Protein 2PBC (pdb70)

Organism: Homo sapiens (NCBI:txid9606)

Structure (mmCIF, N/CA/C/O backbone):
data_2PBC
#
_entry.id   2PBC
#
_cell.length_a   42.430
_cell.length_b   39.335
_cell.length_c   108.316
_cell.angle_alpha   90.00
_cell.angle_beta   91.28
_cell.angle_gamma   90.00
#
_symmetry.space_group_name_H-M   'P 1 21 1'
#
loop_
_entity.id
_entity.type
_entity.pdbx_description
1 polymer 'FK506-binding protein 2'
2 non-polymer DI(HYDROXYETHYL)ETHER
3 water water
#
loop_
_atom_site.group_PDB
_atom_site.id
_atom_site.type_symbol
_atom_site.label_atom_id
_atom_site.label_alt_id
_atom_site.label_comp_id
_atom_site.label_asym_id
_atom_site.label_entity_id
_atom_site.label_seq_id
_atom_site.pdbx_PDB_ins_code
_atom_site.Cartn_x
_atom_site.Cartn_y
_atom_site.Cartn_z
_atom_site.occupancy
_atom_site.B_iso_or_equiv
_atom_site.auth_seq_id
_atom_site.auth_comp_id
_atom_site.auth_asym_id
_atom_site.auth_atom_id
_atom_site.pdbx_PDB_model_num
ATOM 1 N N . GLY A 1 1 ? 39.684 8.276 42.857 1.00 31.44 41 GLY A N 1
ATOM 2 C CA . GLY A 1 1 ? 38.515 7.379 42.854 1.00 31.30 41 GLY A CA 1
ATOM 3 C C . GLY A 1 1 ? 37.323 7.954 42.106 1.00 30.16 41 GLY A C 1
ATOM 4 O O . GLY A 1 1 ? 37.150 9.169 42.055 1.00 31.31 41 GLY A O 1
ATOM 5 N N . SER A 1 2 ? 36.518 7.093 41.520 1.00 30.89 42 SER A N 1
ATOM 6 C CA . SER A 1 2 ? 35.278 7.510 40.880 1.00 33.07 42 SER A CA 1
ATOM 7 C C . SER A 1 2 ? 34.167 6.454 41.062 1.00 31.97 42 SER A C 1
ATOM 8 O O . SER A 1 2 ? 34.065 5.541 40.245 1.00 31.13 42 SER A O 1
ATOM 11 N N . PRO A 1 3 ? 33.341 6.596 42.130 1.00 32.11 43 PRO A N 1
ATOM 12 C CA . PRO A 1 3 ? 32.285 5.662 42.499 1.00 32.93 43 PRO A CA 1
ATOM 13 C C . PRO A 1 3 ? 31.339 5.476 41.334 1.00 30.43 43 PRO A C 1
ATOM 14 O O . PRO A 1 3 ? 30.880 6.464 40.739 1.00 32.31 43 PRO A O 1
ATOM 18 N N . ILE A 1 4 ? 31.097 4.237 40.969 1.00 28.57 44 ILE A N 1
ATOM 19 C CA . ILE A 1 4 ? 30.143 3.974 39.895 1.00 29.40 44 ILE A CA 1
ATOM 20 C C . ILE A 1 4 ? 28.738 4.197 40.511 1.00 27.92 44 ILE A C 1
ATOM 21 O O . ILE A 1 4 ? 28.553 4.203 41.742 1.00 29.01 44 ILE A O 1
ATOM 26 N N . LYS A 1 5 ? 27.776 4.435 39.644 1.00 26.80 45 LYS A N 1
ATOM 27 C CA . LYS A 1 5 ? 26.443 4.782 40.080 1.00 25.14 45 LYS A CA 1
ATOM 28 C C . LYS A 1 5 ? 25.477 4.081 39.163 1.00 24.05 45 LYS A C 1
ATOM 29 O O . LYS A 1 5 ? 25.803 3.778 38.000 1.00 23.67 45 LYS A O 1
ATOM 35 N N . SER A 1 6 ? 24.294 3.830 39.685 1.00 22.18 46 SER A N 1
ATOM 36 C CA . SER A 1 6 ? 23.284 2.987 39.001 1.00 21.26 46 SER A CA 1
ATOM 37 C C . SER A 1 6 ? 22.884 3.583 37.659 1.00 22.68 46 SER A C 1
ATOM 38 O O . SER A 1 6 ? 22.712 4.806 37.539 1.00 23.46 46 SER A O 1
ATOM 41 N N . ARG A 1 7 ? 22.824 2.738 36.647 1.00 23.92 47 ARG A N 1
ATOM 42 C CA . ARG A 1 7 ? 22.247 3.106 35.377 1.00 25.30 47 ARG A CA 1
ATOM 43 C C . ARG A 1 7 ? 21.334 2.013 34.856 1.00 23.87 47 ARG A C 1
ATOM 44 O O . ARG A 1 7 ? 21.366 0.891 35.347 1.00 20.40 47 ARG A O 1
ATOM 52 N N . LYS A 1 8 ? 20.596 2.339 33.792 1.00 24.91 48 LYS A N 1
ATOM 53 C CA . LYS A 1 8 ? 19.693 1.377 33.168 1.00 25.74 48 LYS A CA 1
ATOM 54 C C . LYS A 1 8 ? 20.478 0.115 32.913 1.00 24.41 48 LYS A C 1
ATOM 55 O O . LYS A 1 8 ? 21.587 0.185 32.355 1.00 25.69 48 LYS A O 1
ATOM 61 N N . GLY A 1 9 ? 19.922 -1.037 33.289 1.00 24.76 49 GLY A N 1
ATOM 62 C CA . GLY A 1 9 ? 20.545 -2.309 32.939 1.00 24.97 49 GLY A CA 1
ATOM 63 C C . GLY A 1 9 ? 21.381 -2.904 34.085 1.00 22.97 49 GLY A C 1
ATOM 64 O O . GLY A 1 9 ? 21.676 -4.124 34.103 1.00 22.62 49 GLY A O 1
ATOM 65 N N . ASP A 1 10 ? 21.755 -2.084 35.059 1.00 20.55 50 ASP A N 1
ATOM 66 C CA . ASP A 1 10 ? 22.568 -2.608 36.153 1.00 19.30 50 ASP A CA 1
ATOM 67 C C . ASP A 1 10 ? 21.772 -3.639 36.964 1.00 19.05 50 ASP A C 1
ATOM 68 O O . ASP A 1 10 ? 20.553 -3.512 37.098 1.00 20.13 50 ASP A O 1
ATOM 73 N N . VAL A 1 11 ? 22.480 -4.591 37.569 1.00 18.15 51 VAL A N 1
ATOM 74 C CA . VAL A 1 11 ? 21.876 -5.432 38.588 1.00 17.07 51 VAL A CA 1
ATOM 75 C C . VAL A 1 11 ? 22.169 -4.810 39.928 1.00 18.72 51 VAL A C 1
ATOM 76 O O . VAL A 1 11 ? 23.342 -4.662 40.332 1.00 19.25 51 VAL A O 1
ATOM 80 N N . LEU A 1 12 ? 21.093 -4.523 40.659 1.00 16.65 52 LEU A N 1
ATOM 81 C CA . LEU A 1 12 ? 21.210 -3.853 41.974 1.00 17.51 52 LEU A CA 1
ATOM 82 C C . LEU A 1 12 ? 20.785 -4.795 43.072 1.00 18.70 52 LEU A C 1
ATOM 83 O O . LEU A 1 12 ? 19.832 -5.549 42.900 1.00 19.65 52 LEU A O 1
ATOM 88 N N . HIS A 1 13 ? 21.457 -4.709 44.222 1.00 20.95 53 HIS A N 1
ATOM 89 C CA . HIS A 1 13 ? 21.012 -5.378 45.459 1.00 21.54 53 HIS A CA 1
ATOM 90 C C . HIS A 1 13 ? 20.529 -4.271 46.392 1.00 24.23 53 HIS A C 1
ATOM 91 O O . HIS A 1 13 ? 21.304 -3.422 46.780 1.00 24.58 53 HIS A O 1
ATOM 98 N N . MET A 1 14 ? 19.258 -4.282 46.729 1.00 25.56 54 MET A N 1
ATOM 99 C CA . MET A 1 14 ? 18.640 -3.098 47.313 1.00 30.88 54 MET A CA 1
ATOM 100 C C . MET A 1 14 ? 17.921 -3.468 48.598 1.00 34.63 54 MET A C 1
ATOM 101 O O . MET A 1 14 ? 17.114 -4.382 48.613 1.00 34.90 54 MET A O 1
ATOM 106 N N . HIS A 1 15 ? 18.202 -2.753 49.679 1.00 27.59 55 HIS A N 1
ATOM 107 C CA . HIS A 1 15 ? 17.331 -2.838 50.845 1.00 27.92 55 HIS A CA 1
ATOM 108 C C . HIS A 1 15 ? 16.235 -1.826 50.650 1.00 28.53 55 HIS A C 1
ATOM 109 O O . HIS A 1 15 ? 16.425 -0.780 50.028 1.00 28.17 55 HIS A O 1
ATOM 116 N N . TYR A 1 16 ? 15.059 -2.146 51.144 1.00 28.69 56 TYR A N 1
ATOM 117 C CA . TYR A 1 16 ? 14.000 -1.189 51.089 1.00 30.65 56 TYR A CA 1
ATOM 118 C C . TYR A 1 16 ? 13.169 -1.360 52.345 1.00 30.54 56 TYR A C 1
ATOM 119 O O . TYR A 1 16 ? 13.086 -2.443 52.941 1.00 28.74 56 TYR A O 1
ATOM 128 N N . THR A 1 17 ? 12.579 -0.269 52.765 1.00 28.73 57 THR A N 1
ATOM 129 C CA . THR A 1 17 ? 11.477 -0.421 53.669 1.00 31.96 57 THR A CA 1
ATOM 130 C C . THR A 1 17 ? 10.418 0.367 53.000 1.00 30.87 57 THR A C 1
ATOM 131 O O . THR A 1 17 ? 10.634 1.553 52.664 1.00 30.44 57 THR A O 1
ATOM 135 N N . GLY A 1 18 ? 9.280 -0.261 52.770 1.00 29.92 58 GLY A N 1
ATOM 136 C CA . GLY A 1 18 ? 8.176 0.514 52.157 1.00 29.60 58 GLY A CA 1
ATOM 137 C C . GLY A 1 18 ? 7.108 0.823 53.221 1.00 31.40 58 GLY A C 1
ATOM 138 O O . GLY A 1 18 ? 6.728 -0.059 54.018 1.00 33.20 58 GLY A O 1
ATOM 139 N N . LYS A 1 19 ? 6.593 2.050 53.221 1.00 31.90 59 LYS A N 1
ATOM 140 C CA . LYS A 1 19 ? 5.524 2.427 54.146 1.00 34.18 59 LYS A CA 1
ATOM 141 C C . LYS A 1 19 ? 4.347 2.986 53.397 1.00 35.36 59 LYS A C 1
ATOM 142 O O . LYS A 1 19 ? 4.488 3.515 52.273 1.00 35.67 59 LYS A O 1
ATOM 148 N N A LEU A 1 20 ? 3.179 2.893 54.012 0.50 35.65 60 LEU A N 1
ATOM 149 N N B LEU A 1 20 ? 3.178 2.876 54.019 0.50 36.19 60 LEU A N 1
ATOM 150 C CA A LEU A 1 20 ? 2.014 3.579 53.496 0.50 37.68 60 LEU A CA 1
ATOM 151 C CA B LEU A 1 20 ? 1.969 3.540 53.548 0.50 38.62 60 LEU A CA 1
ATOM 152 C C A LEU A 1 20 ? 2.099 5.069 53.815 0.50 40.18 60 LEU A C 1
ATOM 153 C C B LEU A 1 20 ? 1.957 5.002 54.013 0.50 41.13 60 LEU A C 1
ATOM 154 O O A LEU A 1 20 ? 3.092 5.542 54.360 0.50 40.00 60 LEU A O 1
ATOM 155 O O B LEU A 1 20 ? 2.740 5.389 54.879 0.50 42.03 60 LEU A O 1
ATOM 164 N N . GLU A 1 21 ? 1.068 5.806 53.433 1.00 43.06 61 GLU A N 1
ATOM 165 C CA . GLU A 1 21 ? 0.985 7.209 53.766 1.00 49.19 61 GLU A CA 1
ATOM 166 C C . GLU A 1 21 ? 0.652 7.290 55.269 1.00 52.93 61 GLU A C 1
ATOM 167 O O . GLU A 1 21 ? 1.132 8.177 56.000 1.00 58.08 61 GLU A O 1
ATOM 173 N N . ASP A 1 22 ? -0.137 6.321 55.729 1.00 71.58 62 ASP A N 1
ATOM 174 C CA . ASP A 1 22 ? -0.555 6.199 57.133 1.00 75.63 62 ASP A CA 1
ATOM 175 C C . ASP A 1 22 ? 0.639 5.876 58.063 1.00 73.29 62 ASP A C 1
ATOM 176 O O . ASP A 1 22 ? 0.464 5.671 59.273 1.00 76.92 62 ASP A O 1
ATOM 181 N N . GLY A 1 23 ? 1.843 5.845 57.481 1.00 67.44 63 GLY A N 1
ATOM 182 C CA . GLY A 1 23 ? 3.109 5.660 58.209 1.00 65.08 63 GLY A CA 1
ATOM 183 C C . GLY A 1 23 ? 3.468 4.203 58.422 1.00 59.40 63 GLY A C 1
ATOM 184 O O . GLY A 1 23 ? 4.632 3.860 58.654 1.00 56.50 63 GLY A O 1
ATOM 185 N N . THR A 1 24 ? 2.441 3.361 58.336 1.00 58.75 64 THR A N 1
ATOM 186 C CA . THR A 1 24 ? 2.525 1.933 58.560 1.00 57.07 64 THR A CA 1
ATOM 187 C C . THR A 1 24 ? 3.407 1.265 57.513 1.00 51.52 64 THR A C 1
ATOM 188 O O . THR A 1 24 ? 3.167 1.399 56.308 1.00 49.03 64 THR A O 1
ATOM 192 N N . GLU A 1 25 ? 4.414 0.545 57.992 1.00 49.38 65 GLU A N 1
ATOM 193 C CA . GLU A 1 25 ? 5.259 -0.274 57.126 1.00 44.21 65 GLU A CA 1
ATOM 194 C C . GLU A 1 25 ? 4.433 -1.428 56.551 1.00 43.79 65 GLU A C 1
ATOM 195 O O . GLU A 1 25 ? 3.701 -2.113 57.302 1.00 46.32 65 GLU A O 1
ATOM 201 N N . PHE A 1 26 ? 4.503 -1.588 55.232 1.00 41.41 66 PHE A N 1
ATOM 202 C CA . PHE A 1 26 ? 3.876 -2.735 54.551 1.00 43.24 66 PHE A CA 1
ATOM 203 C C . PHE A 1 26 ? 4.875 -3.847 54.222 1.00 41.90 66 PHE A C 1
ATOM 204 O O . PHE A 1 26 ? 4.481 -5.021 54.165 1.00 45.23 66 PHE A O 1
ATOM 212 N N . ASP A 1 27 ? 6.150 -3.481 54.013 1.00 38.99 67 ASP A N 1
ATOM 213 C CA . ASP A 1 27 ? 7.178 -4.449 53.619 1.00 37.97 67 ASP A CA 1
ATOM 214 C C . ASP A 1 27 ? 8.589 -3.895 53.851 1.00 35.39 67 ASP A C 1
ATOM 215 O O . ASP A 1 27 ? 8.816 -2.679 53.872 1.00 33.71 67 ASP A O 1
ATOM 220 N N . SER A 1 28 ? 9.533 -4.792 54.036 1.00 33.35 68 SER A N 1
ATOM 221 C CA . SER A 1 28 ? 10.919 -4.415 54.226 1.00 32.80 68 SER A CA 1
ATOM 222 C C . SER A 1 28 ? 11.823 -5.631 54.038 1.00 33.81 68 SER A C 1
ATOM 223 O O . SER A 1 28 ? 11.474 -6.805 54.351 1.00 33.52 68 SER A O 1
ATOM 226 N N . SER A 1 29 ? 12.991 -5.336 53.510 1.00 32.61 69 SER A N 1
ATOM 227 C CA . SER A 1 29 ? 13.990 -6.355 53.301 1.00 32.93 69 SER A CA 1
ATOM 228 C C . SER A 1 29 ? 14.874 -6.463 54.547 1.00 33.92 69 SER A C 1
ATOM 229 O O . SER A 1 29 ? 15.735 -7.312 54.630 1.00 35.19 69 SER A O 1
ATOM 232 N N . LEU A 1 30 ? 14.694 -5.542 55.489 1.00 33.91 70 LEU A N 1
ATOM 233 C CA . LEU A 1 30 ? 15.580 -5.450 56.661 1.00 35.10 70 LEU A CA 1
ATOM 234 C C . LEU A 1 30 ? 15.345 -6.539 57.738 1.00 37.53 70 LEU A C 1
ATOM 235 O O . LEU A 1 30 ? 16.316 -7.038 58.299 1.00 42.08 70 LEU A O 1
ATOM 240 N N . PRO A 1 31 ? 14.077 -6.920 58.009 1.00 38.43 71 PRO A N 1
ATOM 241 C CA . PRO A 1 31 ? 13.848 -7.899 59.069 1.00 43.17 71 PRO A CA 1
ATOM 242 C C . PRO A 1 31 ? 14.473 -9.235 58.762 1.00 43.34 71 PRO A C 1
ATOM 243 O O . PRO A 1 31 ? 15.203 -9.749 59.613 1.00 48.00 71 PRO A O 1
ATOM 247 N N . GLN A 1 32 ? 14.203 -9.791 57.581 1.00 52.86 72 GLN A N 1
ATOM 248 C CA . GLN A 1 32 ? 14.914 -10.994 57.104 1.00 50.49 72 GLN A CA 1
ATOM 249 C C . GLN A 1 32 ? 16.361 -10.675 56.739 1.00 46.07 72 GLN A C 1
ATOM 250 O O . GLN A 1 32 ? 17.166 -11.591 56.581 1.00 46.09 72 GLN A O 1
ATOM 256 N N . ASN A 1 33 ? 16.679 -9.388 56.592 1.00 45.55 73 ASN A N 1
ATOM 257 C CA . ASN A 1 33 ? 18.005 -8.959 56.184 1.00 43.74 73 ASN A CA 1
ATOM 258 C C . ASN A 1 33 ? 18.379 -9.619 54.824 1.00 39.55 73 ASN A C 1
ATOM 259 O O . ASN A 1 33 ? 19.481 -10.126 54.638 1.00 40.02 73 ASN A O 1
ATOM 264 N N . GLN A 1 34 ? 17.435 -9.544 53.887 1.00 36.27 74 GLN A N 1
ATOM 265 C CA . GLN A 1 34 ? 17.594 -10.066 52.513 1.00 33.90 74 GLN A CA 1
ATOM 266 C C . GLN A 1 34 ? 17.409 -8.971 51.441 1.00 32.99 74 GLN A C 1
ATOM 267 O O . GLN A 1 34 ? 16.291 -8.574 51.149 1.00 31.17 74 GLN A O 1
ATOM 273 N N . PRO A 1 35 ? 18.509 -8.461 50.866 1.00 34.51 75 PRO A N 1
ATOM 274 C CA . PRO A 1 35 ? 18.421 -7.477 49.791 1.00 34.36 75 PRO A CA 1
ATOM 275 C C . PRO A 1 35 ? 17.585 -8.014 48.611 1.00 30.90 75 PRO A C 1
ATOM 276 O O . PRO A 1 35 ? 17.604 -9.230 48.321 1.00 30.00 75 PRO A O 1
ATOM 280 N N . PHE A 1 36 ? 16.840 -7.121 47.968 1.00 29.83 76 PHE A N 1
ATOM 281 C CA . PHE A 1 36 ? 16.090 -7.467 46.782 1.00 26.98 76 PHE A CA 1
ATOM 282 C C . PHE A 1 36 ? 16.991 -7.225 45.585 1.00 24.54 76 PHE A C 1
ATOM 283 O O . PHE A 1 36 ? 17.462 -6.083 45.400 1.00 24.79 76 PHE A O 1
ATOM 291 N N . VAL A 1 37 ? 17.220 -8.268 44.761 1.00 18.96 77 VAL A N 1
ATOM 292 C CA . VAL A 1 37 ? 18.107 -8.175 43.612 1.00 19.69 77 VAL A CA 1
ATOM 293 C C . VAL A 1 37 ? 17.330 -8.194 42.319 1.00 20.32 77 VAL A C 1
ATOM 294 O O . VAL A 1 37 ? 16.417 -9.077 42.105 1.00 19.49 77 VAL A O 1
ATOM 298 N N . PHE A 1 38 ? 17.629 -7.228 41.440 1.00 16.59 78 PHE A N 1
ATOM 299 C CA . PHE A 1 38 ? 16.840 -7.078 40.224 1.00 16.67 78 PHE A CA 1
ATOM 300 C C . PHE A 1 38 ? 17.622 -6.275 39.205 1.00 18.22 78 PHE A C 1
ATOM 301 O O . PHE A 1 38 ? 18.633 -5.681 39.546 1.00 18.93 78 PHE A O 1
ATOM 309 N N . SER A 1 39 ? 17.160 -6.284 37.950 1.00 17.59 79 SER A N 1
ATOM 310 C CA . SER A 1 39 ? 17.821 -5.534 36.874 1.00 18.03 79 SER A CA 1
ATOM 311 C C . SER A 1 39 ? 17.096 -4.220 36.737 1.00 18.31 79 SER A C 1
ATOM 312 O O . SER A 1 39 ? 15.860 -4.206 36.493 1.00 19.08 79 SER A O 1
ATOM 315 N N . LEU A 1 40 ? 17.809 -3.108 36.912 1.00 17.38 80 LEU A N 1
ATOM 316 C CA . LEU A 1 40 ? 17.166 -1.774 36.832 1.00 18.31 80 LEU A CA 1
ATOM 317 C C . LEU A 1 40 ? 16.757 -1.429 35.385 1.00 20.47 80 LEU A C 1
ATOM 318 O O . LEU A 1 40 ? 17.490 -1.715 34.429 1.00 21.53 80 LEU A O 1
ATOM 323 N N . GLY A 1 41 ? 15.576 -0.852 35.223 1.00 20.61 81 GLY A N 1
ATOM 324 C CA . GLY A 1 41 ? 15.176 -0.340 33.889 1.00 21.27 81 GLY A CA 1
ATOM 325 C C . GLY A 1 41 ? 14.638 -1.411 32.966 1.00 25.87 81 GLY A C 1
ATOM 326 O O . GLY A 1 41 ? 14.586 -1.204 31.749 1.00 29.04 81 GLY A O 1
ATOM 327 N N . THR A 1 42 ? 14.227 -2.548 33.511 1.00 24.51 82 THR A N 1
ATOM 328 C CA . THR A 1 42 ? 13.677 -3.647 32.679 1.00 24.37 82 THR A CA 1
ATOM 329 C C . THR A 1 42 ? 12.197 -3.992 32.885 1.00 25.71 82 THR A C 1
ATOM 330 O O . THR A 1 42 ? 11.675 -4.976 32.280 1.00 27.93 82 THR A O 1
ATOM 334 N N . GLY A 1 43 ? 11.501 -3.236 33.719 1.00 23.40 83 GLY A N 1
ATOM 335 C CA . GLY A 1 43 ? 10.099 -3.565 34.012 1.00 25.42 83 GLY A CA 1
ATOM 336 C C . GLY A 1 43 ? 9.980 -4.718 34.980 1.00 24.49 83 GLY A C 1
ATOM 337 O O . GLY A 1 43 ? 8.909 -5.268 35.140 1.00 26.25 83 GLY A O 1
ATOM 338 N N . GLN A 1 44 ? 11.101 -5.120 35.610 1.00 22.59 84 GLN A N 1
ATOM 339 C CA . GLN A 1 44 ? 11.055 -6.159 36.631 1.00 22.35 84 GLN A CA 1
ATOM 340 C C . GLN A 1 44 ? 10.453 -5.629 37.945 1.00 23.34 84 GLN A C 1
ATOM 341 O O . GLN A 1 44 ? 9.803 -6.382 38.674 1.00 24.28 84 GLN A O 1
ATOM 347 N N . VAL A 1 45 ? 10.668 -4.352 38.237 1.00 21.43 85 VAL A N 1
ATOM 348 C CA . VAL A 1 45 ? 10.108 -3.737 39.453 1.00 22.03 85 VAL A CA 1
ATOM 349 C C . VAL A 1 45 ? 9.104 -2.637 39.045 1.00 24.70 85 VAL A C 1
ATOM 350 O O . VAL A 1 45 ? 8.962 -2.373 37.862 1.00 23.85 85 VAL A O 1
ATOM 354 N N . ILE A 1 46 ? 8.411 -2.028 40.011 1.00 22.61 86 ILE A N 1
ATOM 355 C CA . ILE A 1 46 ? 7.438 -0.982 39.717 1.00 25.79 86 ILE A CA 1
ATOM 356 C C . ILE A 1 46 ? 8.075 0.170 38.933 1.00 25.81 86 ILE A C 1
ATOM 357 O O . ILE A 1 46 ? 9.270 0.473 39.135 1.00 22.60 86 ILE A O 1
ATOM 362 N N . LYS A 1 47 ? 7.289 0.764 38.030 1.00 24.30 87 LYS A N 1
ATOM 363 C CA . LYS A 1 47 ? 7.748 1.947 37.270 1.00 25.62 87 LYS A CA 1
ATOM 364 C C . LYS A 1 47 ? 8.395 3.023 38.118 1.00 23.24 87 LYS A C 1
ATOM 365 O O . LYS A 1 47 ? 9.424 3.551 37.728 1.00 25.15 87 LYS A O 1
ATOM 371 N N . GLY A 1 48 ? 7.821 3.327 39.290 1.00 25.49 88 GLY A N 1
ATOM 372 C CA . GLY A 1 48 ? 8.394 4.336 40.221 1.00 22.41 88 GLY A CA 1
ATOM 373 C C . GLY A 1 48 ? 9.829 4.023 40.690 1.00 21.18 88 GLY A C 1
ATOM 374 O O . GLY A 1 48 ? 10.596 4.952 40.981 1.00 23.37 88 GLY A O 1
ATOM 375 N N . TRP A 1 49 ? 10.162 2.735 40.812 1.00 20.36 89 TRP A N 1
ATOM 376 C CA . TRP A 1 49 ? 11.525 2.278 41.041 1.00 19.31 89 TRP A CA 1
ATOM 377 C C . TRP A 1 49 ? 12.445 2.441 39.797 1.00 19.86 89 TRP A C 1
ATOM 378 O O . TRP A 1 49 ? 13.615 2.870 39.895 1.00 20.12 89 TRP A O 1
ATOM 389 N N . ASP A 1 50 ? 11.999 1.948 38.653 1.00 22.28 90 ASP A N 1
ATOM 390 C CA . ASP A 1 50 ? 12.857 2.071 37.429 1.00 20.88 90 ASP A CA 1
ATOM 391 C C . ASP A 1 50 ? 13.289 3.527 37.110 1.00 22.01 90 ASP A C 1
ATOM 392 O O . ASP A 1 50 ? 14.394 3.762 36.614 1.00 22.06 90 ASP A O 1
ATOM 397 N N . GLN A 1 51 ? 12.406 4.501 37.342 1.00 22.11 91 GLN A N 1
ATOM 398 C CA . GLN A 1 51 ? 12.759 5.886 36.956 1.00 23.96 91 GLN A CA 1
ATOM 399 C C . GLN A 1 51 ? 13.399 6.598 38.131 1.00 24.22 91 GLN A C 1
ATOM 400 O O . GLN A 1 51 ? 13.973 7.704 37.971 1.00 23.90 91 GLN A O 1
ATOM 406 N N . GLY A 1 52 ? 13.213 6.004 39.315 1.00 18.47 92 GLY A N 1
ATOM 407 C CA . GLY A 1 52 ? 13.484 6.686 40.570 1.00 20.83 92 GLY A CA 1
ATOM 408 C C . GLY A 1 52 ? 14.814 6.331 41.231 1.00 20.67 92 GLY A C 1
ATOM 409 O O . GLY A 1 52 ? 15.254 7.025 42.160 1.00 19.63 92 GLY A O 1
ATOM 410 N N . LEU A 1 53 ? 15.438 5.262 40.744 1.00 18.55 93 LEU A N 1
ATOM 411 C CA . LEU A 1 53 ? 16.671 4.713 41.392 1.00 18.28 93 LEU A CA 1
ATOM 412 C C . LEU A 1 53 ? 17.940 4.917 40.552 1.00 18.16 93 LEU A C 1
ATOM 413 O O . LEU A 1 53 ? 18.949 4.270 40.795 1.00 1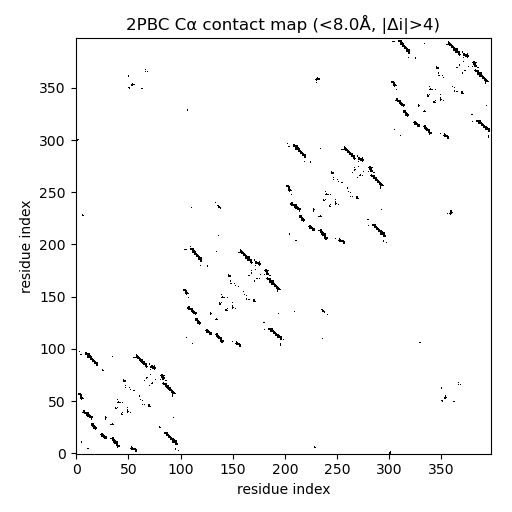9.33 93 LEU A O 1
ATOM 418 N N . LEU A 1 54 ? 17.891 5.829 39.599 1.00 18.39 94 LEU A N 1
ATOM 419 C CA . LEU A 1 54 ? 19.064 6.101 38.763 1.00 20.00 94 LEU A CA 1
ATOM 420 C C . LEU A 1 54 ? 20.088 6.971 39.472 1.00 19.05 94 LEU A C 1
ATOM 421 O O . LEU A 1 54 ? 19.725 7.891 40.220 1.00 20.49 94 LEU A O 1
ATOM 426 N N . GLY A 1 55 ? 21.371 6.751 39.214 1.00 20.77 95 GLY A N 1
ATOM 427 C CA . GLY A 1 55 ? 22.396 7.649 39.767 1.00 23.09 95 GLY A CA 1
ATOM 428 C C . GLY A 1 55 ? 22.710 7.465 41.240 1.00 21.90 95 GLY A C 1
ATOM 429 O O . GLY A 1 55 ? 23.286 8.361 41.866 1.00 24.70 95 GLY A O 1
ATOM 430 N N . MET A 1 56 ? 22.378 6.283 41.795 1.00 21.04 96 MET A N 1
ATOM 431 C CA . MET A 1 56 ? 22.751 5.943 43.181 1.00 22.86 96 MET A CA 1
ATOM 432 C C . MET A 1 56 ? 24.101 5.256 43.270 1.00 24.46 96 MET A C 1
ATOM 433 O O . MET A 1 56 ? 24.344 4.328 42.528 1.00 23.39 96 MET A O 1
ATOM 438 N N . CYS A 1 57 ? 24.941 5.679 44.217 1.00 23.29 97 CYS A N 1
ATOM 439 C CA . CYS A 1 57 ? 26.178 4.939 44.527 1.00 25.52 97 CYS A CA 1
ATOM 440 C C . CYS A 1 57 ? 25.899 3.893 45.586 1.00 26.41 97 CYS A C 1
ATOM 441 O O . CYS A 1 57 ? 24.877 3.973 46.290 1.00 25.35 97 CYS A O 1
ATOM 444 N N . GLU A 1 58 ? 26.802 2.918 45.711 1.00 25.56 98 GLU A N 1
ATOM 445 C CA . GLU A 1 58 ? 26.680 1.910 46.756 1.00 26.95 98 GLU A CA 1
ATOM 446 C C . GLU A 1 58 ? 26.781 2.622 48.075 1.00 28.76 98 GLU A C 1
ATOM 447 O O . GLU A 1 58 ? 27.616 3.531 48.255 1.00 31.60 98 GLU A O 1
ATOM 453 N N . GLY A 1 59 ? 25.913 2.208 48.980 1.00 30.83 99 GLY A N 1
ATOM 454 C CA . GLY A 1 59 ? 25.811 2.793 50.310 1.00 34.86 99 GLY A CA 1
ATOM 455 C C . GLY A 1 59 ? 24.935 4.023 50.410 1.00 34.39 99 GLY A C 1
ATOM 456 O O . GLY A 1 59 ? 24.871 4.650 51.473 1.00 38.06 99 GLY A O 1
ATOM 457 N N . GLU A 1 60 ? 24.256 4.402 49.328 1.00 31.46 100 GLU A N 1
ATOM 458 C CA . GLU A 1 60 ? 23.438 5.610 49.336 1.00 30.52 100 GLU A CA 1
ATOM 459 C C . GLU A 1 60 ? 21.989 5.264 49.575 1.00 28.88 100 GLU A C 1
ATOM 460 O O . GLU A 1 60 ? 21.513 4.250 49.098 1.00 29.17 100 GLU A O 1
ATOM 466 N N . LYS A 1 61 ? 21.299 6.130 50.310 1.00 30.04 101 LYS A N 1
ATOM 467 C CA . LYS A 1 61 ? 19.890 5.976 50.647 1.00 29.07 101 LYS A CA 1
ATOM 468 C C . LYS A 1 61 ? 19.046 6.971 49.830 1.00 29.65 101 LYS A C 1
ATOM 469 O O . LYS A 1 61 ? 19.520 8.075 49.504 1.00 29.60 101 LYS A O 1
ATOM 475 N N . ARG A 1 62 ? 17.827 6.591 49.460 1.00 27.43 102 ARG A N 1
ATOM 476 C CA . ARG A 1 62 ? 16.953 7.536 48.778 1.00 26.47 102 ARG A CA 1
ATOM 477 C C . ARG A 1 62 ? 15.563 7.328 49.281 1.00 28.40 102 ARG A C 1
ATOM 478 O O . ARG A 1 62 ? 15.222 6.211 49.671 1.00 33.34 102 ARG A O 1
ATOM 486 N N . LYS A 1 63 ? 14.775 8.402 49.332 1.00 28.74 103 LYS A N 1
ATOM 487 C CA . LYS A 1 63 ? 13.351 8.290 49.628 1.00 31.25 103 LYS A CA 1
ATOM 488 C C . LYS A 1 63 ? 12.552 8.493 48.346 1.00 30.68 103 LYS A C 1
ATOM 489 O O . LYS A 1 63 ? 12.782 9.456 47.604 1.00 29.72 103 LYS A O 1
ATOM 495 N N . LEU A 1 64 ? 11.593 7.606 48.092 1.00 25.99 104 LEU A N 1
ATOM 496 C CA . LEU A 1 64 ? 10.723 7.743 46.934 1.00 24.73 104 LEU A CA 1
ATOM 497 C C . LEU A 1 64 ? 9.296 7.706 47.397 1.00 27.57 104 LEU A C 1
ATOM 498 O O . LEU A 1 64 ? 8.850 6.704 47.988 1.00 28.13 104 LEU A O 1
ATOM 503 N N . VAL A 1 65 ? 8.562 8.792 47.135 1.00 23.91 105 VAL A N 1
ATOM 504 C CA . VAL A 1 65 ? 7.124 8.764 47.277 1.00 25.15 105 VAL A CA 1
ATOM 505 C C . VAL A 1 65 ? 6.627 8.323 45.903 1.00 23.98 105 VAL A C 1
ATOM 506 O O . VAL A 1 65 ? 7.097 8.822 44.879 1.00 25.79 105 VAL A O 1
ATOM 510 N N . ILE A 1 66 ? 5.730 7.346 45.875 1.00 23.54 106 ILE A N 1
ATOM 511 C CA . ILE A 1 66 ? 5.346 6.709 44.608 1.00 23.52 106 ILE A CA 1
ATOM 512 C C . ILE A 1 66 ? 3.830 6.595 44.676 1.00 25.21 106 ILE A C 1
ATOM 513 O O . ILE A 1 66 ? 3.284 5.664 45.299 1.00 27.33 106 ILE A O 1
ATOM 518 N N . PRO A 1 67 ? 3.134 7.560 44.054 1.00 26.33 107 PRO A N 1
ATOM 519 C CA . PRO A 1 67 ? 1.668 7.458 43.955 1.00 25.60 107 PRO A CA 1
ATOM 520 C C . PRO A 1 67 ? 1.412 6.102 43.244 1.00 25.91 107 PRO A C 1
ATOM 521 O O . PRO A 1 67 ? 2.347 5.566 42.612 1.00 24.79 107 PRO A O 1
ATOM 525 N N A SER A 1 68 ? 0.195 5.574 43.365 0.50 24.25 108 SER A N 1
ATOM 526 N N B SER A 1 68 ? 0.214 5.519 43.362 0.50 24.31 108 SER A N 1
ATOM 527 C CA A SER A 1 68 ? -0.151 4.237 42.864 0.50 23.91 108 SER A CA 1
ATOM 528 C CA B SER A 1 68 ? 0.010 4.151 42.828 0.50 24.22 108 SER A CA 1
ATOM 529 C C A SER A 1 68 ? -0.017 4.103 41.333 0.50 23.50 108 SER A C 1
ATOM 530 C C B SER A 1 68 ? 0.034 4.081 41.291 0.50 23.59 108 SER A C 1
ATOM 531 O O A SER A 1 68 ? 0.227 3.016 40.839 0.50 24.98 108 SER A O 1
ATOM 532 O O B SER A 1 68 ? 0.249 3.008 40.745 0.50 25.44 108 SER A O 1
ATOM 537 N N . GLU A 1 69 ? -0.145 5.209 40.605 1.00 21.67 109 GLU A N 1
ATOM 538 C CA . GLU A 1 69 ? 0.078 5.219 39.107 1.00 23.23 109 GLU A CA 1
ATOM 539 C C . GLU A 1 69 ? 1.472 4.663 38.769 1.00 25.96 109 GLU A C 1
ATOM 540 O O . GLU A 1 69 ? 1.725 4.146 37.653 1.00 26.22 109 GLU A O 1
ATOM 546 N N . LEU A 1 70 ? 2.389 4.802 39.727 1.00 22.14 110 LEU A N 1
ATOM 547 C CA . LEU A 1 70 ? 3.749 4.295 39.471 1.00 25.80 110 LEU A CA 1
ATOM 548 C C . LEU A 1 70 ? 4.105 3.096 40.335 1.00 25.51 110 LEU A C 1
ATOM 549 O O . LEU A 1 70 ? 5.248 2.596 40.280 1.00 24.37 110 LEU A O 1
ATOM 554 N N . GLY A 1 71 ? 3.108 2.640 41.112 1.00 26.05 111 GLY A N 1
ATOM 555 C CA . GLY A 1 71 ? 3.247 1.409 41.909 1.00 28.39 111 GLY A CA 1
ATOM 556 C C . GLY A 1 71 ? 2.362 0.257 41.459 1.00 30.54 111 GLY A C 1
ATOM 557 O O . GLY A 1 71 ? 2.560 -0.291 40.380 1.00 32.10 111 GLY A O 1
ATOM 558 N N . TYR A 1 72 ? 1.362 -0.086 42.282 1.00 30.39 112 TYR A N 1
ATOM 559 C CA . TYR A 1 72 ? 0.492 -1.251 42.038 1.00 30.69 112 TYR A CA 1
ATOM 560 C C . TYR A 1 72 ? -0.920 -0.869 41.594 1.00 31.89 112 TYR A C 1
ATOM 561 O O . TYR A 1 72 ? -1.815 -1.721 41.496 1.00 31.61 112 TYR A O 1
ATOM 570 N N . GLY A 1 73 ? -1.081 0.411 41.283 1.00 29.08 113 GLY A N 1
ATOM 571 C CA . GLY A 1 73 ? -2.283 0.926 40.641 1.00 30.18 113 GLY A CA 1
ATOM 572 C C . GLY A 1 73 ? -3.512 0.720 41.494 1.00 28.59 113 GLY A C 1
ATOM 573 O O . GLY A 1 73 ? -3.414 0.565 42.686 1.00 26.98 113 GLY A O 1
ATOM 574 N N . GLU A 1 74 ? -4.683 0.767 40.879 1.00 27.25 114 GLU A N 1
ATOM 575 C CA . GLU A 1 74 ? -5.915 0.620 41.635 1.00 29.26 114 GLU A CA 1
ATOM 576 C C . GLU A 1 74 ? -6.145 -0.828 42.053 1.00 30.17 114 GLU A C 1
ATOM 577 O O . GLU A 1 74 ? -6.887 -1.076 42.992 1.00 29.79 114 GLU A O 1
ATOM 583 N N . ARG A 1 75 ? -5.526 -1.760 41.310 1.00 34.25 115 ARG A N 1
ATOM 584 C CA . ARG A 1 75 ? -5.547 -3.228 41.581 1.00 38.06 115 ARG A CA 1
ATOM 585 C C . ARG A 1 75 ? -4.970 -3.516 42.959 1.00 36.94 115 ARG A C 1
ATOM 586 O O . ARG A 1 75 ? -5.492 -4.347 43.709 1.00 37.41 115 ARG A O 1
ATOM 594 N N . GLY A 1 76 ? -3.863 -2.848 43.265 1.00 35.45 116 GLY A N 1
ATOM 595 C CA . GLY A 1 76 ? -3.169 -3.072 44.518 1.00 34.96 116 GLY A CA 1
ATOM 596 C C . GLY A 1 76 ? -2.381 -4.370 44.489 1.00 37.67 116 GLY A C 1
ATOM 597 O O .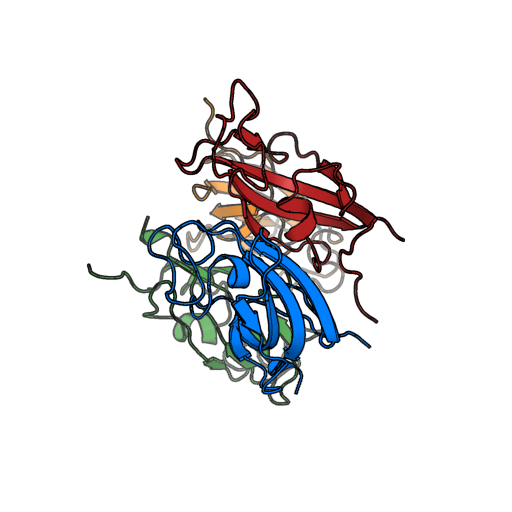 GLY A 1 76 ? -2.343 -5.089 43.472 1.00 35.14 116 GLY A O 1
ATOM 598 N N . ALA A 1 77 ? -1.755 -4.670 45.626 1.00 38.97 117 ALA A N 1
ATOM 599 C CA . ALA A 1 77 ? -1.058 -5.950 45.817 1.00 46.15 117 ALA A CA 1
ATOM 600 C C . ALA A 1 77 ? -1.352 -6.536 47.205 1.00 47.72 117 ALA A C 1
ATOM 601 O O . ALA A 1 77 ? -0.558 -6.380 48.142 1.00 49.75 117 ALA A O 1
ATOM 603 N N . PRO A 1 78 ? -2.504 -7.206 47.346 1.00 48.86 118 PRO A N 1
ATOM 604 C CA . PRO A 1 78 ? -2.908 -7.731 48.670 1.00 51.18 118 PRO A CA 1
ATOM 605 C C . PRO A 1 78 ? -1.860 -8.709 4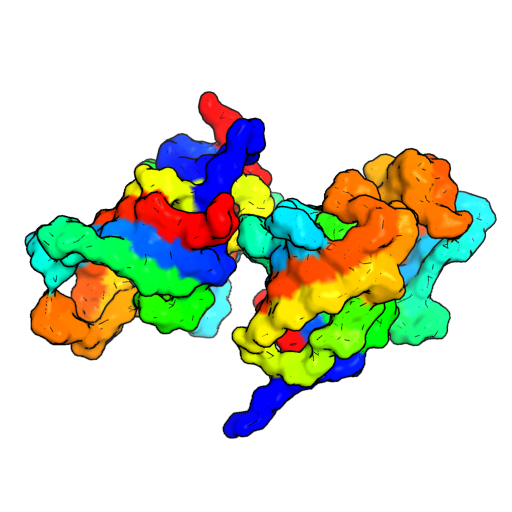9.267 1.00 58.24 118 PRO A C 1
ATOM 606 O O . PRO A 1 78 ? -1.102 -9.347 48.513 1.00 62.31 118 PRO A O 1
ATOM 610 N N . PRO A 1 79 ? -1.786 -8.812 50.613 1.00 62.42 119 PRO A N 1
ATOM 611 C CA . PRO A 1 79 ? -2.575 -8.120 51.644 1.00 62.25 119 PRO A CA 1
ATOM 612 C C . PRO A 1 79 ? -2.070 -6.734 52.018 1.00 60.76 119 PRO A C 1
ATOM 613 O O . PRO A 1 79 ? -2.839 -5.914 52.526 1.00 60.52 119 PRO A O 1
ATOM 617 N N . LYS A 1 80 ? -0.786 -6.486 51.795 1.00 62.06 120 LYS A N 1
ATOM 618 C CA . LYS A 1 80 ? -0.141 -5.317 52.360 1.00 64.54 120 LYS A CA 1
ATOM 619 C C . LYS A 1 80 ? -0.505 -4.005 51.641 1.00 56.65 120 LYS A C 1
ATOM 620 O O . LYS A 1 80 ? -0.662 -2.968 52.293 1.00 57.89 120 LYS A O 1
ATOM 622 N N . ILE A 1 81 ? -0.680 -4.059 50.317 1.00 49.80 121 ILE A N 1
ATOM 623 C CA . ILE A 1 81 ? -0.838 -2.854 49.518 1.00 44.31 121 ILE A CA 1
ATOM 624 C C . ILE A 1 81 ? -2.250 -2.641 48.936 1.00 40.41 121 ILE A C 1
ATOM 625 O O . ILE A 1 81 ? -2.611 -3.285 47.941 1.00 39.78 121 ILE A O 1
ATOM 630 N N . PRO A 1 82 ? -3.017 -1.693 49.521 1.00 39.03 122 PRO A N 1
ATOM 631 C CA . PRO A 1 82 ? -4.349 -1.309 49.019 1.00 38.66 122 PRO A CA 1
ATOM 632 C C . PRO A 1 82 ? -4.307 -0.835 47.578 1.00 34.67 122 PRO A C 1
ATOM 633 O O . PRO A 1 82 ? -3.307 -0.228 47.184 1.00 35.40 122 PRO A O 1
ATOM 637 N N . GLY A 1 83 ? -5.366 -1.096 46.808 1.00 35.60 123 GLY A N 1
ATOM 638 C CA . GLY A 1 83 ? -5.517 -0.446 45.497 1.00 38.50 123 GLY A CA 1
ATOM 639 C C . GLY A 1 83 ? -5.481 1.065 45.735 1.00 37.70 123 GLY A C 1
ATOM 640 O O . GLY A 1 83 ? -6.195 1.570 46.632 1.00 38.03 123 GLY A O 1
ATOM 641 N N . GLY A 1 84 ? -4.661 1.777 44.959 1.00 35.63 124 GLY A N 1
ATOM 642 C CA . GLY A 1 84 ? -4.624 3.253 44.976 1.00 34.81 124 GLY A CA 1
ATOM 643 C C . GLY A 1 84 ? -3.721 3.908 46.024 1.00 31.29 124 GLY A C 1
ATOM 644 O O . GLY A 1 84 ? -3.658 5.176 46.124 1.00 30.12 124 GLY A O 1
ATOM 645 N N . ALA A 1 85 ? -3.042 3.075 46.827 1.00 29.80 125 ALA A N 1
ATOM 646 C CA . ALA A 1 85 ? -2.138 3.562 47.889 1.00 30.44 125 ALA A CA 1
ATOM 647 C C . ALA A 1 85 ? -0.831 4.232 47.390 1.00 31.73 125 ALA A C 1
ATOM 648 O O . ALA A 1 85 ? -0.083 3.702 46.544 1.00 34.54 125 ALA A O 1
ATOM 650 N N . THR A 1 86 ? -0.545 5.399 47.946 1.00 35.91 126 THR A N 1
ATOM 651 C CA . THR A 1 86 ? 0.745 6.048 47.737 1.00 33.10 126 THR A CA 1
ATOM 652 C C . THR A 1 86 ? 1.776 5.379 48.670 1.00 31.19 126 THR A C 1
ATOM 653 O O . THR A 1 86 ? 1.482 5.217 49.887 1.00 31.79 126 THR A O 1
ATOM 657 N N . LEU A 1 87 ? 2.910 4.917 48.093 1.00 28.92 127 LEU A N 1
ATOM 658 C CA . LEU A 1 87 ? 3.964 4.199 48.847 1.00 26.19 127 LEU A CA 1
ATOM 659 C C . LEU A 1 87 ? 5.128 5.072 49.166 1.00 26.72 127 LEU A C 1
ATOM 660 O O . LEU A 1 87 ? 5.546 5.892 48.361 1.00 29.70 127 LEU A O 1
ATOM 665 N N . VAL A 1 88 ? 5.680 4.910 50.354 1.00 27.93 128 VAL A N 1
ATOM 666 C CA . VAL A 1 88 ? 6.861 5.669 50.690 1.00 28.84 128 VAL A CA 1
ATOM 667 C C . VAL A 1 88 ? 7.969 4.663 50.973 1.00 29.37 128 VAL A C 1
ATOM 668 O O . VAL A 1 88 ? 7.885 3.897 51.959 1.00 28.85 128 VAL A O 1
ATOM 672 N N . PHE A 1 89 ? 8.974 4.657 50.087 1.00 28.12 129 PHE A N 1
ATOM 673 C CA . PHE A 1 89 ? 10.120 3.787 50.216 1.00 26.22 129 PHE A CA 1
ATOM 674 C C . PHE A 1 89 ? 11.318 4.543 50.703 1.00 29.06 129 PHE A C 1
ATOM 675 O O . PHE A 1 89 ? 11.590 5.671 50.264 1.00 29.90 129 PHE A O 1
ATOM 683 N N . GLU A 1 90 ? 12.006 3.934 51.637 1.00 28.93 130 GLU A N 1
ATOM 684 C CA . GLU A 1 90 ? 13.336 4.332 52.001 1.00 31.91 130 GLU A CA 1
ATOM 685 C C . GLU A 1 90 ? 14.246 3.190 51.557 1.00 31.37 130 GLU A C 1
ATOM 686 O O . GLU A 1 90 ? 14.187 2.062 52.090 1.00 33.66 130 GLU A O 1
ATOM 692 N N . VAL A 1 91 ? 15.064 3.468 50.553 1.00 30.45 131 VAL A N 1
ATOM 693 C CA . VAL A 1 91 ? 15.867 2.422 49.931 1.00 30.16 131 VAL A CA 1
ATOM 694 C C . VAL A 1 91 ? 17.322 2.680 50.243 1.00 30.73 131 VAL A C 1
ATOM 695 O O . VAL A 1 91 ? 17.732 3.819 50.519 1.00 30.88 131 VAL A O 1
ATOM 699 N N . GLU A 1 92 ? 18.093 1.610 50.226 1.00 29.12 132 GLU A N 1
ATOM 700 C CA . GLU A 1 92 ? 19.506 1.731 50.422 1.00 31.64 132 GLU A CA 1
ATOM 701 C C . GLU A 1 92 ? 20.048 0.800 49.401 1.00 28.45 132 GLU A C 1
ATOM 702 O O . GLU A 1 92 ? 19.672 -0.393 49.378 1.00 28.54 132 GLU A O 1
ATOM 708 N N . LEU A 1 93 ? 20.857 1.364 48.504 1.00 26.79 133 LEU A N 1
ATOM 709 C CA . LEU A 1 93 ? 21.593 0.561 47.510 1.00 23.19 133 LEU A CA 1
ATOM 710 C C . LEU A 1 93 ? 22.804 -0.087 48.180 1.00 26.62 133 LEU A C 1
ATOM 711 O O . LEU A 1 93 ? 23.679 0.618 48.671 1.00 28.12 133 LEU A O 1
ATOM 716 N N . LEU A 1 94 ? 22.865 -1.420 48.178 1.00 25.47 134 LEU A N 1
ATOM 717 C CA . LEU A 1 94 ? 23.969 -2.131 48.826 1.00 30.45 134 LEU A CA 1
ATOM 718 C C . LEU A 1 94 ? 25.104 -2.429 47.871 1.00 30.66 134 LEU A C 1
ATOM 719 O O . LEU A 1 94 ? 26.275 -2.367 48.265 1.00 33.50 134 LEU A O 1
ATOM 724 N N . LYS A 1 95 ? 24.755 -2.805 46.634 1.00 27.15 135 LYS A N 1
ATOM 725 C CA . LYS A 1 95 ? 25.704 -3.355 45.675 1.00 28.65 135 LYS A CA 1
ATOM 726 C C . LYS A 1 95 ? 25.222 -3.134 44.252 1.00 27.98 135 LYS A C 1
ATOM 727 O O . LYS A 1 95 ? 24.035 -3.337 43.966 1.00 27.09 135 LYS A O 1
ATOM 733 N N . ILE A 1 96 ? 26.134 -2.720 43.376 1.00 23.84 136 ILE A N 1
ATOM 734 C CA . ILE A 1 96 ? 25.917 -2.675 41.944 1.00 23.57 136 ILE A CA 1
ATOM 735 C C . ILE A 1 96 ? 26.805 -3.761 41.340 1.00 25.66 136 ILE A C 1
ATOM 736 O O . ILE A 1 96 ? 28.064 -3.719 41.451 1.00 25.60 136 ILE A O 1
ATOM 741 N N . GLU A 1 97 ? 26.192 -4.758 40.714 1.00 22.46 137 GLU A N 1
ATOM 742 C CA . GLU A 1 97 ? 27.009 -5.891 40.222 1.00 26.93 137 GLU A CA 1
ATOM 743 C C . GLU A 1 97 ? 28.179 -5.475 39.283 1.00 27.82 137 GLU A C 1
ATOM 744 O O . GLU A 1 97 ? 29.300 -5.979 39.427 1.00 29.12 137 GLU A O 1
ATOM 750 N N . ARG A 1 98 ? 27.930 -4.544 38.355 1.00 27.22 138 ARG A N 1
ATOM 751 C CA . ARG A 1 98 ? 28.956 -4.061 37.377 1.00 32.53 138 ARG A CA 1
ATOM 752 C C . ARG A 1 98 ? 30.310 -3.606 37.930 1.00 35.17 138 ARG A C 1
ATOM 753 O O . ARG A 1 98 ? 31.351 -3.578 37.218 1.00 36.75 138 ARG A O 1
ATOM 761 N N . ARG A 1 99 ? 30.351 -3.181 39.180 1.00 34.22 139 ARG A N 1
ATOM 762 C CA . ARG A 1 99 ? 31.635 -2.629 39.593 1.00 38.46 139 ARG A CA 1
ATOM 763 C C . ARG A 1 99 ? 32.684 -3.701 39.855 1.00 40.49 139 ARG A C 1
ATOM 764 O O . ARG A 1 99 ? 33.866 -3.401 39.883 1.00 43.02 139 ARG A O 1
ATOM 772 N N . THR A 1 100 ? 32.238 -4.944 40.063 1.00 39.96 140 THR A N 1
ATOM 773 C CA . THR A 1 100 ? 33.169 -6.066 40.239 1.00 43.92 140 THR A CA 1
ATOM 774 C C . THR A 1 100 ? 32.963 -7.144 39.168 1.00 47.53 140 THR A C 1
ATOM 775 O O . THR A 1 100 ? 31.925 -7.177 38.480 1.00 43.97 140 THR A O 1
ATOM 779 N N . GLY B 1 1 ? 0.619 27.688 13.566 1.00 22.78 41 GLY B N 1
ATOM 780 C CA . GLY B 1 1 ? 1.847 26.951 13.952 1.00 23.02 41 GLY B CA 1
ATOM 781 C C . GLY B 1 1 ? 2.945 27.155 12.935 1.00 25.92 41 GLY B C 1
ATOM 782 O O . GLY B 1 1 ? 2.735 27.855 11.915 1.00 26.10 41 GLY B O 1
ATOM 783 N N . SER B 1 2 ? 4.112 26.581 13.241 1.00 25.82 42 SER B N 1
ATOM 784 C CA . SER B 1 2 ? 5.336 26.726 12.427 1.00 29.69 42 SER B CA 1
ATOM 785 C C . SER B 1 2 ? 5.977 25.346 12.178 1.00 27.81 42 SER B C 1
ATOM 786 O O . SER B 1 2 ? 5.845 24.484 13.007 1.00 28.08 42 SER B O 1
ATOM 789 N N . PRO B 1 3 ? 6.651 25.147 11.034 1.00 30.89 43 PRO B N 1
ATOM 790 C CA . PRO B 1 3 ? 7.435 23.886 10.916 1.00 30.11 43 PRO B CA 1
ATOM 791 C C . PRO B 1 3 ? 8.514 23.888 12.002 1.00 27.84 43 PRO B C 1
ATOM 792 O O . PRO B 1 3 ? 8.912 24.968 12.466 1.00 25.18 43 PRO B O 1
ATOM 796 N N . ILE B 1 4 ? 8.942 22.723 12.472 1.00 28.71 44 ILE B N 1
ATOM 797 C CA . ILE B 1 4 ? 9.899 22.734 13.597 1.00 25.40 44 ILE B CA 1
ATOM 798 C C . ILE B 1 4 ? 11.264 23.173 13.020 1.00 24.84 44 ILE B C 1
ATOM 799 O O . ILE B 1 4 ? 11.433 23.196 11.784 1.00 22.46 44 ILE B O 1
ATOM 804 N N . LYS B 1 5 ? 12.148 23.616 13.908 1.00 22.37 45 LYS B N 1
ATOM 805 C CA . LYS B 1 5 ? 13.485 24.023 13.498 1.00 20.21 45 LYS B CA 1
ATOM 806 C C . LYS B 1 5 ? 14.476 23.399 14.435 1.00 19.54 45 LYS B C 1
ATOM 807 O O . LYS B 1 5 ? 14.166 23.117 15.640 1.00 21.33 45 LYS B O 1
ATOM 813 N N . SER B 1 6 ? 15.663 23.167 13.902 1.00 19.34 46 SER B N 1
ATOM 814 C CA . SER B 1 6 ? 16.645 22.329 14.633 1.00 18.73 46 SER B CA 1
ATOM 815 C C . SER B 1 6 ? 16.998 22.934 15.986 1.00 20.16 46 SER B C 1
ATOM 816 O O . SER B 1 6 ? 17.193 24.148 16.148 1.00 19.75 46 SER B O 1
ATOM 819 N N . ARG B 1 7 ? 17.093 22.074 16.967 1.00 21.51 47 ARG B N 1
ATOM 820 C CA . ARG B 1 7 ? 17.613 22.480 18.289 1.00 21.90 47 ARG B CA 1
ATOM 821 C C . ARG B 1 7 ? 18.394 21.333 18.911 1.00 23.87 47 ARG B C 1
ATOM 822 O O . ARG B 1 7 ? 18.374 20.185 18.401 1.00 23.52 47 ARG B O 1
ATOM 830 N N . LYS B 1 8 ? 19.120 21.646 19.982 1.00 25.61 48 LYS B N 1
ATOM 831 C CA . LYS B 1 8 ? 19.912 20.645 20.683 1.00 28.21 48 LYS B CA 1
ATOM 832 C C . LYS B 1 8 ? 19.037 19.437 20.987 1.00 27.22 48 LYS B C 1
ATOM 833 O O . LYS B 1 8 ? 17.904 19.587 21.476 1.00 27.87 48 LYS B O 1
ATOM 839 N N . GLY B 1 9 ? 19.549 18.254 20.680 1.00 26.32 49 GLY B N 1
ATOM 840 C CA . GLY B 1 9 ? 18.847 17.015 20.951 1.00 26.74 49 GLY B CA 1
ATOM 841 C C . GLY B 1 9 ? 18.111 16.440 19.744 1.00 25.16 49 GLY B C 1
ATOM 842 O O . GLY B 1 9 ? 17.796 15.225 19.728 1.00 23.61 49 GLY B O 1
ATOM 843 N N . ASP B 1 10 ? 17.843 17.264 18.733 1.00 23.13 50 ASP B N 1
ATOM 844 C CA . ASP B 1 10 ? 17.189 16.736 17.543 1.00 20.95 50 ASP B CA 1
ATOM 845 C C . ASP B 1 10 ? 18.040 15.725 16.777 1.00 19.96 50 ASP B C 1
ATOM 846 O O . ASP B 1 10 ? 19.281 15.812 16.747 1.00 20.70 50 ASP B O 1
ATOM 851 N N . VAL B 1 11 ? 17.365 14.778 16.124 1.00 18.51 51 VAL B N 1
ATOM 852 C CA . VAL B 1 11 ? 18.062 13.911 15.201 1.00 18.64 51 VAL B CA 1
ATOM 853 C C . VAL B 1 11 ? 17.898 14.617 13.847 1.00 18.69 51 VAL B C 1
ATOM 854 O O . VAL B 1 11 ? 16.782 14.935 13.427 1.00 19.61 51 VAL B O 1
ATOM 858 N N . LEU B 1 12 ? 19.020 14.829 13.150 1.00 18.71 52 LEU B N 1
ATOM 859 C CA . LEU B 1 12 ? 18.972 15.482 11.836 1.00 17.84 52 LEU B CA 1
ATOM 860 C C . LEU B 1 12 ? 19.463 14.536 10.753 1.00 18.91 52 LEU B C 1
ATOM 861 O O . LEU B 1 12 ? 20.382 13.763 11.015 1.00 19.36 52 LEU B O 1
ATOM 866 N N . HIS B 1 13 ? 18.884 14.641 9.551 1.00 16.85 53 HIS B N 1
ATOM 867 C CA . HIS B 1 13 ? 19.362 13.952 8.373 1.00 18.36 53 HIS B CA 1
ATOM 868 C C . HIS B 1 13 ? 19.952 15.065 7.474 1.00 19.48 53 HIS B C 1
ATOM 869 O O . HIS B 1 13 ? 19.188 15.892 6.966 1.00 19.46 53 HIS B O 1
ATOM 876 N N A MET B 1 14 ? 21.285 15.108 7.347 0.50 19.43 54 MET B N 1
ATOM 877 N N B MET B 1 14 ? 21.268 15.079 7.268 0.50 20.31 54 MET B N 1
ATOM 878 C CA A MET B 1 14 ? 21.988 16.233 6.694 0.50 19.77 54 MET B CA 1
ATOM 879 C CA B MET B 1 14 ? 21.879 16.263 6.657 0.50 21.63 54 MET B CA 1
ATOM 880 C C A MET B 1 14 ? 22.717 15.750 5.472 0.50 18.60 54 MET B C 1
ATOM 881 C C B MET B 1 14 ? 22.922 15.992 5.597 0.50 19.65 54 MET B C 1
ATOM 882 O O A MET B 1 14 ? 23.382 14.702 5.519 0.50 17.70 54 MET B O 1
ATOM 883 O O B MET B 1 14 ? 23.972 15.332 5.858 0.50 15.97 54 MET B O 1
ATOM 892 N N . HIS B 1 15 ? 22.664 16.554 4.420 1.00 18.69 55 HIS B N 1
ATOM 893 C CA . HIS B 1 15 ? 23.648 16.437 3.336 1.00 19.65 55 HIS B CA 1
ATOM 894 C C . HIS B 1 15 ? 24.723 17.475 3.585 1.00 19.40 55 HIS B C 1
ATOM 895 O O . HIS B 1 15 ? 24.446 18.540 4.200 1.00 19.41 55 HIS B O 1
ATOM 902 N N . TYR B 1 16 ? 25.940 17.180 3.140 1.00 18.75 56 TYR B N 1
ATOM 903 C CA . TYR B 1 16 ? 27.052 18.109 3.343 1.00 20.68 56 TYR B CA 1
ATOM 904 C C . TYR B 1 16 ? 28.133 17.881 2.301 1.00 20.15 56 TYR B C 1
ATOM 905 O O . TYR B 1 16 ? 28.261 16.779 1.731 1.00 16.69 56 TYR B O 1
ATOM 914 N N . THR B 1 17 ? 28.891 18.961 2.068 1.00 18.02 57 THR B N 1
ATOM 915 C CA . THR B 1 17 ? 30.119 18.930 1.318 1.00 20.71 57 THR B CA 1
ATOM 916 C C . THR B 1 17 ? 31.127 19.793 2.064 1.00 20.55 57 THR B C 1
ATOM 917 O O . THR B 1 17 ? 30.848 20.937 2.419 1.00 20.33 57 THR B O 1
ATOM 921 N N . GLY B 1 18 ? 32.316 19.223 2.272 1.00 21.36 58 GLY B N 1
ATOM 922 C CA . GLY B 1 18 ? 33.345 19.908 3.006 1.00 22.26 58 GLY B CA 1
ATOM 923 C C . GLY B 1 18 ? 34.572 20.117 2.158 1.00 21.48 58 GLY B C 1
ATOM 924 O O . GLY B 1 18 ? 35.056 19.173 1.488 1.00 23.09 58 GLY B O 1
ATOM 925 N N . LYS B 1 19 ? 35.076 21.349 2.174 1.00 21.51 59 LYS B N 1
ATOM 926 C CA . LYS B 1 19 ? 36.300 21.713 1.427 1.00 23.12 59 LYS B CA 1
ATOM 927 C C . LYS B 1 19 ? 37.361 22.317 2.337 1.00 23.11 59 LYS B C 1
ATOM 928 O O . LYS B 1 19 ? 37.043 22.868 3.383 1.00 22.99 59 LYS B O 1
ATOM 934 N N . LEU B 1 20 ? 38.626 22.177 1.963 1.00 24.96 60 LEU B N 1
ATOM 935 C CA . LEU B 1 20 ? 39.721 22.894 2.625 1.00 26.72 60 LEU B CA 1
ATOM 936 C C . LEU B 1 20 ? 39.807 24.297 2.009 1.00 28.71 60 LEU B C 1
ATOM 937 O O . LEU B 1 20 ? 39.159 24.571 1.003 1.00 29.88 60 LEU B O 1
ATOM 942 N N . GLU B 1 21 ? 40.626 25.169 2.590 1.00 30.80 61 GLU B N 1
ATOM 943 C CA . GLU B 1 21 ? 40.675 26.568 2.166 1.00 36.48 61 GLU B CA 1
ATOM 944 C C . GLU B 1 21 ? 41.146 26.744 0.724 1.00 37.37 61 GLU B C 1
ATOM 945 O O . GLU B 1 21 ? 40.866 27.757 0.099 1.00 40.23 61 GLU B O 1
ATOM 951 N N . ASP B 1 22 ? 41.875 25.765 0.195 1.00 37.50 62 ASP B N 1
ATOM 952 C CA . ASP B 1 22 ? 42.341 25.853 -1.181 1.00 38.51 62 ASP B CA 1
ATOM 953 C C . ASP B 1 22 ? 41.257 25.373 -2.160 1.00 38.60 62 ASP B C 1
ATOM 954 O O . ASP B 1 22 ? 41.497 25.329 -3.351 1.00 39.15 62 ASP B O 1
ATOM 959 N N . GLY B 1 23 ? 40.073 25.021 -1.639 1.00 36.02 63 GLY B N 1
ATOM 960 C CA . GLY B 1 23 ? 38.947 24.571 -2.471 1.00 36.94 63 GLY B CA 1
ATOM 961 C C . GLY B 1 23 ? 38.817 23.074 -2.702 1.00 35.68 63 GLY B C 1
ATOM 962 O O . GLY B 1 23 ? 37.821 22.616 -3.278 1.00 35.79 63 GLY B O 1
ATOM 963 N N . THR B 1 24 ? 39.807 22.315 -2.232 1.00 33.65 64 THR B N 1
ATOM 964 C CA . THR B 1 24 ? 39.830 20.843 -2.327 1.00 33.42 64 THR B CA 1
ATOM 965 C C . THR B 1 24 ? 38.669 20.213 -1.553 1.00 30.08 64 THR B C 1
ATOM 966 O O . THR B 1 24 ? 38.517 20.467 -0.369 1.00 27.21 64 THR B O 1
ATOM 970 N N . GLU B 1 25 ? 37.838 19.408 -2.211 1.00 29.28 65 GLU B N 1
ATOM 971 C CA . GLU B 1 25 ? 36.770 18.740 -1.479 1.00 27.69 65 GLU B CA 1
ATOM 972 C C . GLU B 1 25 ? 37.371 17.596 -0.661 1.00 27.81 65 GLU B C 1
ATOM 973 O O . GLU B 1 25 ? 38.013 16.710 -1.252 1.00 31.51 65 GLU B O 1
ATOM 979 N N . PHE B 1 26 ? 37.191 17.588 0.672 1.00 24.85 66 PHE B N 1
ATOM 980 C CA . PHE B 1 26 ? 37.708 16.460 1.465 1.00 25.74 66 PHE B CA 1
ATOM 981 C C . PHE B 1 26 ? 36.657 15.381 1.763 1.00 25.84 66 PHE B C 1
ATOM 982 O O . PHE B 1 26 ? 37.027 14.267 2.122 1.00 28.32 66 PHE B O 1
ATOM 990 N N . ASP B 1 27 ? 35.378 15.692 1.627 1.00 23.63 67 ASP B N 1
ATOM 991 C CA . ASP B 1 27 ? 34.342 14.682 1.916 1.00 23.61 67 ASP B CA 1
ATOM 992 C C . ASP B 1 27 ? 33.027 15.295 1.515 1.00 23.16 67 ASP B C 1
ATOM 993 O O . ASP B 1 27 ? 32.894 16.535 1.522 1.00 24.79 67 ASP B O 1
ATOM 998 N N . SER B 1 28 ? 32.070 14.446 1.156 1.00 23.66 68 SER B N 1
ATOM 999 C CA . SER B 1 28 ? 30.719 14.904 0.843 1.00 20.46 68 SER B CA 1
ATOM 1000 C C . SER B 1 28 ? 29.806 13.698 1.010 1.00 20.40 68 SER B C 1
ATOM 1001 O O . SER B 1 28 ? 30.259 12.537 0.827 1.00 20.96 68 SER B O 1
ATOM 1004 N N . SER B 1 29 ? 28.548 13.949 1.353 1.00 18.08 69 SER B N 1
ATOM 1005 C CA . SER B 1 29 ? 27.519 12.905 1.409 1.00 19.26 69 SER B CA 1
ATOM 1006 C C . SER B 1 29 ? 26.891 12.780 0.042 1.00 20.24 69 SER B C 1
ATOM 1007 O O . SER B 1 29 ? 26.049 11.889 -0.150 1.00 22.06 69 SER B O 1
ATOM 1010 N N . LEU B 1 30 ? 27.197 13.720 -0.858 1.00 19.12 70 LEU B N 1
ATOM 1011 C CA . LEU B 1 30 ? 26.437 13.786 -2.148 1.00 19.85 70 LEU B CA 1
ATOM 1012 C C . LEU B 1 30 ? 26.823 12.725 -3.194 1.00 21.91 70 LEU B C 1
ATOM 1013 O O . LEU B 1 30 ? 25.939 12.270 -3.914 1.00 23.34 70 LEU B O 1
ATOM 1018 N N . PRO B 1 31 ? 28.127 12.360 -3.309 1.00 22.81 71 PRO B N 1
ATOM 1019 C CA . PRO B 1 31 ? 28.497 11.300 -4.300 1.00 26.27 71 PRO B CA 1
ATOM 1020 C C . PRO B 1 31 ? 27.714 9.972 -4.130 1.00 25.20 71 PRO B C 1
ATOM 1021 O O . PRO B 1 31 ? 27.149 9.467 -5.103 1.00 27.54 71 PRO B O 1
ATOM 1025 N N . GLN B 1 32 ? 27.647 9.461 -2.894 1.00 24.14 72 GLN B N 1
ATOM 1026 C CA . GLN B 1 32 ? 26.966 8.226 -2.576 1.00 22.16 72 GLN B CA 1
ATOM 1027 C C . GLN B 1 32 ? 25.480 8.531 -2.341 1.00 19.93 72 GLN B C 1
ATOM 1028 O O . GLN B 1 32 ? 24.663 7.600 -2.153 1.00 19.47 72 GLN B O 1
ATOM 1034 N N . ASN B 1 33 ? 25.157 9.813 -2.194 1.00 19.80 73 ASN B N 1
ATOM 1035 C CA . ASN B 1 33 ? 23.782 10.256 -1.880 1.00 19.74 73 ASN B CA 1
ATOM 1036 C C . ASN B 1 33 ? 23.245 9.628 -0.575 1.00 18.27 73 ASN B C 1
ATOM 1037 O O . ASN B 1 33 ? 22.095 9.023 -0.522 1.00 21.09 73 ASN B O 1
ATOM 1042 N N . GLN B 1 34 ? 24.040 9.754 0.474 1.00 20.01 74 GLN B N 1
ATOM 1043 C CA . GLN B 1 34 ? 23.652 9.226 1.787 1.00 21.07 74 GLN B CA 1
ATOM 1044 C C . GLN B 1 34 ? 23.719 10.344 2.839 1.00 21.88 74 GLN B C 1
ATOM 1045 O O . GLN B 1 34 ? 24.823 10.750 3.210 1.00 21.86 74 GLN B O 1
ATOM 1051 N N . PRO B 1 35 ? 22.562 10.888 3.260 1.00 22.85 75 PRO B N 1
ATOM 1052 C CA . PRO B 1 35 ? 22.580 11.943 4.286 1.00 23.81 75 PRO B CA 1
ATOM 1053 C C . PRO B 1 35 ? 23.265 11.441 5.576 1.00 22.66 75 PRO B C 1
ATOM 1054 O O . PRO B 1 35 ? 23.207 10.229 5.890 1.00 23.71 75 PRO B O 1
ATOM 1058 N N . PHE B 1 36 ? 23.934 12.352 6.283 1.00 21.85 76 PHE B N 1
ATOM 1059 C CA . PHE B 1 36 ? 24.518 12.009 7.569 1.00 20.19 76 PHE B CA 1
ATOM 1060 C C . PHE B 1 36 ? 23.436 12.215 8.654 1.00 20.38 76 PHE B C 1
ATOM 1061 O O . PHE B 1 36 ? 22.887 13.317 8.770 1.00 20.24 76 PHE B O 1
ATOM 1069 N N . VAL B 1 37 ? 23.080 11.128 9.359 1.00 17.97 77 VAL B N 1
ATOM 1070 C CA . VAL B 1 37 ? 22.065 11.153 10.394 1.00 17.45 77 VAL B CA 1
ATOM 1071 C C . VAL B 1 37 ? 22.728 11.100 11.787 1.00 18.33 77 VAL B C 1
ATOM 1072 O O . VAL B 1 37 ? 23.536 10.218 12.084 1.00 18.69 77 VAL B O 1
ATOM 1076 N N . PHE B 1 38 ? 22.420 12.074 12.645 1.00 16.73 78 PHE B N 1
ATOM 1077 C CA . PHE B 1 38 ? 23.111 12.226 13.901 1.00 18.06 78 PHE B CA 1
ATOM 1078 C C . PHE B 1 38 ? 22.244 13.029 14.862 1.00 19.71 78 PHE B C 1
ATOM 1079 O O . PHE B 1 38 ? 21.263 13.612 14.449 1.00 19.03 78 PHE B O 1
ATOM 1087 N N . SER B 1 39 ? 22.604 12.997 16.142 1.00 19.11 79 SER B N 1
ATOM 1088 C CA . SER B 1 39 ? 21.906 13.774 17.183 1.00 18.91 79 SER B CA 1
ATOM 1089 C C . SER B 1 39 ? 22.648 15.076 17.415 1.00 18.92 79 SER B C 1
ATOM 1090 O O . SER B 1 39 ? 23.874 15.066 17.777 1.00 20.36 79 SER B O 1
ATOM 1093 N N . LEU B 1 40 ? 21.947 16.193 17.222 1.00 16.84 80 LEU B N 1
ATOM 1094 C CA . LEU B 1 40 ? 22.592 17.521 17.334 1.00 19.05 80 LEU B CA 1
ATOM 1095 C C . LEU B 1 40 ? 22.909 17.839 18.775 1.00 20.62 80 LEU B C 1
ATOM 1096 O O . LEU B 1 40 ? 22.049 17.613 19.675 1.00 21.10 80 LEU B O 1
ATOM 1101 N N . GLY B 1 41 ? 24.100 18.380 19.021 1.00 20.86 81 GLY B N 1
ATOM 1102 C CA . GLY B 1 41 ? 24.429 18.896 20.372 1.00 23.29 81 GLY B CA 1
ATOM 1103 C C . GLY B 1 41 ? 24.848 17.816 21.344 1.00 24.94 81 GLY B C 1
ATOM 1104 O O . GLY B 1 41 ? 24.776 18.028 22.570 1.00 27.48 81 GLY B O 1
ATOM 1105 N N . THR B 1 42 ? 25.294 16.669 20.833 1.00 22.65 82 THR B N 1
ATOM 1106 C CA . THR B 1 42 ? 25.725 15.565 21.718 1.00 25.94 82 THR B CA 1
ATOM 1107 C C . THR B 1 42 ? 27.207 15.174 21.617 1.00 26.14 82 THR B C 1
ATOM 1108 O O . THR B 1 42 ? 27.644 14.198 22.253 1.00 26.71 82 THR B O 1
ATOM 1112 N N . GLY B 1 43 ? 27.975 15.910 20.818 1.00 24.01 83 GLY B N 1
ATOM 1113 C CA . GLY B 1 43 ? 29.380 15.584 20.612 1.00 24.04 83 GLY B CA 1
ATOM 1114 C C . GLY B 1 43 ? 29.621 14.433 19.642 1.00 24.45 83 GLY B C 1
ATOM 1115 O O . GLY B 1 43 ? 30.756 13.962 19.494 1.00 21.59 83 GLY B O 1
ATOM 1116 N N . GLN B 1 44 ? 28.563 14.023 18.925 1.00 21.92 84 GLN B N 1
ATOM 1117 C CA . GLN B 1 44 ? 28.694 12.989 17.896 1.00 21.16 84 GLN B CA 1
ATOM 1118 C C . GLN B 1 44 ? 29.420 13.526 16.654 1.00 21.30 84 GLN B C 1
ATOM 1119 O O . GLN B 1 44 ? 30.062 12.749 15.914 1.00 21.29 84 GLN B O 1
ATOM 1125 N N . VAL B 1 45 ? 29.220 14.811 16.383 1.00 20.13 85 VAL B N 1
ATOM 1126 C CA . VAL B 1 45 ? 29.863 15.506 15.284 1.00 19.32 85 VAL B CA 1
ATOM 1127 C C . VAL B 1 45 ? 30.825 16.594 15.825 1.00 20.78 85 VAL B C 1
ATOM 1128 O O . VAL B 1 45 ? 30.844 16.857 17.043 1.00 21.12 85 VAL B O 1
ATOM 1132 N N . ILE B 1 46 ? 31.619 17.213 14.942 1.00 20.36 86 ILE B N 1
ATOM 1133 C CA . ILE B 1 46 ? 32.556 18.257 15.395 1.00 20.47 86 ILE B CA 1
ATOM 1134 C C . ILE B 1 46 ? 31.849 19.466 16.042 1.00 19.27 86 ILE B C 1
ATOM 1135 O O . ILE B 1 46 ? 30.644 19.757 15.744 1.00 18.06 86 ILE B O 1
ATOM 1140 N N . LYS B 1 47 ? 32.572 20.140 16.946 1.00 19.74 87 LYS B N 1
ATOM 1141 C CA . LYS B 1 47 ? 31.950 21.218 17.729 1.00 19.93 87 LYS B CA 1
ATOM 1142 C C . LYS B 1 47 ? 31.350 22.297 16.824 1.00 18.99 87 LYS B C 1
ATOM 1143 O O . LYS B 1 47 ? 30.330 22.913 17.155 1.00 20.39 87 LYS B O 1
ATOM 1149 N N . GLY B 1 48 ? 32.024 22.585 15.732 1.00 17.63 88 GLY B N 1
ATOM 1150 C CA . GLY B 1 48 ? 31.531 23.627 14.836 1.00 15.43 88 GLY B CA 1
ATOM 1151 C C . GLY B 1 48 ? 30.162 23.315 14.229 1.00 18.36 88 GLY B C 1
ATOM 1152 O O . GLY B 1 48 ? 29.404 24.239 13.908 1.00 19.17 88 GLY B O 1
ATOM 1153 N N . TRP B 1 49 ? 29.844 22.026 14.056 1.00 16.98 89 TRP B N 1
ATOM 1154 C CA . TRP B 1 49 ? 28.491 21.626 13.636 1.00 18.01 89 TRP B CA 1
ATOM 1155 C C . TRP B 1 49 ? 27.502 21.747 14.776 1.00 16.32 89 TRP B C 1
ATOM 1156 O O . TRP B 1 49 ? 26.362 22.219 14.591 1.00 17.00 89 TRP B O 1
ATOM 1167 N N . ASP B 1 50 ? 27.883 21.258 15.944 1.00 17.75 90 ASP B N 1
ATOM 1168 C CA . ASP B 1 50 ? 26.964 21.292 17.097 1.00 17.93 90 ASP B CA 1
ATOM 1169 C C . ASP B 1 50 ? 26.497 22.717 17.406 1.00 18.87 90 ASP B C 1
ATOM 1170 O O . ASP B 1 50 ? 25.322 22.968 17.673 1.00 20.49 90 ASP B O 1
ATOM 1175 N N . GLN B 1 51 ? 27.404 23.679 17.361 1.00 18.57 91 GLN B N 1
ATOM 1176 C CA . GLN B 1 51 ? 26.955 25.061 17.609 1.00 19.44 91 GLN B CA 1
ATOM 1177 C C . GLN B 1 51 ? 26.419 25.816 16.417 1.00 18.45 91 GLN B C 1
ATOM 1178 O O . GLN B 1 51 ? 25.799 26.871 16.595 1.00 18.84 91 GLN B O 1
ATOM 1184 N N . GLY B 1 52 ? 26.665 25.294 15.210 1.00 17.54 92 GLY B N 1
ATOM 1185 C CA . GLY B 1 52 ? 26.449 26.011 13.941 1.00 16.85 92 GLY B CA 1
ATOM 1186 C C . GLY B 1 52 ? 25.180 25.649 13.143 1.00 18.84 92 GLY B C 1
ATOM 1187 O O . GLY B 1 52 ? 24.853 26.340 12.141 1.00 19.57 92 GLY B O 1
ATOM 1188 N N . LEU B 1 53 ? 24.492 24.588 13.570 1.00 17.17 93 LEU B N 1
ATOM 1189 C CA . LEU B 1 53 ? 23.347 24.047 12.796 1.00 18.05 93 LEU B CA 1
ATOM 1190 C C . LEU B 1 53 ? 22.030 24.291 13.540 1.00 18.09 93 LEU B C 1
ATOM 1191 O O . LEU B 1 53 ? 21.066 23.600 13.332 1.00 17.66 93 LEU B O 1
ATOM 1196 N N . LEU B 1 54 ? 22.002 25.274 14.418 1.00 17.39 94 LEU B N 1
ATOM 1197 C CA . LEU B 1 54 ? 20.769 25.481 15.208 1.00 16.28 94 LEU B CA 1
ATOM 1198 C C . LEU B 1 54 ? 19.813 26.344 14.429 1.00 18.77 94 LEU B C 1
ATOM 1199 O O . LEU B 1 54 ? 20.249 27.273 13.701 1.00 17.63 94 LEU B O 1
ATOM 1204 N N . GLY B 1 55 ? 18.506 26.085 14.572 1.00 18.56 95 GLY B N 1
ATOM 1205 C CA . GLY B 1 55 ? 17.516 27.012 13.951 1.00 20.34 95 GLY B CA 1
ATOM 1206 C C . GLY B 1 55 ? 17.229 26.788 12.474 1.00 20.60 95 GLY B C 1
ATOM 1207 O O . GLY B 1 55 ? 16.654 27.680 11.813 1.00 21.99 95 GLY B O 1
ATOM 1208 N N . MET B 1 56 ? 17.585 25.606 11.961 1.00 18.10 96 MET B N 1
ATOM 1209 C CA . MET B 1 56 ? 17.339 25.288 10.533 1.00 18.19 96 MET B CA 1
ATOM 1210 C C . MET B 1 56 ? 16.015 24.603 10.353 1.00 17.50 96 MET B C 1
ATOM 1211 O O . MET B 1 56 ? 15.669 23.687 11.136 1.00 19.46 96 MET B O 1
ATOM 1216 N N . CYS B 1 57 ? 15.315 24.943 9.253 1.00 22.02 97 CYS B N 1
ATOM 1217 C CA . CYS B 1 57 ? 14.058 24.280 8.944 1.00 23.38 97 CYS B CA 1
ATOM 1218 C C . CYS B 1 57 ? 14.355 23.149 7.984 1.00 22.70 97 CYS B C 1
ATOM 1219 O O . CYS B 1 57 ? 15.378 23.178 7.318 1.00 20.22 97 CYS B O 1
ATOM 1222 N N . GLU B 1 58 ? 13.474 22.151 7.914 1.00 21.67 98 GLU B N 1
ATOM 1223 C CA . GLU B 1 58 ? 13.669 21.107 6.890 1.00 22.38 98 GLU B CA 1
ATOM 1224 C C . GLU B 1 58 ? 13.790 21.716 5.493 1.00 20.47 98 GLU B C 1
ATOM 1225 O O . GLU B 1 58 ? 13.004 22.551 5.126 1.00 20.36 98 GLU B O 1
ATOM 1231 N N . GLY B 1 59 ? 14.812 21.318 4.739 1.00 20.92 99 GLY B N 1
ATOM 1232 C CA . GLY B 1 59 ? 15.018 21.874 3.380 1.00 21.83 99 GLY B CA 1
ATOM 1233 C C . GLY B 1 59 ? 16.023 23.005 3.332 1.00 23.08 99 GLY B C 1
ATOM 1234 O O . GLY B 1 59 ? 16.514 23.365 2.250 1.00 25.31 99 GLY B O 1
ATOM 1235 N N . GLU B 1 60 ? 16.399 23.554 4.494 1.00 19.37 100 GLU B N 1
ATOM 1236 C CA . GLU B 1 60 ? 17.217 24.769 4.524 1.00 18.62 100 GLU B CA 1
ATOM 1237 C C . GLU B 1 60 ? 18.719 24.455 4.349 1.00 18.86 100 GLU B C 1
ATOM 1238 O O . GLU B 1 60 ? 19.174 23.400 4.793 1.00 18.01 100 GLU B O 1
ATOM 1244 N N A LYS B 1 61 ? 19.439 25.356 3.680 0.50 17.92 101 LYS B N 1
ATOM 1245 N N B LYS B 1 61 ? 19.433 25.335 3.623 0.50 16.97 101 LYS B N 1
ATOM 1246 C CA A LYS B 1 61 ? 20.905 25.216 3.490 0.50 18.59 101 LYS B CA 1
ATOM 1247 C CA B LYS B 1 61 ? 20.926 25.245 3.413 0.50 16.65 101 LYS B CA 1
ATOM 1248 C C A LYS B 1 61 ? 21.648 26.167 4.427 0.50 17.89 101 LYS B C 1
ATOM 1249 C C B LYS B 1 61 ? 21.698 26.232 4.303 0.50 17.41 101 LYS B C 1
ATOM 1250 O O A LYS B 1 61 ? 21.075 27.147 4.909 0.50 16.46 101 LYS B O 1
ATOM 1251 O O B LYS B 1 61 ? 21.211 27.319 4.611 0.50 16.86 101 LYS B O 1
ATOM 1262 N N . ARG B 1 62 ? 22.914 25.866 4.708 1.00 17.29 102 ARG B N 1
ATOM 1263 C CA . ARG B 1 62 ? 23.737 26.778 5.489 1.00 17.29 102 ARG B CA 1
ATOM 1264 C C . ARG B 1 62 ? 25.192 26.538 5.149 1.00 17.94 102 ARG B C 1
ATOM 1265 O O . ARG B 1 62 ? 25.554 25.385 4.847 1.00 20.16 102 ARG B O 1
ATOM 1273 N N . LYS B 1 63 ? 26.021 27.596 5.169 1.00 16.63 103 LYS B N 1
ATOM 1274 C CA . LYS B 1 63 ? 27.468 27.449 4.983 1.00 17.17 103 LYS B CA 1
ATOM 1275 C C . LYS B 1 63 ? 28.126 27.715 6.333 1.00 20.10 103 LYS B C 1
ATOM 1276 O O . LYS B 1 63 ? 27.752 28.688 7.010 1.00 20.86 103 LYS B O 1
ATOM 1282 N N . LEU B 1 64 ? 29.105 26.881 6.710 1.00 18.02 104 LEU B N 1
ATOM 1283 C CA . LEU B 1 64 ? 29.846 27.065 7.979 1.00 17.01 104 LEU B CA 1
ATOM 1284 C C . LEU B 1 64 ? 31.328 26.998 7.715 1.00 19.38 104 LEU B C 1
ATOM 1285 O O . LEU B 1 64 ? 31.807 25.963 7.225 1.00 22.05 104 LEU B O 1
ATOM 1290 N N . VAL B 1 65 ? 32.042 28.064 8.083 1.00 17.73 105 VAL B N 1
ATOM 1291 C CA . VAL B 1 65 ? 33.500 28.045 8.121 1.00 17.41 105 VAL B CA 1
ATOM 1292 C C . VAL B 1 65 ? 33.870 27.589 9.517 1.00 18.37 105 VAL B C 1
ATOM 1293 O O . VAL B 1 65 ? 33.329 28.128 10.522 1.00 18.49 105 VAL B O 1
ATOM 1297 N N . ILE B 1 66 ? 34.736 26.570 9.578 1.00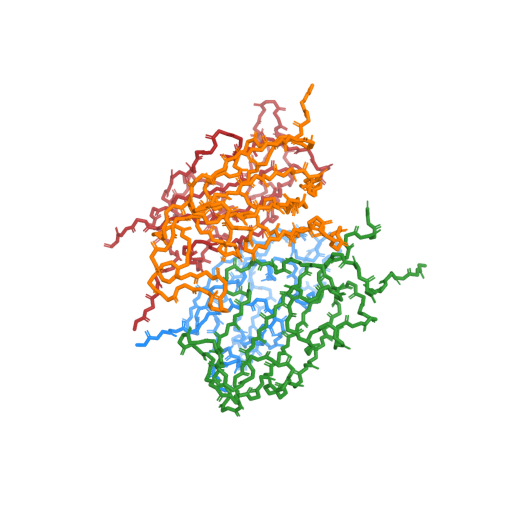 16.47 106 ILE B N 1
ATOM 1298 C CA . ILE B 1 66 ? 35.033 25.929 10.861 1.00 18.13 106 ILE B CA 1
ATOM 1299 C C . ILE B 1 66 ? 36.536 25.824 11.031 1.00 16.85 106 ILE B C 1
ATOM 1300 O O . ILE B 1 66 ? 37.168 24.868 10.547 1.00 20.39 106 ILE B O 1
ATOM 1305 N N . PRO B 1 67 ? 37.129 26.783 11.762 1.00 18.71 107 PRO B N 1
ATOM 1306 C CA . PRO B 1 67 ? 38.574 26.685 12.039 1.00 19.14 107 PRO B CA 1
ATOM 1307 C C . PRO B 1 67 ? 38.871 25.411 12.844 1.00 19.50 107 PRO B C 1
ATOM 1308 O O . PRO B 1 67 ? 37.946 24.849 13.509 1.00 18.68 107 PRO B O 1
ATOM 1312 N N . SER B 1 68 ? 40.131 24.948 12.808 1.00 19.12 108 SER B N 1
ATOM 1313 C CA . SER B 1 68 ? 40.441 23.616 13.360 1.00 19.71 108 SER B CA 1
ATOM 1314 C C . SER B 1 68 ? 40.094 23.472 14.843 1.00 19.08 108 SER B C 1
ATOM 1315 O O . SER B 1 68 ? 39.840 22.344 15.339 1.00 20.88 108 SER B O 1
ATOM 1318 N N . GLU B 1 69 ? 40.101 24.587 15.561 1.00 19.84 109 GLU B N 1
ATOM 1319 C CA . GLU B 1 69 ? 39.725 24.579 17.001 1.00 21.48 109 GLU B CA 1
ATOM 1320 C C . GLU B 1 69 ? 38.355 23.946 17.242 1.00 21.46 109 GLU B C 1
ATOM 1321 O O . GLU B 1 69 ? 38.067 23.368 18.341 1.00 21.96 109 GLU B O 1
ATOM 1327 N N . LEU B 1 70 ? 37.485 24.101 16.241 1.00 19.18 110 LEU B N 1
ATOM 1328 C CA . LEU B 1 70 ? 36.115 23.612 16.307 1.00 18.18 110 LEU B CA 1
ATOM 1329 C C . LEU B 1 70 ? 35.916 22.477 15.307 1.00 18.36 110 LEU B C 1
ATOM 1330 O O . LEU B 1 70 ? 34.781 22.006 15.079 1.00 17.16 110 LEU B O 1
ATOM 1335 N N . GLY B 1 71 ? 37.036 22.002 14.776 1.00 17.87 111 GLY B N 1
ATOM 1336 C CA . GLY B 1 71 ? 36.985 20.886 13.800 1.00 20.49 111 GLY B CA 1
ATOM 1337 C C . GLY B 1 71 ? 37.758 19.668 14.242 1.00 21.40 111 GLY B C 1
ATOM 1338 O O . GLY B 1 71 ? 37.387 19.029 15.215 1.00 24.61 111 GLY B O 1
ATOM 1339 N N . TYR B 1 72 ? 38.877 19.381 13.582 1.00 22.02 112 TYR B N 1
ATOM 1340 C CA . TYR B 1 72 ? 39.680 18.187 13.909 1.00 22.68 112 TYR B CA 1
ATOM 1341 C C . TYR B 1 72 ? 40.957 18.536 14.656 1.00 22.67 112 TYR B C 1
ATOM 1342 O O . TYR B 1 72 ? 41.762 17.690 14.896 1.00 23.95 112 TYR B O 1
ATOM 1351 N N . GLY B 1 73 ? 41.096 19.808 15.033 1.00 22.52 113 GLY B N 1
ATOM 1352 C CA . GLY B 1 73 ? 42.254 20.287 15.804 1.00 24.44 113 GLY B CA 1
ATOM 1353 C C . GLY B 1 73 ? 43.607 19.994 15.187 1.00 25.68 113 GLY B C 1
ATOM 1354 O O . GLY B 1 73 ? 43.808 19.995 13.933 1.00 25.55 113 GLY B O 1
ATOM 1355 N N . GLU B 1 74 ? 44.550 19.725 16.080 1.00 29.06 114 GLU B N 1
ATOM 1356 C CA . GLU B 1 74 ? 45.928 19.482 15.691 1.00 33.49 114 GLU B CA 1
ATOM 1357 C C . GLU B 1 74 ? 46.133 18.112 15.057 1.00 34.04 114 GLU B C 1
ATOM 1358 O O . GLU B 1 74 ? 46.983 17.971 14.210 1.00 38.80 114 GLU B O 1
ATOM 1364 N N . ARG B 1 75 ? 45.393 17.108 15.513 1.00 35.24 115 ARG B N 1
ATOM 1365 C CA . ARG B 1 75 ? 45.446 15.761 14.903 1.00 39.45 115 ARG B CA 1
ATOM 1366 C C . ARG B 1 75 ? 45.044 15.771 13.424 1.00 36.00 115 ARG B C 1
ATOM 1367 O O . ARG B 1 75 ? 45.660 15.120 12.609 1.00 40.13 115 ARG B O 1
ATOM 1375 N N . GLY B 1 76 ? 44.008 16.517 13.076 1.00 30.41 116 GLY B N 1
ATOM 1376 C CA . GLY B 1 76 ? 43.414 16.400 11.737 1.00 29.76 116 GLY B CA 1
ATOM 1377 C C . GLY B 1 76 ? 42.729 15.054 11.555 1.00 29.11 116 GLY B C 1
ATOM 1378 O O . GLY B 1 76 ? 42.401 14.365 12.525 1.00 30.67 116 GLY B O 1
ATOM 1379 N N . ALA B 1 77 ? 42.491 14.686 10.300 1.00 28.99 117 ALA B N 1
ATOM 1380 C CA . ALA B 1 77 ? 41.896 13.395 9.959 1.00 32.56 117 ALA B CA 1
ATOM 1381 C C . ALA B 1 77 ? 42.521 12.954 8.656 1.00 35.74 117 ALA B C 1
ATOM 1382 O O . ALA B 1 77 ? 41.976 13.241 7.596 1.00 36.39 117 ALA B O 1
ATOM 1384 N N . PRO B 1 78 ? 43.679 12.279 8.719 1.00 42.63 118 PRO B N 1
ATOM 1385 C CA . PRO B 1 78 ? 44.390 11.868 7.501 1.00 49.10 118 PRO B CA 1
ATOM 1386 C C . PRO B 1 78 ? 43.628 10.807 6.688 1.00 52.42 118 PRO B C 1
ATOM 1387 O O . PRO B 1 78 ? 42.798 10.098 7.263 1.00 54.57 118 PRO B O 1
ATOM 1391 N N . PRO B 1 79 ? 43.909 10.690 5.368 1.00 55.83 119 PRO B N 1
ATOM 1392 C CA . PRO B 1 79 ? 44.862 11.520 4.637 1.00 58.03 119 PRO B CA 1
ATOM 1393 C C . PRO B 1 79 ? 44.304 12.878 4.197 1.00 51.05 119 PRO B C 1
ATOM 1394 O O . PRO B 1 79 ? 45.081 13.723 3.774 1.00 55.93 119 PRO B O 1
ATOM 1398 N N . LYS B 1 80 ? 42.995 13.100 4.326 1.00 47.05 120 LYS B N 1
ATOM 1399 C CA . LYS B 1 80 ? 42.355 14.218 3.622 1.00 43.54 120 LYS B CA 1
ATOM 1400 C C . LYS B 1 80 ? 42.211 15.552 4.382 1.00 39.77 120 LYS B C 1
ATOM 1401 O O . LYS B 1 80 ? 41.929 16.581 3.761 1.00 38.88 120 LYS B O 1
ATOM 1407 N N . ILE B 1 81 ? 42.402 15.550 5.703 1.00 35.63 121 ILE B N 1
ATOM 1408 C CA . ILE B 1 81 ? 42.267 16.775 6.480 1.00 31.13 121 ILE B CA 1
ATOM 1409 C C . ILE B 1 81 ? 43.510 16.971 7.330 1.00 33.49 121 ILE B C 1
ATOM 1410 O O . ILE B 1 81 ? 43.744 16.206 8.294 1.00 33.95 121 ILE B O 1
ATOM 1415 N N . PRO B 1 82 ? 44.343 17.974 6.970 1.00 34.98 122 PRO B N 1
ATOM 1416 C CA . PRO B 1 82 ? 45.585 18.259 7.691 1.00 34.10 122 PRO B CA 1
ATOM 1417 C C . PRO B 1 82 ? 45.317 18.774 9.103 1.00 31.61 122 PRO B C 1
ATOM 1418 O O . PRO B 1 82 ? 44.274 19.366 9.352 1.00 27.32 122 PRO B O 1
ATOM 1422 N N . GLY B 1 83 ? 46.268 18.578 10.017 1.00 32.49 123 GLY B N 1
ATOM 1423 C CA . GLY B 1 83 ? 46.184 19.203 11.334 1.00 29.37 123 GLY B CA 1
ATOM 1424 C C . GLY B 1 83 ? 46.131 20.711 11.134 1.00 29.23 123 GLY B C 1
ATOM 1425 O O . GLY B 1 83 ? 46.734 21.254 10.173 1.00 28.20 123 GLY B O 1
ATOM 1426 N N . GLY B 1 84 ? 45.354 21.379 11.981 1.00 26.14 124 GLY B N 1
ATOM 1427 C CA . GLY B 1 84 ? 45.195 22.846 11.892 1.00 25.60 124 GLY B CA 1
ATOM 1428 C C . GLY B 1 84 ? 44.391 23.444 10.739 1.00 23.92 124 GLY B C 1
ATOM 1429 O O . GLY B 1 84 ? 44.353 24.658 10.596 1.00 24.17 124 GLY B O 1
ATOM 1430 N N . ALA B 1 85 ? 43.727 22.606 9.927 1.00 23.99 125 ALA B N 1
ATOM 1431 C CA . ALA B 1 85 ? 43.007 23.063 8.725 1.00 23.92 125 ALA B CA 1
ATOM 1432 C C . ALA B 1 85 ? 41.661 23.688 9.066 1.00 20.96 125 ALA B C 1
ATOM 1433 O O . ALA B 1 85 ? 40.894 23.163 9.884 1.00 21.54 125 ALA B O 1
ATOM 1435 N N . THR B 1 86 ? 41.361 24.797 8.409 1.00 19.97 126 THR B N 1
ATOM 1436 C CA . THR B 1 86 ? 40.009 25.357 8.482 1.00 20.56 126 THR B CA 1
ATOM 1437 C C . THR B 1 86 ? 39.166 24.608 7.466 1.00 22.55 126 THR B C 1
ATOM 1438 O O . THR B 1 86 ? 39.656 24.344 6.340 1.00 23.94 126 THR B O 1
ATOM 1442 N N . LEU B 1 87 ? 37.915 24.280 7.832 1.00 20.09 127 LEU B N 1
ATOM 1443 C CA . LEU B 1 87 ? 37.050 23.490 6.967 1.00 20.25 127 LEU B CA 1
ATOM 1444 C C . LEU B 1 87 ? 35.913 24.411 6.558 1.00 20.38 127 LEU B C 1
ATOM 1445 O O . LEU B 1 87 ? 35.517 25.279 7.350 1.00 21.21 127 LEU B O 1
ATOM 1450 N N . VAL B 1 88 ? 35.407 24.239 5.336 1.00 19.94 128 VAL B N 1
ATOM 1451 C CA . VAL B 1 88 ? 34.262 25.007 4.909 1.00 21.99 128 VAL B CA 1
ATOM 1452 C C . VAL B 1 88 ? 33.209 24.004 4.507 1.00 21.47 128 VAL B C 1
ATOM 1453 O O . VAL B 1 88 ? 33.437 23.266 3.570 1.00 21.96 128 VAL B O 1
ATOM 1457 N N . PHE B 1 89 ? 32.056 24.002 5.181 1.00 18.39 129 PHE B N 1
ATOM 1458 C CA . PHE B 1 89 ? 30.972 23.118 4.813 1.00 19.05 129 PHE B CA 1
ATOM 1459 C C . PHE B 1 89 ? 29.795 23.852 4.208 1.00 18.32 129 PHE B C 1
ATOM 1460 O O . PHE B 1 89 ? 29.448 24.936 4.685 1.00 19.74 129 PHE B O 1
ATOM 1468 N N . GLU B 1 90 ? 29.168 23.237 3.213 1.00 18.27 130 GLU B N 1
ATOM 1469 C CA . GLU B 1 90 ? 27.879 23.648 2.693 1.00 18.92 130 GLU B CA 1
ATOM 1470 C C . GLU B 1 90 ? 26.967 22.499 3.061 1.00 19.58 130 GLU B C 1
ATOM 1471 O O . GLU B 1 90 ? 27.223 21.307 2.676 1.00 20.89 130 GLU B O 1
ATOM 1477 N N . VAL B 1 91 ? 25.890 22.793 3.797 1.00 17.98 131 VAL B N 1
ATOM 1478 C CA . VAL B 1 91 ? 25.066 21.695 4.258 1.00 17.83 131 VAL B CA 1
ATOM 1479 C C . VAL B 1 91 ? 23.632 21.906 3.842 1.00 19.09 131 VAL B C 1
ATOM 1480 O O . VAL B 1 91 ? 23.239 23.027 3.572 1.00 17.60 131 VAL B O 1
ATOM 1484 N N . GLU B 1 92 ? 22.851 20.826 3.813 1.00 16.21 132 GLU B N 1
ATOM 1485 C CA . GLU B 1 92 ? 21.401 20.918 3.532 1.00 17.10 132 GLU B CA 1
ATOM 1486 C C . GLU B 1 92 ? 20.664 20.021 4.522 1.00 17.40 132 GLU B C 1
ATOM 1487 O O . GLU B 1 92 ? 20.912 18.828 4.571 1.00 17.93 132 GLU B O 1
ATOM 1493 N N . LEU B 1 93 ? 19.785 20.587 5.321 1.00 17.75 133 LEU B N 1
ATOM 1494 C CA . LEU B 1 93 ? 19.033 19.769 6.257 1.00 18.51 133 LEU B CA 1
ATOM 1495 C C . LEU B 1 93 ? 17.861 19.143 5.516 1.00 21.18 133 LEU B C 1
ATOM 1496 O O . LEU B 1 93 ? 16.980 19.860 5.018 1.00 19.89 133 LEU B O 1
ATOM 1501 N N . LEU B 1 94 ? 17.842 17.817 5.446 1.00 21.11 134 LEU B N 1
ATOM 1502 C CA . LEU B 1 94 ? 16.691 17.143 4.778 1.00 25.10 134 LEU B CA 1
ATOM 1503 C C . LEU B 1 94 ? 15.482 16.901 5.662 1.00 26.22 134 LEU B C 1
ATOM 1504 O O . LEU B 1 94 ? 14.317 16.974 5.198 1.00 26.46 134 LEU B O 1
ATOM 1509 N N . LYS B 1 95 ? 15.732 16.489 6.906 1.00 23.25 135 LYS B N 1
ATOM 1510 C CA . LYS B 1 95 ? 14.630 16.020 7.768 1.00 24.03 135 LYS B CA 1
ATOM 1511 C C . LYS B 1 95 ? 15.072 16.241 9.192 1.00 22.55 135 LYS B C 1
ATOM 1512 O O . LYS B 1 95 ? 16.276 16.051 9.506 1.00 23.69 135 LYS B O 1
ATOM 1518 N N . ILE B 1 96 ? 14.135 16.648 10.042 1.00 21.03 136 ILE B N 1
ATOM 1519 C CA . ILE B 1 96 ? 14.350 16.634 11.493 1.00 22.09 136 ILE B CA 1
ATOM 1520 C C . ILE B 1 96 ? 13.454 15.562 12.097 1.00 26.14 136 ILE B C 1
ATOM 1521 O O . ILE B 1 96 ? 12.215 15.560 11.863 1.00 25.10 136 ILE B O 1
ATOM 1526 N N . GLU B 1 97 ? 14.021 14.637 12.846 1.00 26.13 137 GLU B N 1
ATOM 1527 C CA . GLU B 1 97 ? 13.170 13.559 13.343 1.00 33.04 137 GLU B CA 1
ATOM 1528 C C . GLU B 1 97 ? 12.065 14.135 14.234 1.00 34.50 137 GLU B C 1
ATOM 1529 O O . GLU B 1 97 ? 12.351 14.808 15.268 1.00 35.47 137 GLU B O 1
ATOM 1535 N N . ARG B 1 98 ? 10.808 13.815 13.870 1.00 37.77 138 ARG B N 1
ATOM 1536 C CA . ARG B 1 98 ? 9.651 14.088 14.721 1.00 38.84 138 ARG B CA 1
ATOM 1537 C C . ARG B 1 98 ? 10.034 13.768 16.169 1.00 39.79 138 ARG B C 1
ATOM 1538 O O . ARG B 1 98 ? 10.640 12.730 16.418 1.00 39.10 138 ARG B O 1
ATOM 1546 N N . ARG B 1 99 ? 9.633 14.634 17.105 1.00 38.92 139 ARG B N 1
ATOM 1547 C CA . ARG B 1 99 ? 10.433 14.907 18.289 1.00 40.52 139 ARG B CA 1
ATOM 1548 C C . ARG B 1 99 ? 9.640 15.059 19.586 1.00 45.55 139 ARG B C 1
ATOM 1549 O O . ARG B 1 99 ? 9.120 14.062 20.174 1.00 47.57 139 ARG B O 1
ATOM 1557 N N . GLY C 1 1 ? 0.332 -8.704 15.805 1.00 25.11 41 GLY C N 1
ATOM 1558 C CA . GLY C 1 1 ? 1.482 -7.809 15.562 1.00 26.48 41 GLY C CA 1
ATOM 1559 C C . GLY C 1 1 ? 2.618 -8.536 14.843 1.00 27.31 41 GLY C C 1
ATOM 1560 O O . GLY C 1 1 ? 2.743 -9.772 14.917 1.00 27.04 41 GLY C O 1
ATOM 1561 N N . SER C 1 2 ? 3.435 -7.746 14.160 1.00 27.50 42 SER C N 1
ATOM 1562 C CA . SER C 1 2 ? 4.625 -8.205 13.468 1.00 29.41 42 SER C CA 1
ATOM 1563 C C . SER C 1 2 ? 5.762 -7.177 13.653 1.00 27.23 42 SER C C 1
ATOM 1564 O O . SER C 1 2 ? 5.877 -6.245 12.856 1.00 25.57 42 SER C O 1
ATOM 1567 N N . PRO C 1 3 ? 6.600 -7.332 14.702 1.00 29.85 43 PRO C N 1
ATOM 1568 C CA . PRO C 1 3 ? 7.650 -6.337 14.990 1.00 28.44 43 PRO C CA 1
ATOM 1569 C C . PRO C 1 3 ? 8.573 -6.121 13.796 1.00 26.30 43 PRO C C 1
ATOM 1570 O O . PRO C 1 3 ? 9.012 -7.080 13.171 1.00 25.25 43 PRO C O 1
ATOM 1574 N N . ILE C 1 4 ? 8.892 -4.872 13.492 1.00 24.28 44 ILE C N 1
ATOM 1575 C CA . ILE C 1 4 ? 9.844 -4.647 12.404 1.00 23.15 44 ILE C CA 1
ATOM 1576 C C . ILE C 1 4 ? 11.213 -4.918 13.034 1.00 21.39 44 ILE C C 1
ATOM 1577 O O . ILE C 1 4 ? 11.351 -4.894 14.287 1.00 21.93 44 ILE C O 1
ATOM 1582 N N . LYS C 1 5 ? 12.191 -5.227 12.188 1.00 20.05 45 LYS C N 1
ATOM 1583 C CA . LYS C 1 5 ? 13.504 -5.565 12.661 1.00 19.77 45 LYS C CA 1
ATOM 1584 C C . LYS C 1 5 ? 14.499 -4.892 11.794 1.00 19.82 45 LYS C C 1
ATOM 1585 O O . LYS C 1 5 ? 14.215 -4.607 10.627 1.00 20.37 45 LYS C O 1
ATOM 1591 N N . SER C 1 6 ? 15.667 -4.654 12.344 1.00 18.22 46 SER C N 1
ATOM 1592 C CA . SER C 1 6 ? 16.628 -3.754 11.685 1.00 17.29 46 SER C CA 1
ATOM 1593 C C . SER C 1 6 ? 17.104 -4.320 10.383 1.00 19.51 46 SER C C 1
ATOM 1594 O O . SER C 1 6 ? 17.392 -5.527 10.273 1.00 19.88 46 SER C O 1
ATOM 1597 N N . ARG C 1 7 ? 17.182 -3.431 9.393 1.00 22.04 47 ARG C N 1
ATOM 1598 C CA . ARG C 1 7 ? 17.867 -3.746 8.146 1.00 23.76 47 ARG C CA 1
ATOM 1599 C C . ARG C 1 7 ? 18.796 -2.672 7.638 1.00 20.85 47 ARG C C 1
ATOM 1600 O O . ARG C 1 7 ? 18.773 -1.547 8.132 1.00 17.93 47 ARG C O 1
ATOM 1608 N N . LYS C 1 8 ? 19.601 -3.022 6.627 1.00 20.57 48 LYS C N 1
ATOM 1609 C CA . LYS C 1 8 ? 20.494 -2.027 6.005 1.00 23.39 48 LYS C CA 1
ATOM 1610 C C . LYS C 1 8 ? 19.693 -0.786 5.661 1.00 22.35 48 LYS C C 1
ATOM 1611 O O . LYS C 1 8 ? 18.583 -0.874 5.058 1.00 23.51 48 LYS C O 1
ATOM 1617 N N . GLY C 1 9 ? 20.211 0.363 6.083 1.00 21.44 49 GLY C N 1
ATOM 1618 C CA . GLY C 1 9 ? 19.612 1.643 5.737 1.00 22.21 49 GLY C CA 1
ATOM 1619 C C . GLY C 1 9 ? 18.718 2.207 6.852 1.00 21.84 49 GLY C C 1
ATOM 1620 O O . GLY C 1 9 ? 18.364 3.384 6.838 1.00 22.59 49 GLY C O 1
ATOM 1621 N N . ASP C 1 10 ? 18.317 1.377 7.797 1.00 19.14 50 ASP C N 1
ATOM 1622 C CA . ASP C 1 10 ? 17.452 1.877 8.873 1.00 18.23 50 ASP C CA 1
ATOM 1623 C C . ASP C 1 10 ? 18.214 2.891 9.709 1.00 17.81 50 ASP C C 1
ATOM 1624 O O . ASP C 1 10 ? 19.444 2.734 9.881 1.00 19.33 50 ASP C O 1
ATOM 1629 N N . VAL C 1 11 ? 17.504 3.901 10.237 1.00 17.67 51 VAL C N 1
ATOM 1630 C CA . VAL C 1 11 ? 18.056 4.738 11.329 1.00 17.80 51 VAL C CA 1
ATOM 1631 C C . VAL C 1 11 ? 17.727 4.097 12.680 1.00 18.78 51 VAL C C 1
ATOM 1632 O O . VAL C 1 11 ? 16.559 3.917 13.032 1.00 18.16 51 VAL C O 1
ATOM 1636 N N . LEU C 1 12 ? 18.779 3.827 13.473 1.00 16.54 52 LEU C N 1
ATOM 1637 C CA . LEU C 1 12 ? 18.615 3.166 14.746 1.00 17.15 52 LEU C CA 1
ATOM 1638 C C . LEU C 1 12 ? 18.945 4.130 15.891 1.00 18.28 52 LEU C C 1
ATOM 1639 O O . LEU C 1 12 ? 19.840 4.940 15.755 1.00 19.01 52 LEU C O 1
ATOM 1644 N N . HIS C 1 13 ? 18.226 3.989 16.996 1.00 17.95 53 HIS C N 1
ATOM 1645 C CA . HIS C 1 13 ? 18.562 4.692 18.241 1.00 19.87 53 HIS C CA 1
ATOM 1646 C C . HIS C 1 13 ? 18.990 3.576 19.184 1.00 21.45 53 HIS C C 1
ATOM 1647 O O . HIS C 1 13 ? 18.160 2.726 19.532 1.00 21.62 53 HIS C O 1
ATOM 1654 N N . MET C 1 14 ? 20.246 3.580 19.606 1.00 20.03 54 MET C N 1
ATOM 1655 C CA . MET C 1 14 ? 20.808 2.407 20.254 1.00 23.85 54 MET C CA 1
ATOM 1656 C C . MET C 1 14 ? 21.535 2.825 21.507 1.00 23.71 54 MET C C 1
ATOM 1657 O O . MET C 1 14 ? 22.348 3.784 21.454 1.00 25.72 54 MET C O 1
ATOM 1662 N N . HIS C 1 15 ? 21.301 2.106 22.612 1.00 21.20 55 HIS C N 1
ATOM 1663 C CA . HIS C 1 15 ? 22.231 2.225 23.731 1.00 20.01 55 HIS C CA 1
ATOM 1664 C C . HIS C 1 15 ? 23.361 1.242 23.560 1.00 21.06 55 HIS C C 1
ATOM 1665 O O . HIS C 1 15 ? 23.190 0.180 22.933 1.00 19.98 55 HIS C O 1
ATOM 1672 N N . TYR C 1 16 ? 24.531 1.571 24.111 1.00 22.06 56 TYR C N 1
ATOM 1673 C CA . TYR C 1 16 ? 25.641 0.632 24.070 1.00 23.16 56 TYR C CA 1
ATOM 1674 C C . TYR C 1 16 ? 26.569 0.863 25.235 1.00 22.11 56 TYR C C 1
ATOM 1675 O O . TYR C 1 16 ? 26.618 1.966 25.817 1.00 21.36 56 TYR C O 1
ATOM 1684 N N . THR C 1 17 ? 27.332 -0.186 25.537 1.00 20.03 57 THR C N 1
ATOM 1685 C CA . THR C 1 17 ? 28.469 -0.087 26.422 1.00 21.05 57 THR C CA 1
ATOM 1686 C C . THR C 1 17 ? 29.577 -0.908 25.772 1.00 21.86 57 THR C C 1
ATOM 1687 O O . THR C 1 17 ? 29.346 -2.034 25.336 1.00 21.31 57 THR C O 1
ATOM 1691 N N . GLY C 1 18 ? 30.759 -0.332 25.647 1.00 22.07 58 GLY C N 1
ATOM 1692 C CA . GLY C 1 18 ? 31.855 -1.044 24.993 1.00 21.37 58 GLY C CA 1
ATOM 1693 C C . GLY C 1 18 ? 32.928 -1.262 26.051 1.00 24.01 58 GLY C C 1
ATOM 1694 O O . GLY C 1 18 ? 33.243 -0.347 26.800 1.00 24.40 58 GLY C O 1
ATOM 1695 N N . LYS C 1 19 ? 33.434 -2.485 26.145 1.00 23.32 59 LYS C N 1
ATOM 1696 C CA . LYS C 1 19 ? 34.594 -2.809 26.978 1.00 24.82 59 LYS C CA 1
ATOM 1697 C C . LYS C 1 19 ? 35.769 -3.395 26.186 1.00 26.82 59 LYS C C 1
ATOM 1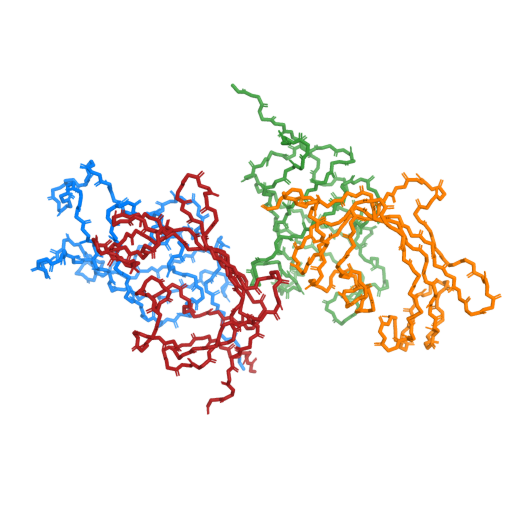698 O O . LYS C 1 19 ? 35.621 -3.994 25.097 1.00 26.75 59 LYS C O 1
ATOM 1704 N N . LEU C 1 20 ? 36.946 -3.247 26.773 1.00 23.32 60 LEU C N 1
ATOM 1705 C CA . LEU C 1 20 ? 38.144 -3.942 26.275 1.00 24.72 60 LEU C CA 1
ATOM 1706 C C . LEU C 1 20 ? 38.253 -5.368 26.821 1.00 28.89 60 LEU C C 1
ATOM 1707 O O . LEU C 1 20 ? 37.465 -5.776 27.694 1.00 30.50 60 LEU C O 1
ATOM 1712 N N . GLU C 1 21 ? 39.230 -6.122 26.303 1.00 30.54 61 GLU C N 1
ATOM 1713 C CA . GLU C 1 21 ? 39.407 -7.536 26.664 1.00 35.50 61 GLU C CA 1
ATOM 1714 C C . GLU C 1 21 ? 39.759 -7.775 28.136 1.00 37.90 61 GLU C C 1
ATOM 1715 O O . GLU C 1 21 ? 39.579 -8.882 28.640 1.00 41.87 61 GLU C O 1
ATOM 1721 N N . ASP C 1 22 ? 40.249 -6.738 28.825 1.00 37.39 62 ASP C N 1
ATOM 1722 C CA . ASP C 1 22 ? 40.536 -6.850 30.255 1.00 38.72 62 ASP C CA 1
ATOM 1723 C C . ASP C 1 22 ? 39.319 -6.470 31.090 1.00 37.25 62 ASP C C 1
ATOM 1724 O O . ASP C 1 22 ? 39.359 -6.529 32.323 1.00 39.69 62 ASP C O 1
ATOM 1729 N N . GLY C 1 23 ? 38.242 -6.065 30.426 1.00 33.40 63 GLY C N 1
ATOM 1730 C CA . GLY C 1 23 ? 37.007 -5.757 31.127 1.00 34.94 63 GLY C CA 1
ATOM 1731 C C . GLY C 1 23 ? 36.829 -4.274 31.330 1.00 32.82 63 GLY C C 1
ATOM 1732 O O . GLY C 1 23 ? 35.778 -3.843 31.780 1.00 36.44 63 GLY C O 1
ATOM 1733 N N . THR C 1 24 ? 37.858 -3.483 31.033 1.00 33.41 64 THR C N 1
ATOM 1734 C CA . THR C 1 24 ? 37.772 -2.042 31.236 1.00 33.99 64 THR C CA 1
ATOM 1735 C C . THR C 1 24 ? 36.728 -1.455 30.292 1.00 30.91 64 THR C C 1
ATOM 1736 O O . THR C 1 24 ? 36.754 -1.748 29.104 1.00 28.55 64 THR C O 1
ATOM 1740 N N . GLU C 1 25 ? 35.831 -0.623 30.823 1.00 29.28 65 GLU C N 1
ATOM 1741 C CA . GLU C 1 25 ? 34.878 0.083 29.979 1.00 26.90 65 GLU C CA 1
ATOM 1742 C C . GLU C 1 25 ? 35.573 1.229 29.246 1.00 27.38 65 GLU C C 1
ATOM 1743 O O . GLU C 1 25 ? 36.210 2.090 29.888 1.00 27.61 65 GLU C O 1
ATOM 1749 N N . PHE C 1 26 ? 35.447 1.257 27.918 1.00 25.92 66 PHE C N 1
ATOM 1750 C CA . PHE C 1 26 ? 36.007 2.378 27.138 1.00 26.96 66 PHE C CA 1
ATOM 1751 C C . PHE C 1 26 ? 34.994 3.465 26.718 1.00 27.16 66 PHE C C 1
ATOM 1752 O O . PHE C 1 26 ? 35.386 4.583 26.500 1.00 27.23 66 PHE C O 1
ATOM 1760 N N . ASP C 1 27 ? 33.699 3.133 26.609 1.00 26.74 67 ASP C N 1
ATOM 1761 C CA . ASP C 1 27 ? 32.658 4.112 26.252 1.00 26.31 67 ASP C CA 1
ATOM 1762 C C . ASP C 1 27 ? 31.302 3.495 26.598 1.00 24.06 67 ASP C C 1
ATOM 1763 O O . ASP C 1 27 ? 31.153 2.271 26.602 1.00 24.65 67 ASP C O 1
ATOM 1768 N N . SER C 1 28 ? 30.327 4.335 26.862 1.00 24.19 68 SER C N 1
ATOM 1769 C CA . SER C 1 28 ? 28.934 3.885 27.010 1.00 22.19 68 SER C CA 1
ATOM 1770 C C . SER C 1 28 ? 27.997 5.077 26.762 1.00 23.77 68 SER C C 1
ATOM 1771 O O . SER C 1 28 ? 28.351 6.244 27.042 1.00 23.05 68 SER C O 1
ATOM 1774 N N . SER C 1 29 ? 26.819 4.783 26.239 1.00 22.18 69 SER C N 1
ATOM 1775 C CA . SER C 1 29 ? 25.780 5.783 26.108 1.00 22.17 69 SER C CA 1
ATOM 1776 C C . SER C 1 29 ? 24.920 5.917 27.372 1.00 23.76 69 SER C C 1
ATOM 1777 O O . SER C 1 29 ? 24.044 6.770 27.436 1.00 24.28 69 SER C O 1
ATOM 1780 N N . LEU C 1 30 ? 25.139 5.030 28.338 1.00 25.15 70 LEU C N 1
ATOM 1781 C CA . LEU C 1 30 ? 24.224 4.913 29.494 1.00 25.63 70 LEU C CA 1
ATOM 1782 C C . LEU C 1 30 ? 24.422 6.001 30.585 1.00 28.57 70 LEU C C 1
ATOM 1783 O O . LEU C 1 30 ? 23.413 6.542 31.129 1.00 29.76 70 LEU C O 1
ATOM 1788 N N . PRO C 1 31 ? 25.682 6.346 30.897 1.00 28.88 71 PRO C N 1
ATOM 1789 C CA . PRO C 1 31 ? 25.869 7.392 31.942 1.00 32.26 71 PRO C CA 1
ATOM 1790 C C . PRO C 1 31 ? 25.124 8.702 31.627 1.00 32.08 71 PRO C C 1
ATOM 1791 O O . PRO C 1 31 ? 24.411 9.188 32.478 1.00 34.81 71 PRO C O 1
ATOM 1795 N N . GLN C 1 32 ? 25.253 9.227 30.408 1.00 33.50 72 GLN C N 1
ATOM 1796 C CA . GLN C 1 32 ? 24.515 10.441 30.020 1.00 32.39 72 GLN C CA 1
ATOM 1797 C C . GLN C 1 32 ? 23.071 10.152 29.581 1.00 29.38 72 GLN C C 1
ATOM 1798 O O . GLN C 1 32 ? 22.279 11.096 29.393 1.00 29.73 72 GLN C O 1
ATOM 1804 N N . ASN C 1 33 ? 22.731 8.868 29.416 1.00 28.76 73 ASN C N 1
ATOM 1805 C CA . ASN C 1 33 ? 21.391 8.467 28.955 1.00 28.51 73 ASN C CA 1
ATOM 1806 C C . ASN C 1 33 ? 21.053 9.157 27.627 1.00 27.76 73 ASN C C 1
ATOM 1807 O O . ASN C 1 33 ? 19.998 9.816 27.475 1.00 28.51 73 ASN C O 1
ATOM 1812 N N . GLN C 1 34 ? 21.958 8.994 26.666 1.00 26.18 74 GLN C N 1
ATOM 1813 C CA . GLN C 1 34 ? 21.752 9.525 25.312 1.00 27.01 74 GLN C CA 1
ATOM 1814 C C . GLN C 1 34 ? 21.941 8.417 24.293 1.00 26.64 74 GLN C C 1
ATOM 1815 O O . GLN C 1 34 ? 23.072 8.052 23.998 1.00 26.20 74 GLN C O 1
ATOM 1821 N N . PRO C 1 35 ? 20.841 7.882 23.765 1.00 27.51 75 PRO C N 1
ATOM 1822 C CA . PRO C 1 35 ? 20.938 6.839 22.734 1.00 26.98 75 PRO C CA 1
ATOM 1823 C C . PRO C 1 35 ? 21.795 7.340 21.546 1.00 24.70 75 PRO C C 1
ATOM 1824 O O . PRO C 1 35 ? 21.751 8.542 21.189 1.00 25.50 75 PRO C O 1
ATOM 1828 N N . PHE C 1 36 ? 22.595 6.447 20.972 1.00 23.16 76 PHE C N 1
ATOM 1829 C CA . PHE C 1 36 ? 23.446 6.794 19.869 1.00 22.73 76 PHE C CA 1
ATOM 1830 C C . PHE C 1 36 ? 22.660 6.542 18.576 1.00 22.32 76 PHE C C 1
ATOM 1831 O O . PHE C 1 36 ? 22.087 5.434 18.417 1.00 22.23 76 PHE C O 1
ATOM 1839 N N . VAL C 1 37 ? 22.564 7.570 17.713 1.00 19.22 77 VAL C N 1
ATOM 1840 C CA . VAL C 1 37 ? 21.686 7.523 16.526 1.00 19.22 77 VAL C CA 1
ATOM 1841 C C . VAL C 1 37 ? 22.504 7.522 15.239 1.00 19.33 77 VAL C C 1
ATOM 1842 O O . VAL C 1 37 ? 23.423 8.355 15.067 1.00 18.44 77 VAL C O 1
ATOM 1846 N N . PHE C 1 38 ? 22.229 6.566 14.343 1.00 17.41 78 PHE C N 1
ATOM 1847 C CA . PHE C 1 38 ? 23.068 6.428 13.118 1.00 16.16 78 PHE C CA 1
ATOM 1848 C C . PHE C 1 38 ? 22.309 5.639 12.078 1.00 17.19 78 PHE C C 1
ATOM 1849 O O . PHE C 1 38 ? 21.276 5.030 12.413 1.00 18.62 78 PHE C O 1
ATOM 1857 N N . SER C 1 39 ? 22.800 5.641 10.822 1.00 16.17 79 SER C N 1
ATOM 1858 C CA . SER C 1 39 ? 22.163 4.814 9.777 1.00 15.50 79 SER C CA 1
ATOM 1859 C C . SER C 1 39 ? 22.923 3.514 9.679 1.00 18.62 79 SER C C 1
ATOM 1860 O O . SER C 1 39 ? 24.155 3.518 9.398 1.00 19.52 79 SER C O 1
ATOM 1863 N N . LEU C 1 40 ? 22.224 2.390 9.890 1.00 18.30 80 LEU C N 1
ATOM 1864 C CA . LEU C 1 40 ? 22.840 1.076 9.775 1.00 17.10 80 LEU C CA 1
ATOM 1865 C C . LEU C 1 40 ? 23.261 0.718 8.344 1.00 18.96 80 LEU C C 1
ATOM 1866 O O . LEU C 1 40 ? 22.519 1.001 7.374 1.00 17.98 80 LEU C O 1
ATOM 1871 N N . GLY C 1 41 ? 24.425 0.079 8.224 1.00 18.06 81 GLY C N 1
ATOM 1872 C CA . GLY C 1 41 ? 24.889 -0.444 6.914 1.00 20.29 81 GLY C CA 1
ATOM 1873 C C . GLY C 1 41 ? 25.327 0.665 5.986 1.00 20.85 81 GLY C C 1
ATOM 1874 O O . GLY C 1 41 ? 25.217 0.516 4.770 1.00 23.77 81 GLY C O 1
ATOM 1875 N N . THR C 1 42 ? 25.838 1.777 6.528 1.00 21.41 82 THR C N 1
ATOM 1876 C CA . THR C 1 42 ? 26.360 2.872 5.698 1.00 20.09 82 THR C CA 1
ATOM 1877 C C . THR C 1 42 ? 27.841 3.229 5.916 1.00 21.22 82 THR C C 1
ATOM 1878 O O . THR C 1 42 ? 28.364 4.194 5.307 1.00 21.76 82 THR C O 1
ATOM 1882 N N . GLY C 1 43 ? 28.526 2.491 6.773 1.00 19.48 83 GLY C N 1
ATOM 1883 C CA . GLY C 1 43 ? 29.911 2.860 7.136 1.00 22.26 83 GLY C CA 1
ATOM 1884 C C . GLY C 1 43 ? 30.060 4.045 8.100 1.00 22.57 83 GLY C C 1
ATOM 1885 O O . GLY C 1 43 ? 31.197 4.571 8.310 1.00 21.41 83 GLY C O 1
ATOM 1886 N N . GLN C 1 44 ? 28.937 4.471 8.692 1.00 19.31 84 GLN C N 1
ATOM 1887 C CA . GLN C 1 44 ? 28.965 5.511 9.716 1.00 19.79 84 GLN C CA 1
ATOM 1888 C C . GLN C 1 44 ? 29.560 4.976 11.032 1.00 20.51 84 GLN C C 1
ATOM 1889 O O . GLN C 1 44 ? 30.242 5.732 11.746 1.00 19.39 84 GLN C O 1
ATOM 1895 N N . VAL C 1 45 ? 29.220 3.729 11.385 1.00 20.44 85 VAL C N 1
ATOM 1896 C CA . VAL C 1 45 ? 29.781 3.041 12.574 1.00 18.38 85 VAL C CA 1
ATOM 1897 C C . VAL C 1 45 ? 30.739 1.930 12.097 1.00 19.94 85 VAL C C 1
ATOM 1898 O O . VAL C 1 45 ? 30.850 1.648 10.871 1.00 18.34 85 VAL C O 1
ATOM 1902 N N . ILE C 1 46 ? 31.438 1.306 13.048 1.00 18.25 86 ILE C N 1
ATOM 1903 C CA . ILE C 1 46 ? 32.434 0.293 12.742 1.00 20.16 86 ILE C CA 1
ATOM 1904 C C . ILE C 1 46 ? 31.784 -0.886 12.026 1.00 19.51 86 ILE C C 1
ATOM 1905 O O . ILE C 1 46 ? 30.558 -1.139 12.184 1.00 16.27 86 ILE C O 1
ATOM 1910 N N . LYS C 1 47 ? 32.591 -1.528 11.183 1.00 17.27 87 LYS C N 1
ATOM 1911 C CA . LYS C 1 47 ? 32.112 -2.668 10.369 1.00 18.60 87 LYS C CA 1
ATOM 1912 C C . LYS C 1 47 ? 31.449 -3.747 11.202 1.00 17.12 87 LYS C C 1
ATOM 1913 O O . LYS C 1 47 ? 30.466 -4.336 10.755 1.00 18.95 87 LYS C O 1
ATOM 1919 N N . GLY C 1 48 ? 31.973 -3.987 12.399 1.00 17.13 88 GLY C N 1
ATOM 1920 C CA . GLY C 1 48 ? 31.425 -5.013 13.300 1.00 18.18 88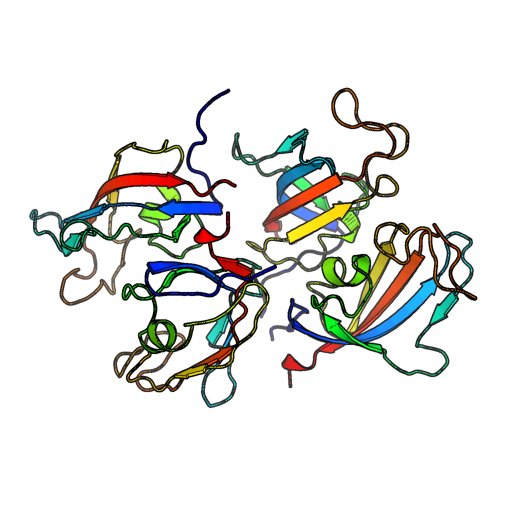 GLY C CA 1
ATOM 1921 C C . GLY C 1 48 ? 29.984 -4.697 13.706 1.00 16.53 88 GLY C C 1
ATOM 1922 O O . GLY C 1 48 ? 29.177 -5.626 13.917 1.00 17.83 88 GLY C O 1
ATOM 1923 N N . TRP C 1 49 ? 29.652 -3.402 13.802 1.00 14.43 89 TRP C N 1
ATOM 1924 C CA . TRP C 1 49 ? 28.268 -3.013 14.032 1.00 16.00 89 TRP C CA 1
ATOM 1925 C C . TRP C 1 49 ? 27.420 -3.190 12.772 1.00 16.27 89 TRP C C 1
ATOM 1926 O O . TRP C 1 49 ? 26.278 -3.680 12.851 1.00 17.85 89 TRP C O 1
ATOM 1937 N N . ASP C 1 50 ? 27.915 -2.726 11.632 1.00 17.73 90 ASP C N 1
ATOM 1938 C CA . ASP C 1 50 ? 27.104 -2.792 10.412 1.00 18.58 90 ASP C CA 1
ATOM 1939 C C . ASP C 1 50 ? 26.693 -4.219 10.130 1.00 19.91 90 ASP C C 1
ATOM 1940 O O . ASP C 1 50 ? 25.558 -4.488 9.709 1.00 19.02 90 ASP C O 1
ATOM 1945 N N . GLN C 1 51 ? 27.594 -5.154 10.398 1.00 18.92 91 GLN C N 1
ATOM 1946 C CA . GLN C 1 51 ? 27.204 -6.562 10.118 1.00 20.59 91 GLN C CA 1
ATOM 1947 C C . GLN C 1 51 ? 26.550 -7.292 11.292 1.00 21.34 91 GLN C C 1
ATOM 1948 O O . GLN C 1 51 ? 25.985 -8.366 11.100 1.00 24.43 91 GLN C O 1
ATOM 1954 N N . GLY C 1 52 ? 26.725 -6.772 12.495 1.00 18.83 92 GLY C N 1
ATOM 1955 C CA . GLY C 1 52 ? 26.359 -7.456 13.731 1.00 18.29 92 GLY C CA 1
ATOM 1956 C C . GLY C 1 52 ? 25.033 -7.037 14.335 1.00 18.96 92 GLY C C 1
ATOM 1957 O O . GLY C 1 52 ? 24.541 -7.708 15.263 1.00 20.55 92 GLY C O 1
ATOM 1958 N N . LEU C 1 53 ? 24.434 -5.950 13.800 1.00 17.37 93 LEU C N 1
ATOM 1959 C CA . LEU C 1 53 ? 23.198 -5.411 14.401 1.00 17.40 93 LEU C CA 1
ATOM 1960 C C . LEU C 1 53 ? 21.967 -5.608 13.507 1.00 17.04 93 LEU C C 1
ATOM 1961 O O . LEU C 1 53 ? 20.939 -4.960 13.707 1.00 18.94 93 LEU C O 1
ATOM 1966 N N . LEU C 1 54 ? 22.095 -6.510 12.540 1.00 17.62 94 LEU C N 1
ATOM 1967 C CA . LEU C 1 54 ? 20.990 -6.846 11.661 1.00 18.77 94 LEU C CA 1
ATOM 1968 C C . LEU C 1 54 ? 19.920 -7.692 12.356 1.00 18.41 94 LEU C C 1
ATOM 1969 O O . LEU C 1 54 ? 20.259 -8.588 13.093 1.00 19.09 94 LEU C O 1
ATOM 1974 N N . GLY C 1 55 ? 18.645 -7.468 12.027 1.00 18.83 95 GLY C N 1
ATOM 1975 C CA . GLY C 1 55 ? 17.545 -8.359 12.531 1.00 18.82 95 GLY C CA 1
ATOM 1976 C C . GLY C 1 55 ? 17.183 -8.165 14.003 1.00 18.45 95 GLY C C 1
ATOM 1977 O O . GLY C 1 55 ? 16.628 -9.065 14.650 1.00 20.36 95 GLY C O 1
ATOM 1978 N N . MET C 1 56 ? 17.482 -6.972 14.541 1.00 17.36 96 MET C N 1
ATOM 1979 C CA . MET C 1 56 ? 17.109 -6.676 15.923 1.00 18.16 96 MET C CA 1
ATOM 1980 C C . MET C 1 56 ? 15.752 -6.015 15.958 1.00 19.67 96 MET C C 1
ATOM 1981 O O . MET C 1 56 ? 15.501 -5.081 15.186 1.00 19.47 96 MET C O 1
ATOM 1986 N N . CYS C 1 57 ? 14.910 -6.414 16.913 1.00 21.09 97 CYS C N 1
ATOM 1987 C CA . CYS C 1 57 ? 13.650 -5.646 17.151 1.00 21.40 97 CYS C CA 1
ATOM 1988 C C . CYS C 1 57 ? 13.830 -4.562 18.253 1.00 20.24 97 CYS C C 1
ATOM 1989 O O . CYS C 1 57 ? 14.801 -4.587 19.010 1.00 19.41 97 CYS C O 1
ATOM 1992 N N . GLU C 1 58 ? 12.910 -3.589 18.299 1.00 20.43 98 GLU C N 1
ATOM 1993 C CA . GLU C 1 58 ? 12.948 -2.576 19.363 1.00 21.22 98 GLU C CA 1
ATOM 1994 C C . GLU C 1 58 ? 12.828 -3.270 20.704 1.00 22.98 98 GLU C C 1
ATOM 1995 O O . GLU C 1 58 ? 11.987 -4.177 20.861 1.00 22.83 98 GLU C O 1
ATOM 2001 N N . GLY C 1 59 ? 13.688 -2.872 21.634 1.00 23.14 99 GLY C N 1
ATOM 2002 C CA . GLY C 1 59 ? 13.699 -3.427 22.997 1.00 23.75 99 GLY C CA 1
ATOM 2003 C C . GLY C 1 59 ? 14.701 -4.550 23.143 1.00 24.53 99 GLY C C 1
ATOM 2004 O O . GLY C 1 59 ? 14.966 -4.998 24.269 1.00 26.53 99 GLY C O 1
ATOM 2005 N N . GLU C 1 60 ? 15.265 -5.029 22.019 1.00 21.84 100 GLU C N 1
ATOM 2006 C CA . GLU C 1 60 ? 16.125 -6.233 22.040 1.00 21.93 100 GLU C CA 1
ATOM 2007 C C . GLU C 1 60 ? 17.576 -5.895 22.392 1.00 19.34 100 GLU C C 1
ATOM 2008 O O . GLU C 1 60 ? 18.085 -4.837 22.004 1.00 19.44 100 GLU C O 1
ATOM 2014 N N A LYS C 1 61 ? 18.216 -6.795 23.132 0.50 19.09 101 LYS C N 1
ATOM 2015 N N B LYS C 1 61 ? 18.228 -6.785 23.140 0.50 18.86 101 LYS C N 1
ATOM 2016 C CA A LYS C 1 61 ? 19.644 -6.660 23.466 0.50 17.97 101 LYS C CA 1
ATOM 2017 C CA B LYS C 1 61 ? 19.655 -6.613 23.509 0.50 17.46 101 LYS C CA 1
ATOM 2018 C C A LYS C 1 61 ? 20.462 -7.577 22.571 0.50 18.46 101 LYS C C 1
ATOM 2019 C C B LYS C 1 61 ? 20.531 -7.657 22.795 0.50 18.12 101 LYS C C 1
ATOM 2020 O O A LYS C 1 61 ? 19.946 -8.572 22.018 0.50 17.23 101 LYS C O 1
ATOM 2021 O O B LYS C 1 61 ? 20.113 -8.818 22.577 0.50 16.97 101 LYS C O 1
ATOM 2032 N N . ARG C 1 62 ? 21.743 -7.242 22.421 1.00 17.59 102 ARG C N 1
ATOM 2033 C CA . ARG C 1 62 ? 22.661 -8.111 21.702 1.00 17.96 102 ARG C CA 1
ATOM 2034 C C . ARG C 1 62 ? 24.081 -7.892 22.228 1.00 19.99 102 ARG C C 1
ATOM 2035 O O . ARG C 1 62 ? 24.424 -6.791 22.664 1.00 21.71 102 ARG C O 1
ATOM 2043 N N . LYS C 1 63 ? 24.909 -8.957 22.248 1.00 23.90 103 LYS C N 1
ATOM 2044 C CA . LYS C 1 63 ? 26.310 -8.781 22.630 1.00 21.53 103 LYS C CA 1
ATOM 2045 C C . LYS C 1 63 ? 27.133 -9.091 21.394 1.00 22.66 103 LYS C C 1
ATOM 2046 O O . LYS C 1 63 ? 26.816 -10.081 20.677 1.00 20.38 103 LYS C O 1
ATOM 2052 N N . LEU C 1 64 ? 28.168 -8.273 21.145 1.00 19.64 104 LEU C N 1
ATOM 2053 C CA . LEU C 1 64 ? 29.044 -8.458 19.986 1.00 20.27 104 LEU C CA 1
ATOM 2054 C C . LEU C 1 64 ? 30.496 -8.395 20.421 1.00 20.57 104 LEU C C 1
ATOM 2055 O O . LEU C 1 64 ? 30.916 -7.406 21.052 1.00 21.67 104 LEU C O 1
ATOM 2060 N N . VAL C 1 65 ? 31.267 -9.437 20.087 1.00 18.96 105 VAL C N 1
ATOM 2061 C CA . VAL C 1 65 ? 32.743 -9.378 20.211 1.00 17.20 105 VAL C CA 1
ATOM 2062 C C . VAL C 1 65 ? 33.265 -8.899 18.828 1.00 17.31 105 VAL C C 1
ATOM 2063 O O . VAL C 1 65 ? 32.890 -9.468 17.775 1.00 18.42 105 VAL C O 1
ATOM 2067 N N . ILE C 1 66 ? 34.085 -7.840 18.818 1.00 16.99 106 ILE C N 1
ATOM 2068 C CA . ILE C 1 66 ? 34.523 -7.263 17.536 1.00 16.84 106 ILE C CA 1
ATOM 2069 C C . ILE C 1 66 ? 36.066 -7.135 17.547 1.00 16.98 106 ILE C C 1
ATOM 2070 O O . ILE C 1 66 ? 36.617 -6.182 18.076 1.00 19.05 106 ILE C O 1
ATOM 2075 N N . PRO C 1 67 ? 36.763 -8.076 16.894 1.00 19.61 107 PRO C N 1
ATOM 2076 C CA . PRO C 1 67 ? 38.210 -7.947 16.749 1.00 18.90 107 PRO C CA 1
ATOM 2077 C C . PRO C 1 67 ? 38.506 -6.642 16.011 1.00 18.36 107 PRO C C 1
ATOM 2078 O O . PRO C 1 67 ? 37.636 -6.160 15.302 1.00 20.20 107 PRO C O 1
ATOM 2082 N N . SER C 1 68 ? 39.709 -6.082 16.165 1.00 19.43 108 SER C N 1
ATOM 2083 C CA . SER C 1 68 ? 39.988 -4.720 15.671 1.00 19.95 108 SER C CA 1
ATOM 2084 C C . SER C 1 68 ? 39.835 -4.620 14.163 1.00 20.78 108 SER C C 1
ATOM 2085 O O . SER C 1 68 ? 39.583 -3.503 13.654 1.00 22.57 108 SER C O 1
ATOM 2088 N N . GLU C 1 69 ? 39.958 -5.748 13.437 1.00 18.10 109 GLU C N 1
ATOM 2089 C CA . GLU C 1 69 ? 39.775 -5.763 11.945 1.00 18.77 109 GLU C CA 1
ATOM 2090 C C . GLU C 1 69 ? 38.393 -5.194 11.538 1.00 17.64 109 GLU C C 1
ATOM 2091 O O . GLU C 1 69 ? 38.197 -4.705 10.404 1.00 20.02 109 GLU C O 1
ATOM 2097 N N . LEU C 1 70 ? 37.456 -5.292 12.463 1.00 17.32 110 LEU C N 1
ATOM 2098 C CA . LEU C 1 70 ? 36.076 -4.822 12.239 1.00 17.74 110 LEU C CA 1
ATOM 2099 C C . LEU C 1 70 ? 35.772 -3.685 13.194 1.00 17.61 110 LEU C C 1
ATOM 2100 O O . LEU C 1 70 ? 34.622 -3.297 13.377 1.00 18.93 110 LEU C O 1
ATOM 2105 N N . GLY C 1 71 ? 36.819 -3.182 13.838 1.00 19.05 111 GLY C N 1
ATOM 2106 C CA . GLY C 1 71 ? 36.646 -2.081 14.801 1.00 21.81 111 GLY C CA 1
ATOM 2107 C C . GLY C 1 71 ? 37.485 -0.908 14.330 1.00 22.82 111 GLY C C 1
ATOM 2108 O O . GLY C 1 71 ? 37.202 -0.333 13.254 1.00 22.80 111 GLY C O 1
ATOM 2109 N N . TYR C 1 72 ? 38.508 -0.568 15.126 1.00 19.99 112 TYR C N 1
ATOM 2110 C CA . TYR C 1 72 ? 39.353 0.608 14.829 1.00 21.41 112 TYR C CA 1
ATOM 2111 C C . TYR C 1 72 ? 40.771 0.250 14.306 1.00 21.62 112 TYR C C 1
ATOM 2112 O O . TYR C 1 72 ? 41.660 1.117 14.196 1.00 23.41 112 TYR C O 1
ATOM 2121 N N . GLY C 1 73 ? 40.956 -1.038 14.029 1.00 20.65 113 GLY C N 1
ATOM 2122 C CA . GLY C 1 73 ? 42.140 -1.523 13.324 1.00 21.59 113 GLY C CA 1
ATOM 2123 C C . GLY C 1 73 ? 43.386 -1.357 14.161 1.00 23.25 113 GLY C C 1
ATOM 2124 O O . GLY C 1 73 ? 43.337 -1.293 15.398 1.00 23.27 113 GLY C O 1
ATOM 2125 N N . GLU C 1 74 ? 44.501 -1.293 13.471 1.00 23.15 114 GLU C N 1
ATOM 2126 C CA . GLU C 1 74 ? 45.788 -1.139 14.130 1.00 26.08 114 GLU C CA 1
ATOM 2127 C C . GLU C 1 74 ? 46.042 0.301 14.627 1.00 27.43 114 GLU C C 1
ATOM 2128 O O . GLU C 1 74 ? 46.828 0.503 15.534 1.00 28.04 114 GLU C O 1
ATOM 2134 N N . ARG C 1 75 ? 45.368 1.290 14.021 1.00 27.44 115 ARG C N 1
ATOM 2135 C CA . ARG C 1 75 ? 45.548 2.722 14.363 1.00 31.96 115 ARG C CA 1
ATOM 2136 C C . ARG C 1 75 ? 44.847 3.008 15.688 1.00 29.50 115 ARG C C 1
ATOM 2137 O O . ARG C 1 75 ? 45.215 3.924 16.413 1.00 29.82 115 ARG C O 1
ATOM 2145 N N . GLY C 1 76 ? 43.779 2.259 15.946 1.00 25.88 116 GLY C N 1
ATOM 2146 C CA . GLY C 1 76 ? 42.956 2.460 17.127 1.00 26.21 116 GLY C CA 1
ATOM 2147 C C . GLY C 1 76 ? 42.250 3.794 17.104 1.00 29.54 116 GLY C C 1
ATOM 2148 O O . GLY C 1 76 ? 42.129 4.446 16.063 1.00 28.52 116 GLY C O 1
ATOM 2149 N N . ALA C 1 77 ? 41.746 4.198 18.263 1.00 27.34 117 ALA C N 1
ATOM 2150 C CA . ALA C 1 77 ? 41.103 5.520 18.398 1.00 32.04 117 ALA C CA 1
ATOM 2151 C C . ALA C 1 77 ? 41.469 6.123 19.749 1.00 36.50 117 ALA C C 1
ATOM 2152 O O . ALA C 1 77 ? 40.703 6.033 20.717 1.00 37.14 117 ALA C O 1
ATOM 2154 N N . PRO C 1 78 ? 42.687 6.683 19.826 1.00 38.69 118 PRO C N 1
ATOM 2155 C CA . PRO C 1 78 ? 43.245 7.236 21.061 1.00 42.38 118 PRO C CA 1
ATOM 2156 C C . PRO C 1 78 ? 42.356 8.338 21.619 1.00 46.35 118 PRO C C 1
ATOM 2157 O O . PRO C 1 78 ? 41.707 9.057 20.844 1.00 47.35 118 PRO C O 1
ATOM 2161 N N . PRO C 1 79 ? 42.321 8.488 22.950 1.00 48.28 119 PRO C N 1
ATOM 2162 C CA . PRO C 1 79 ? 43.096 7.805 24.002 1.00 48.35 119 PRO C CA 1
ATOM 2163 C C . PRO C 1 79 ? 42.543 6.488 24.591 1.00 46.16 119 PRO C C 1
ATOM 2164 O O . PRO C 1 79 ? 43.279 5.794 25.309 1.00 46.43 119 PRO C O 1
ATOM 2168 N N . LYS C 1 80 ? 41.283 6.150 24.324 1.00 44.54 120 LYS C N 1
ATOM 2169 C CA . LYS C 1 80 ? 40.630 5.058 25.055 1.00 42.67 120 LYS C CA 1
ATOM 2170 C C . LYS C 1 80 ? 40.664 3.684 24.378 1.00 39.01 120 LYS C C 1
ATOM 2171 O O . LYS C 1 80 ? 40.542 2.655 25.061 1.00 37.40 120 LYS C O 1
ATOM 2173 N N . ILE C 1 81 ? 40.825 3.665 23.053 1.00 34.80 121 ILE C N 1
ATOM 2174 C CA . ILE C 1 81 ? 40.890 2.401 22.303 1.00 32.03 121 ILE C CA 1
ATOM 2175 C C . ILE C 1 81 ? 42.262 2.208 21.637 1.00 32.19 121 ILE C C 1
ATOM 2176 O O . ILE C 1 81 ? 42.628 2.935 20.709 1.00 32.64 121 ILE C O 1
ATOM 2181 N N . PRO C 1 82 ? 43.047 1.254 22.161 1.00 31.90 122 PRO C N 1
ATOM 2182 C CA . PRO C 1 82 ? 44.396 0.985 21.624 1.00 31.98 122 PRO C CA 1
ATOM 2183 C C . PRO C 1 82 ? 44.343 0.396 20.248 1.00 28.72 122 PRO C C 1
ATOM 2184 O O . PRO C 1 82 ? 43.319 -0.195 19.873 1.00 28.03 122 PRO C O 1
ATOM 2188 N N . GLY C 1 83 ? 45.456 0.501 19.522 1.00 28.69 123 GLY C N 1
ATOM 2189 C CA . GLY C 1 83 ? 45.580 -0.234 18.280 1.00 27.80 123 GLY C CA 1
ATOM 2190 C C . GLY C 1 83 ? 45.406 -1.724 18.564 1.00 26.07 123 GLY C C 1
ATOM 2191 O O . GLY C 1 83 ? 45.911 -2.234 19.572 1.00 26.27 123 GLY C O 1
ATOM 2192 N N . GLY C 1 84 ? 44.728 -2.427 17.661 1.00 23.52 124 GLY C N 1
ATOM 2193 C CA . GLY C 1 84 ? 44.593 -3.885 17.752 1.00 25.54 124 GLY C CA 1
ATOM 2194 C C . GLY C 1 84 ? 43.652 -4.477 18.800 1.00 24.38 124 GLY C C 1
ATOM 2195 O O . GLY C 1 84 ? 43.538 -5.710 18.893 1.00 25.46 124 GLY C O 1
ATOM 2196 N N . ALA C 1 85 ? 42.947 -3.635 19.580 1.00 22.74 125 ALA C N 1
ATOM 2197 C CA . ALA C 1 85 ? 42.043 -4.123 20.618 1.00 23.07 125 ALA C CA 1
ATOM 2198 C C . ALA C 1 85 ? 40.779 -4.776 20.071 1.00 21.92 125 ALA C C 1
ATOM 2199 O O . ALA C 1 85 ? 40.086 -4.228 19.184 1.00 23.31 125 ALA C O 1
ATOM 2201 N N . THR C 1 86 ? 40.457 -5.925 20.644 1.00 25.63 126 THR C N 1
ATOM 2202 C CA . THR C 1 86 ? 39.152 -6.525 20.438 1.00 21.88 126 THR C CA 1
ATOM 2203 C C . THR C 1 86 ? 38.173 -5.810 21.360 1.00 21.85 126 THR C C 1
ATOM 2204 O O . THR C 1 86 ? 38.492 -5.559 22.566 1.00 21.97 126 THR C O 1
ATOM 2208 N N . LEU C 1 87 ? 36.987 -5.499 20.835 1.00 19.27 127 LEU C N 1
ATOM 2209 C CA . LEU C 1 87 ? 36.020 -4.719 21.605 1.00 18.98 127 LEU C CA 1
ATOM 2210 C C . LEU C 1 87 ? 34.867 -5.611 21.934 1.00 19.94 127 LEU C C 1
ATOM 2211 O O . LEU C 1 87 ? 34.523 -6.504 21.148 1.00 20.34 127 LEU C O 1
ATOM 2216 N N . VAL C 1 88 ? 34.260 -5.368 23.085 1.00 19.55 128 VAL C N 1
ATOM 2217 C CA . VAL C 1 88 ? 33.097 -6.137 23.447 1.00 20.13 128 VAL C CA 1
ATOM 2218 C C . VAL C 1 88 ? 31.963 -5.168 23.718 1.00 22.51 128 VAL C C 1
ATOM 2219 O O . VAL C 1 88 ? 32.058 -4.358 24.654 1.00 21.57 128 VAL C O 1
ATOM 2223 N N . PHE C 1 89 ? 30.889 -5.276 22.928 1.00 20.56 129 PHE C N 1
ATOM 2224 C CA . PHE C 1 89 ? 29.740 -4.381 23.089 1.00 20.57 129 PHE C CA 1
ATOM 2225 C C . PHE C 1 89 ? 28.531 -5.145 23.599 1.00 20.37 129 PHE C C 1
ATOM 2226 O O . PHE C 1 89 ? 28.249 -6.276 23.154 1.00 20.43 129 PHE C O 1
ATOM 2234 N N . GLU C 1 90 ? 27.820 -4.517 24.543 1.00 20.03 130 GLU C N 1
ATOM 2235 C CA . GLU C 1 90 ? 26.444 -4.903 24.868 1.00 21.14 130 GLU C CA 1
ATOM 2236 C C . GLU C 1 90 ? 25.603 -3.746 24.383 1.00 20.40 130 GLU C C 1
ATOM 2237 O O . GLU C 1 90 ? 25.832 -2.565 24.777 1.00 21.47 130 GLU C O 1
ATOM 2243 N N A VAL C 1 91 ? 24.559 -4.070 23.638 0.50 20.57 131 VAL C N 1
ATOM 2244 N N B VAL C 1 91 ? 24.621 -4.041 23.540 0.50 19.44 131 VAL C N 1
ATOM 2245 C CA A VAL C 1 91 ? 23.791 -3.063 22.932 0.50 19.84 131 VAL C CA 1
ATOM 2246 C CA B VAL C 1 91 ? 23.799 -2.993 22.923 0.50 17.30 131 VAL C CA 1
ATOM 2247 C C A VAL C 1 91 ? 22.317 -3.309 23.204 0.50 19.71 131 VAL C C 1
ATOM 2248 C C B VAL C 1 91 ? 22.344 -3.290 23.194 0.50 18.24 131 VAL C C 1
ATOM 2249 O O A VAL C 1 91 ? 21.945 -4.425 23.533 0.50 19.29 131 VAL C O 1
ATOM 2250 O O B VAL C 1 91 ? 22.011 -4.426 23.484 0.50 16.84 131 VAL C O 1
ATOM 2257 N N . GLU C 1 92 ? 21.500 -2.264 23.099 1.00 17.64 132 GLU C N 1
ATOM 2258 C CA . GLU C 1 92 ? 20.057 -2.399 23.266 1.00 20.55 132 GLU C CA 1
ATOM 2259 C C . GLU C 1 92 ? 19.478 -1.491 22.194 1.00 19.52 132 GLU C C 1
ATOM 2260 O O . GLU C 1 92 ? 19.723 -0.255 22.178 1.00 19.66 132 GLU C O 1
ATOM 2266 N N . LEU C 1 93 ? 18.703 -2.066 21.305 1.00 20.24 133 LEU C N 1
ATOM 2267 C CA . LEU C 1 93 ? 18.025 -1.210 20.327 1.00 18.94 133 LEU C CA 1
ATOM 2268 C C . LEU C 1 93 ? 16.774 -0.574 20.933 1.00 19.43 133 LEU C C 1
ATOM 2269 O O . LEU C 1 93 ? 15.870 -1.316 21.393 1.00 19.51 133 LEU C O 1
ATOM 2274 N N . LEU C 1 94 ? 16.643 0.757 20.834 1.00 20.41 134 LEU C N 1
ATOM 2275 C CA . LEU C 1 94 ? 15.463 1.474 21.417 1.00 20.85 134 LEU C CA 1
ATOM 2276 C C . LEU C 1 94 ? 14.393 1.769 20.400 1.00 22.38 134 LEU C C 1
ATOM 2277 O O . LEU C 1 94 ? 13.198 1.683 20.710 1.00 22.31 134 LEU C O 1
ATOM 2282 N N . LYS C 1 95 ? 14.815 2.111 19.186 1.00 21.61 135 LYS C N 1
ATOM 2283 C CA . LYS C 1 95 ? 13.932 2.649 18.181 1.00 23.24 135 LYS C CA 1
ATOM 2284 C C . LYS C 1 95 ? 14.506 2.434 16.772 1.00 23.44 135 LYS C C 1
ATOM 2285 O O . LYS C 1 95 ? 15.723 2.632 16.541 1.00 24.82 135 LYS C O 1
ATOM 2291 N N . ILE C 1 96 ? 13.641 2.003 15.858 1.00 17.69 136 ILE C N 1
ATOM 2292 C CA . ILE C 1 96 ? 13.931 1.962 14.431 1.00 18.62 136 ILE C CA 1
ATOM 2293 C C . ILE C 1 96 ? 12.999 3.036 13.846 1.00 21.88 136 ILE C C 1
ATOM 2294 O O . ILE C 1 96 ? 11.742 2.951 13.993 1.00 22.98 136 ILE C O 1
ATOM 2299 N N . GLU C 1 97 ? 13.597 4.057 13.236 1.00 22.20 137 GLU C N 1
ATOM 2300 C CA . GLU C 1 97 ? 12.838 5.197 12.745 1.00 25.27 137 GLU C CA 1
ATOM 2301 C C . GLU C 1 97 ? 11.723 4.754 11.791 1.00 25.71 137 GLU C C 1
ATOM 2302 O O . GLU C 1 97 ? 10.623 5.309 11.811 1.00 28.72 137 GLU C O 1
ATOM 2308 N N . ARG C 1 98 ? 12.018 3.776 10.940 1.00 25.84 138 ARG C N 1
ATOM 2309 C CA . ARG C 1 98 ? 11.016 3.236 9.995 1.00 29.87 138 ARG C CA 1
ATOM 2310 C C . ARG C 1 98 ? 9.639 2.770 10.581 1.00 31.29 138 ARG C C 1
ATOM 2311 O O . ARG C 1 98 ? 8.615 2.767 9.881 1.00 35.00 138 ARG C O 1
ATOM 2319 N N . ARG C 1 99 ? 9.615 2.378 11.854 1.00 31.01 139 ARG C N 1
ATOM 2320 C CA . ARG C 1 99 ? 8.392 1.886 12.492 1.00 34.06 139 ARG C CA 1
ATOM 2321 C C . ARG C 1 99 ? 7.294 2.936 12.554 1.00 39.00 139 ARG C C 1
ATOM 2322 O O . ARG C 1 99 ? 6.078 2.617 12.522 1.00 43.69 139 ARG C O 1
ATOM 2330 N N . THR C 1 100 ? 7.725 4.196 12.662 1.00 39.30 140 THR C N 1
ATOM 2331 C CA . THR C 1 100 ? 6.769 5.307 12.834 1.00 44.45 140 THR C CA 1
ATOM 2332 C C . THR C 1 100 ? 6.894 6.358 11.751 1.00 47.49 140 THR C C 1
ATOM 2333 O O . THR C 1 100 ? 6.065 7.284 11.711 1.00 55.27 140 THR C O 1
ATOM 2337 N N . GLY D 1 1 ? 39.407 10.973 40.801 1.00 32.19 41 GLY D N 1
ATOM 2338 C CA . GLY D 1 1 ? 38.167 11.758 41.060 1.00 33.90 41 GLY D CA 1
ATOM 2339 C C . GLY D 1 1 ? 37.072 11.566 40.046 1.00 34.87 41 GLY D C 1
ATOM 2340 O O . GLY D 1 1 ? 37.216 10.831 39.071 1.00 35.56 41 GLY D O 1
ATOM 2341 N N . SER D 1 2 ? 35.974 12.249 40.310 1.00 36.94 42 SER D N 1
ATOM 2342 C CA . SER D 1 2 ? 34.683 11.968 39.713 1.00 37.85 42 SER D CA 1
ATOM 2343 C C . SER D 1 2 ? 33.999 13.291 39.486 1.00 36.68 42 SER D C 1
ATOM 2344 O O . SER D 1 2 ? 34.106 14.171 40.334 1.00 34.96 42 SER D O 1
ATOM 2347 N N . PRO D 1 3 ? 33.297 13.439 38.339 1.00 38.74 43 PRO D N 1
ATOM 2348 C CA . PRO D 1 3 ? 32.492 14.640 38.119 1.00 38.31 43 PRO D CA 1
ATOM 2349 C C . PRO D 1 3 ? 31.406 14.717 39.207 1.00 35.35 43 PRO D C 1
ATOM 2350 O O . PRO D 1 3 ? 31.021 13.707 39.761 1.00 34.63 43 PRO D O 1
ATOM 2354 N N . ILE D 1 4 ? 30.953 15.902 39.559 1.00 34.65 44 ILE D N 1
ATOM 2355 C CA . ILE D 1 4 ? 30.046 15.919 40.695 1.00 33.27 44 ILE D CA 1
ATOM 2356 C C . ILE D 1 4 ? 28.695 15.563 40.132 1.00 30.16 44 ILE D C 1
ATOM 2357 O O . ILE D 1 4 ? 28.479 15.576 38.865 1.00 27.29 44 ILE D O 1
ATOM 2362 N N . LYS D 1 5 ? 27.824 15.156 41.050 1.00 28.86 45 LYS D N 1
ATOM 2363 C CA . LYS D 1 5 ? 26.499 14.708 40.662 1.00 27.04 45 LYS D CA 1
ATOM 2364 C C . LYS D 1 5 ? 25.501 15.304 41.619 1.00 25.65 45 LYS D C 1
ATOM 2365 O O . LYS D 1 5 ? 25.827 15.621 42.777 1.00 24.64 45 LYS D O 1
ATOM 2371 N N . SER D 1 6 ? 24.295 15.483 41.125 1.00 21.96 46 SER D N 1
ATOM 2372 C CA . SER D 1 6 ? 23.353 16.350 41.835 1.00 20.52 46 SER D CA 1
ATOM 2373 C C . SER D 1 6 ? 22.990 15.721 43.184 1.00 22.84 46 SER D C 1
ATOM 2374 O O . SER D 1 6 ? 22.785 14.473 43.322 1.00 23.24 46 SER D O 1
ATOM 2377 N N . ARG D 1 7 ? 22.926 16.567 44.194 1.00 24.63 47 ARG D N 1
ATOM 2378 C CA . ARG D 1 7 ? 22.348 16.152 45.487 1.00 24.04 47 ARG D CA 1
ATOM 2379 C C . ARG D 1 7 ? 21.476 17.257 46.073 1.00 23.78 47 ARG D C 1
ATOM 2380 O O . ARG D 1 7 ? 21.508 18.396 45.622 1.00 21.79 47 ARG D O 1
ATOM 2388 N N . LYS D 1 8 ? 20.739 16.921 47.125 1.00 30.56 48 LYS D N 1
ATOM 2389 C CA . LYS D 1 8 ? 19.936 17.901 47.801 1.00 31.49 48 LYS D CA 1
ATOM 2390 C C . LYS D 1 8 ? 20.757 19.172 48.097 1.00 29.12 48 LYS D C 1
ATOM 2391 O O . LYS D 1 8 ? 21.884 19.103 48.639 1.00 27.51 48 LYS D O 1
ATOM 2397 N N . GLY D 1 9 ? 20.188 20.318 47.717 1.00 27.02 49 GLY D N 1
ATOM 2398 C CA . GLY D 1 9 ? 20.728 21.604 48.051 1.00 25.85 49 GLY D CA 1
ATOM 2399 C C . GLY D 1 9 ? 21.550 22.228 46.935 1.00 23.73 49 GLY D C 1
ATOM 2400 O O . GLY D 1 9 ? 21.863 23.402 47.012 1.00 24.97 49 GLY D O 1
ATOM 2401 N N . ASP D 1 10 ? 21.932 21.439 45.933 1.00 21.13 50 ASP D N 1
ATOM 2402 C CA . ASP D 1 10 ? 22.673 21.948 44.754 1.00 20.54 50 ASP D CA 1
ATOM 2403 C C . ASP D 1 10 ? 21.831 22.923 43.963 1.00 19.52 50 ASP D C 1
ATOM 2404 O O . ASP D 1 10 ? 20.605 22.797 43.919 1.00 21.70 50 ASP D O 1
ATOM 2409 N N . VAL D 1 11 ? 22.505 23.864 43.312 1.00 18.26 51 VAL D N 1
ATOM 2410 C CA . VAL D 1 11 ? 21.878 24.721 42.317 1.00 17.33 51 VAL D CA 1
ATOM 2411 C C . VAL D 1 11 ? 22.103 24.031 40.969 1.00 18.34 51 VAL D C 1
ATOM 2412 O O . VAL D 1 11 ? 23.263 23.739 40.556 1.00 16.86 51 VAL D O 1
ATOM 2416 N N . LEU D 1 12 ? 20.982 23.750 40.316 1.00 15.55 52 LEU D N 1
ATOM 2417 C CA . LEU D 1 12 ? 21.012 23.081 39.002 1.00 16.87 52 LEU D CA 1
ATOM 2418 C C . LEU D 1 12 ? 20.551 24.054 37.901 1.00 17.84 52 LEU D C 1
ATOM 2419 O O . LEU D 1 12 ? 19.650 24.840 38.114 1.00 18.84 52 LEU D O 1
ATOM 2424 N N . HIS D 1 13 ? 21.201 23.980 36.731 1.00 17.11 53 HIS D N 1
ATOM 2425 C CA . HIS D 1 13 ? 20.758 24.656 35.513 1.00 17.81 53 HIS D CA 1
ATOM 2426 C C . HIS D 1 13 ? 20.208 23.540 34.603 1.00 18.82 53 HIS D C 1
ATOM 2427 O O . HIS D 1 13 ? 20.978 22.707 34.102 1.00 21.83 53 HIS D O 1
ATOM 2434 N N . MET D 1 14 ? 18.890 23.503 34.386 1.00 22.54 54 MET D N 1
ATOM 2435 C CA . MET D 1 14 ? 18.222 22.351 33.775 1.00 26.80 54 MET D CA 1
ATOM 2436 C C . MET D 1 14 ? 17.361 22.714 32.589 1.00 30.34 54 MET D C 1
ATOM 2437 O O . MET D 1 14 ? 16.492 23.581 32.698 1.00 29.09 54 MET D O 1
ATOM 2442 N N . HIS D 1 15 ? 17.555 22.010 31.475 1.00 24.09 55 HIS D N 1
ATOM 2443 C CA . HIS D 1 15 ? 16.577 22.078 30.374 1.00 24.00 55 HIS D CA 1
ATOM 2444 C C . HIS D 1 15 ? 15.464 21.079 30.626 1.00 24.69 55 HIS D C 1
ATOM 2445 O O . HIS D 1 15 ? 15.703 20.040 31.288 1.00 23.28 55 HIS D O 1
ATOM 2452 N N . TYR D 1 16 ? 14.259 21.380 30.127 1.00 24.96 56 TYR D N 1
ATOM 2453 C CA . TYR D 1 16 ? 13.113 20.502 30.321 1.00 26.22 56 TYR D CA 1
ATOM 2454 C C . TYR D 1 16 ? 11.963 20.753 29.333 1.00 26.36 56 TYR D C 1
ATOM 2455 O O . TYR D 1 16 ? 11.843 21.856 28.763 1.00 26.04 56 TYR D O 1
ATOM 2464 N N . THR D 1 17 ? 11.100 19.732 29.184 1.00 26.04 57 THR D N 1
ATOM 2465 C CA . THR D 1 17 ? 9.808 19.858 28.430 1.00 26.14 57 THR D CA 1
ATOM 2466 C C . THR D 1 17 ? 8.764 19.069 29.194 1.00 25.66 57 THR D C 1
ATOM 2467 O O . THR D 1 17 ? 9.020 17.918 29.496 1.00 27.18 57 THR D O 1
ATOM 2471 N N . GLY D 1 18 ? 7.626 19.685 29.539 1.00 26.08 58 GLY D N 1
ATOM 2472 C CA . GLY D 1 18 ? 6.554 19.024 30.313 1.00 26.61 58 GLY D CA 1
ATOM 2473 C C . GLY D 1 18 ? 5.292 18.903 29.495 1.00 29.42 58 GLY D C 1
ATOM 2474 O O . GLY D 1 18 ? 4.827 19.883 28.847 1.00 31.99 58 GLY D O 1
ATOM 2475 N N . LYS D 1 19 ? 4.768 17.686 29.476 1.00 28.16 59 LYS D N 1
ATOM 2476 C CA . LYS D 1 19 ? 3.533 17.355 28.754 1.00 27.74 59 LYS D CA 1
ATOM 2477 C C . LYS D 1 19 ? 2.544 16.736 29.730 1.00 26.90 59 LYS D C 1
ATOM 2478 O O . LYS D 1 19 ? 2.910 16.072 30.721 1.00 25.69 59 LYS D O 1
ATOM 2484 N N . LEU D 1 20 ? 1.274 16.922 29.421 1.00 28.58 60 LEU D N 1
ATOM 2485 C CA . LEU D 1 20 ? 0.240 16.152 30.069 1.00 31.54 60 LEU D CA 1
ATOM 2486 C C . LEU D 1 20 ? 0.230 14.726 29.471 1.00 35.26 60 LEU D C 1
ATOM 2487 O O . LEU D 1 20 ? 0.883 14.453 28.443 1.00 35.74 60 LEU D O 1
ATOM 2492 N N . GLU D 1 21 ? -0.527 13.828 30.091 1.00 36.65 61 GLU D N 1
ATOM 2493 C CA . GLU D 1 21 ? -0.538 12.405 29.709 1.00 41.32 61 GLU D CA 1
ATOM 2494 C C . GLU D 1 21 ? -1.119 12.132 28.313 1.00 43.23 61 GLU D C 1
ATOM 2495 O O . GLU D 1 21 ? -0.819 11.096 27.690 1.00 44.76 61 GLU D O 1
ATOM 2501 N N . ASP D 1 22 ? -1.963 13.047 27.834 1.00 43.28 62 ASP D N 1
ATOM 2502 C CA . ASP D 1 22 ? -2.495 12.985 26.459 1.00 43.56 62 ASP D CA 1
ATOM 2503 C C . ASP D 1 22 ? -1.488 13.519 25.427 1.00 43.34 62 ASP D C 1
ATOM 2504 O O . ASP D 1 22 ? -1.762 13.547 24.218 1.00 45.88 62 ASP D O 1
ATOM 2509 N N . GLY D 1 23 ? -0.328 13.966 25.903 1.00 41.33 63 GLY D N 1
ATOM 2510 C CA . GLY D 1 23 ? 0.740 14.414 25.017 1.00 40.24 63 GLY D CA 1
ATOM 2511 C C . GLY D 1 23 ? 0.768 15.923 24.822 1.00 38.62 63 GLY D C 1
ATOM 2512 O O . GLY D 1 23 ? 1.614 16.440 24.094 1.00 38.80 63 GLY D O 1
ATOM 2513 N N . THR D 1 24 ? -0.168 16.627 25.463 1.00 37.12 64 THR D N 1
ATOM 2514 C CA . THR D 1 24 ? -0.255 18.083 25.369 1.00 35.79 64 THR D CA 1
ATOM 2515 C C . THR D 1 24 ? 0.905 18.760 26.099 1.00 34.94 64 THR D C 1
ATOM 2516 O O . THR D 1 24 ? 1.052 18.618 27.325 1.00 32.67 64 THR D O 1
ATOM 2520 N N . GLU D 1 25 ? 1.691 19.513 25.341 1.00 32.88 65 GLU D N 1
ATOM 2521 C CA . GLU D 1 25 ? 2.881 20.173 25.910 1.00 31.81 65 GLU D CA 1
ATOM 2522 C C . GLU D 1 25 ? 2.461 21.471 26.614 1.00 32.33 65 GLU D C 1
ATOM 2523 O O . GLU D 1 25 ? 1.731 22.303 26.021 1.00 33.47 65 GLU D O 1
ATOM 2529 N N . PHE D 1 26 ? 2.842 21.615 27.887 1.00 28.18 66 PHE D N 1
ATOM 2530 C CA . PHE D 1 26 ? 2.412 22.786 28.644 1.00 30.80 66 PHE D CA 1
ATOM 2531 C C . PHE D 1 26 ? 3.526 23.797 28.885 1.00 31.10 66 PHE D C 1
ATOM 2532 O O . PHE D 1 26 ? 3.244 24.964 29.129 1.00 32.79 66 PHE D O 1
ATOM 2540 N N . ASP D 1 27 ? 4.776 23.343 28.826 1.00 29.87 67 ASP D N 1
ATOM 2541 C CA . ASP D 1 27 ? 5.925 24.233 29.038 1.00 31.36 67 ASP D CA 1
ATOM 2542 C C . ASP D 1 27 ? 7.210 23.594 28.522 1.00 29.94 67 ASP D C 1
ATOM 2543 O O . ASP D 1 27 ? 7.342 22.374 28.480 1.00 30.21 67 ASP D O 1
ATOM 2548 N N . SER D 1 28 ? 8.177 24.422 28.167 1.00 32.29 68 SER D N 1
ATOM 2549 C CA . SER D 1 28 ? 9.522 23.931 27.800 1.00 31.02 68 SER D CA 1
ATOM 2550 C C . SER D 1 28 ? 10.533 25.076 27.880 1.00 33.32 68 SER D C 1
ATOM 2551 O O . SER D 1 28 ? 10.157 26.239 27.694 1.00 33.78 68 SER D O 1
ATOM 2554 N N . SER D 1 29 ? 11.799 24.729 28.109 1.00 31.12 69 SER D N 1
ATOM 2555 C CA . SER D 1 29 ? 12.892 25.691 28.141 1.00 31.47 69 SER D CA 1
ATOM 2556 C C . SER D 1 29 ? 13.663 25.722 26.804 1.00 31.95 69 SER D C 1
ATOM 2557 O O . SER D 1 29 ? 14.551 26.519 26.618 1.00 29.20 69 SER D O 1
ATOM 2560 N N . LEU D 1 30 ? 13.297 24.839 25.877 1.00 33.29 70 LEU D N 1
ATOM 2561 C CA . LEU D 1 30 ? 14.103 24.607 24.687 1.00 33.98 70 LEU D CA 1
ATOM 2562 C C . LEU D 1 30 ? 13.914 25.641 23.550 1.00 34.31 70 LEU D C 1
ATOM 2563 O O . LEU D 1 30 ? 14.873 25.979 22.872 1.00 34.12 70 LEU D O 1
ATOM 2568 N N . PRO D 1 31 ? 12.664 26.055 23.283 1.00 34.13 71 PRO D N 1
ATOM 2569 C CA . PRO D 1 31 ? 12.456 27.072 22.221 1.00 34.28 71 PRO D CA 1
ATOM 2570 C C . PRO D 1 31 ? 13.285 28.356 22.429 1.00 34.45 71 PRO D C 1
ATOM 2571 O O . PRO D 1 31 ? 14.009 28.764 21.508 1.00 37.45 71 PRO D O 1
ATOM 2575 N N . GLN D 1 32 ? 13.197 28.960 23.620 1.00 30.66 72 GLN D N 1
ATOM 2576 C CA . GLN D 1 32 ? 13.965 30.168 23.994 1.00 32.04 72 GLN D CA 1
ATOM 2577 C C . GLN D 1 32 ? 15.447 29.841 24.377 1.00 29.65 72 GLN D C 1
ATOM 2578 O O . GLN D 1 32 ? 16.282 30.761 24.555 1.00 30.35 72 GLN D O 1
ATOM 2584 N N . ASN D 1 33 ? 15.733 28.565 24.565 1.00 28.11 73 ASN D N 1
ATOM 2585 C CA . ASN D 1 33 ? 17.050 28.077 24.994 1.00 27.31 73 ASN D CA 1
ATOM 2586 C C . ASN D 1 33 ? 17.519 28.706 26.324 1.00 27.59 73 ASN D C 1
ATOM 2587 O O . ASN D 1 33 ? 18.638 29.244 26.431 1.00 28.32 73 ASN D O 1
ATOM 2592 N N . GLN D 1 34 ? 16.628 28.658 27.315 1.00 26.18 74 GLN D N 1
ATOM 2593 C CA . GLN D 1 34 ? 16.928 29.218 28.645 1.00 26.61 74 GLN D CA 1
ATOM 2594 C C . GLN D 1 34 ? 16.751 28.153 29.750 1.00 26.17 74 GLN D C 1
ATOM 2595 O O . GLN D 1 34 ? 15.636 27.832 30.121 1.00 25.40 74 GLN D O 1
ATOM 2601 N N . PRO D 1 35 ? 17.864 27.618 30.277 1.00 26.02 75 PRO D N 1
ATOM 2602 C CA . PRO D 1 35 ? 17.835 26.603 31.292 1.00 25.43 75 PRO D CA 1
ATOM 2603 C C . PRO D 1 35 ? 17.123 27.194 32.504 1.00 24.58 75 PRO D C 1
ATOM 2604 O O . PRO D 1 35 ? 17.181 28.426 32.719 1.00 23.79 75 PRO D O 1
ATOM 2608 N N . PHE D 1 36 ? 16.444 26.336 33.253 1.00 22.71 76 PHE D N 1
ATOM 2609 C CA . PHE D 1 36 ? 15.753 26.765 34.452 1.00 23.81 76 PHE D CA 1
ATOM 2610 C C . PHE D 1 36 ? 16.699 26.520 35.618 1.00 22.93 76 PHE D C 1
ATOM 2611 O O . PHE D 1 36 ? 17.185 25.400 35.792 1.00 23.59 76 PHE D O 1
ATOM 2619 N N . VAL D 1 37 ? 16.966 27.565 36.411 1.00 19.01 77 VAL D N 1
ATOM 2620 C CA . VAL D 1 37 ? 17.959 27.445 37.455 1.00 18.01 77 VAL D CA 1
ATOM 2621 C C . VAL D 1 37 ? 17.262 27.469 38.798 1.00 18.33 77 VAL D C 1
ATOM 2622 O O . VAL D 1 37 ? 16.411 28.337 39.025 1.00 19.02 77 VAL D O 1
ATOM 2626 N N . PHE D 1 38 ? 17.569 26.522 39.696 1.00 16.46 78 PHE D N 1
ATOM 2627 C CA . PHE D 1 38 ? 16.807 26.402 40.927 1.00 19.05 78 PHE D CA 1
ATOM 2628 C C . PHE D 1 38 ? 17.620 25.585 41.940 1.00 18.96 78 PHE D C 1
ATOM 2629 O O . PHE D 1 38 ? 18.584 24.949 41.589 1.00 16.73 78 PHE D O 1
ATOM 2637 N N . SER D 1 39 ? 17.254 25.659 43.217 1.00 18.64 79 SER D N 1
ATOM 2638 C CA . SER D 1 39 ? 17.973 24.872 44.269 1.00 18.52 79 SER D CA 1
ATOM 2639 C C . SER D 1 39 ? 17.211 23.543 44.438 1.00 18.92 79 SER D C 1
ATOM 2640 O O . SER D 1 39 ? 15.990 23.519 44.739 1.00 19.88 79 SER D O 1
ATOM 2643 N N . LEU D 1 40 ? 17.904 22.432 44.223 1.00 17.61 80 LEU D N 1
ATOM 2644 C CA . LEU D 1 40 ? 17.246 21.116 44.312 1.00 19.86 80 LEU D CA 1
ATOM 2645 C C . LEU D 1 40 ? 16.897 20.801 45.756 1.00 19.83 80 LEU D C 1
ATOM 2646 O O . LEU D 1 40 ? 17.721 20.991 46.648 1.00 21.85 80 LEU D O 1
ATOM 2651 N N . GLY D 1 41 ? 15.688 20.272 45.969 1.00 21.27 81 GLY D N 1
ATOM 2652 C CA . GLY D 1 41 ? 15.310 19.727 47.259 1.00 23.88 81 GLY D CA 1
ATOM 2653 C C . GLY D 1 41 ? 14.969 20.793 48.260 1.00 25.06 81 GLY D C 1
ATOM 2654 O O . GLY D 1 41 ? 15.055 20.522 49.476 1.00 28.96 81 GLY D O 1
ATOM 2655 N N . THR D 1 42 ? 14.537 21.968 47.788 1.00 23.42 82 THR D N 1
ATOM 2656 C CA . THR D 1 42 ? 14.080 23.034 48.698 1.00 25.43 82 THR D CA 1
ATOM 2657 C C . THR D 1 42 ? 12.581 23.369 48.559 1.00 27.28 82 THR D C 1
ATOM 2658 O O . THR D 1 42 ? 12.055 24.315 49.188 1.00 26.94 82 THR D O 1
ATOM 2662 N N . GLY D 1 43 ? 11.863 22.609 47.743 1.00 26.50 83 GLY D N 1
ATOM 2663 C CA . GLY D 1 43 ? 10.450 22.953 47.517 1.00 27.49 83 GLY D CA 1
ATOM 2664 C C . GLY D 1 43 ? 10.240 24.122 46.545 1.00 27.07 83 GLY D C 1
ATOM 2665 O O . GLY D 1 43 ? 9.121 24.686 46.452 1.00 25.71 83 GLY D O 1
ATOM 2666 N N . GLN D 1 44 ? 11.305 24.479 45.822 1.00 22.33 84 GLN D N 1
ATOM 2667 C CA . GLN D 1 44 ? 11.254 25.568 44.861 1.00 23.36 84 GLN D CA 1
ATOM 2668 C C . GLN D 1 44 ? 10.579 25.092 43.603 1.00 24.17 84 GLN D C 1
ATOM 2669 O O . GLN D 1 44 ? 9.885 25.884 42.940 1.00 24.60 84 GLN D O 1
ATOM 2675 N N . VAL D 1 45 ? 10.766 23.801 43.303 1.00 23.54 85 VAL D N 1
ATOM 2676 C CA . VAL D 1 45 ? 10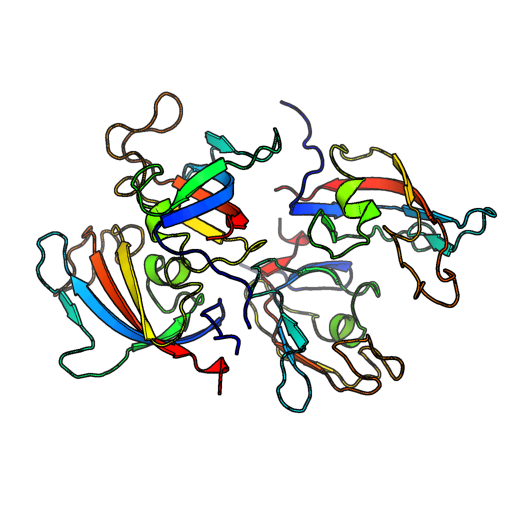.090 23.135 42.186 1.00 22.86 85 VAL D CA 1
ATOM 2677 C C . VAL D 1 45 ? 9.168 22.010 42.750 1.00 23.74 85 VAL D C 1
ATOM 2678 O O . VAL D 1 45 ? 9.207 21.684 43.961 1.00 25.09 85 VAL D O 1
ATOM 2682 N N . ILE D 1 46 ? 8.387 21.396 41.876 1.00 23.41 86 ILE D N 1
ATOM 2683 C CA . ILE D 1 46 ? 7.401 20.399 42.293 1.00 25.82 86 ILE D CA 1
ATOM 2684 C C . ILE D 1 46 ? 8.130 19.187 42.947 1.00 24.25 86 ILE D C 1
ATOM 2685 O O . ILE D 1 46 ? 9.337 18.892 42.660 1.00 21.45 86 ILE D O 1
ATOM 2690 N N A LYS D 1 47 ? 7.417 18.506 43.844 0.50 24.32 87 LYS D N 1
ATOM 2691 N N B LYS D 1 47 ? 7.418 18.496 43.835 0.50 24.34 87 LYS D N 1
ATOM 2692 C CA A LYS D 1 47 ? 8.033 17.407 44.612 0.50 23.84 87 LYS D CA 1
ATOM 2693 C CA B LYS D 1 47 ? 8.050 17.412 44.614 0.50 23.80 87 LYS D CA 1
ATOM 2694 C C A LYS D 1 47 ? 8.655 16.335 43.695 0.50 23.65 87 LYS D C 1
ATOM 2695 C C B LYS D 1 47 ? 8.613 16.276 43.735 0.50 23.85 87 LYS D C 1
ATOM 2696 O O A LYS D 1 47 ? 9.730 15.801 43.992 0.50 23.79 87 LYS D O 1
ATOM 2697 O O B LYS D 1 47 ? 9.602 15.628 44.111 0.50 24.34 87 LYS D O 1
ATOM 2708 N N . GLY D 1 48 ? 7.980 16.039 42.585 1.00 22.85 88 GLY D N 1
ATOM 2709 C CA . GLY D 1 48 ? 8.451 15.058 41.608 1.00 21.42 88 GLY D CA 1
ATOM 2710 C C . GLY D 1 48 ? 9.838 15.324 41.010 1.00 21.41 88 GLY D C 1
ATOM 2711 O O . GLY D 1 48 ? 10.596 14.392 40.704 1.00 22.18 88 GLY D O 1
ATOM 2712 N N . TRP D 1 49 ? 10.149 16.598 40.809 1.00 19.94 89 TRP D N 1
ATOM 2713 C CA . TRP D 1 49 ? 11.492 17.016 40.442 1.00 19.32 89 TRP D CA 1
ATOM 2714 C C . TRP D 1 49 ? 12.454 16.841 41.622 1.00 19.77 89 TRP D C 1
ATOM 2715 O O . TRP D 1 49 ? 13.567 16.366 41.428 1.00 19.09 89 TRP D O 1
ATOM 2726 N N . ASP D 1 50 ? 12.076 17.303 42.831 1.00 21.79 90 ASP D N 1
ATOM 2727 C CA . ASP D 1 50 ? 13.017 17.237 43.966 1.00 21.85 90 ASP D CA 1
ATOM 2728 C C . ASP D 1 50 ? 13.487 15.793 44.221 1.00 22.05 90 ASP D C 1
ATOM 2729 O O . ASP D 1 50 ? 14.640 15.536 44.558 1.00 21.76 90 ASP D O 1
ATOM 2734 N N . GLN D 1 51 ? 12.569 14.847 44.071 1.00 23.82 91 GLN D N 1
ATOM 2735 C CA . GLN D 1 51 ? 12.932 13.456 44.372 1.00 25.03 91 GLN D CA 1
ATOM 2736 C C . GLN D 1 51 ? 13.489 12.740 43.140 1.00 25.72 91 GLN D C 1
ATOM 2737 O O . GLN D 1 51 ? 14.169 11.713 43.294 1.00 28.07 91 GLN D O 1
ATOM 2743 N N . GLY D 1 52 ? 13.178 13.250 41.938 1.00 21.23 92 GLY D N 1
ATOM 2744 C CA . GLY D 1 52 ? 13.505 12.560 40.672 1.00 20.97 92 GLY D CA 1
ATOM 2745 C C . GLY D 1 52 ? 14.785 12.958 39.954 1.00 20.88 92 GLY D C 1
ATOM 2746 O O . GLY D 1 52 ? 15.200 12.309 39.004 1.00 21.33 92 GLY D O 1
ATOM 2747 N N . LEU D 1 53 ? 15.412 14.017 40.419 1.00 17.50 93 LEU D N 1
ATOM 2748 C CA . LEU D 1 53 ? 16.603 14.594 39.727 1.00 18.76 93 LEU D CA 1
ATOM 2749 C C . LEU D 1 53 ? 17.906 14.368 40.511 1.00 18.27 93 LEU D C 1
ATOM 2750 O O . LEU D 1 53 ? 18.907 15.066 40.256 1.00 21.25 93 LEU D O 1
ATOM 2755 N N . LEU D 1 54 ? 17.874 13.450 41.469 1.00 17.92 94 LEU D N 1
ATOM 2756 C CA . LEU D 1 54 ? 19.092 13.137 42.267 1.00 19.18 94 LEU D CA 1
ATOM 2757 C C . LEU D 1 54 ? 20.063 12.233 41.499 1.00 20.45 94 LEU D C 1
ATOM 2758 O O . LEU D 1 54 ? 19.653 11.280 40.811 1.00 20.78 94 LEU D O 1
ATOM 2763 N N . GLY D 1 55 ? 21.351 12.511 41.671 1.00 21.57 95 GLY D N 1
ATOM 2764 C CA . GLY D 1 55 ? 22.422 11.629 41.165 1.00 20.90 95 GLY D CA 1
ATOM 2765 C C . GLY D 1 55 ? 22.650 11.791 39.674 1.00 22.45 95 GLY D C 1
ATOM 2766 O O . GLY D 1 55 ? 23.144 10.860 39.021 1.00 24.59 95 GLY D O 1
ATOM 2767 N N . MET D 1 56 ? 22.292 12.954 39.123 1.00 21.11 96 MET D N 1
ATOM 2768 C CA . MET D 1 56 ? 22.628 13.294 37.707 1.00 21.19 96 MET D CA 1
ATOM 2769 C C . MET D 1 56 ? 23.928 14.053 37.624 1.00 22.32 96 MET D C 1
ATOM 2770 O O . MET D 1 56 ? 24.204 14.974 38.407 1.00 18.70 96 MET D O 1
ATOM 2775 N N . CYS D 1 57 ? 24.705 13.679 36.620 1.00 25.36 97 CYS D N 1
ATOM 2776 C CA . CYS D 1 57 ? 25.905 14.381 36.243 1.00 27.06 97 CYS D CA 1
ATOM 2777 C C . CYS D 1 57 ? 25.610 15.426 35.138 1.00 24.37 97 CYS D C 1
ATOM 2778 O O . CYS D 1 57 ? 24.599 15.353 34.451 1.00 23.62 97 CYS D O 1
ATOM 2781 N N . GLU D 1 58 ? 26.492 16.409 34.981 1.00 23.13 98 GLU D N 1
ATOM 2782 C CA . GLU D 1 58 ? 26.338 17.385 33.911 1.00 24.78 98 GLU D CA 1
ATOM 2783 C C . GLU D 1 58 ? 26.198 16.735 32.502 1.00 24.27 98 GLU D C 1
ATOM 2784 O O . GLU D 1 58 ? 26.912 15.785 32.145 1.00 26.26 98 GLU D O 1
ATOM 2790 N N . GLY D 1 59 ? 25.205 17.202 31.736 1.00 24.94 99 GLY D N 1
ATOM 2791 C CA . GLY D 1 59 ? 24.922 16.639 30.411 1.00 27.96 99 GLY D CA 1
ATOM 2792 C C . GLY D 1 59 ? 23.989 15.424 30.389 1.00 27.28 99 GLY D C 1
ATOM 2793 O O . GLY D 1 59 ? 23.523 14.986 29.311 1.00 29.57 99 GLY D O 1
ATOM 2794 N N . GLU D 1 60 ? 23.686 14.870 31.554 1.00 24.07 100 GLU D N 1
ATOM 2795 C CA . GLU D 1 60 ? 22.801 13.698 31.645 1.00 25.04 100 GLU D CA 1
ATOM 2796 C C . GLU D 1 60 ? 21.319 13.976 31.392 1.00 24.47 100 GLU D C 1
ATOM 2797 O O . GLU D 1 60 ? 20.774 14.992 31.839 1.00 23.41 100 GLU D O 1
ATOM 2803 N N A LYS D 1 61 ? 20.670 13.082 30.645 0.50 25.37 101 LYS D N 1
ATOM 2804 N N B LYS D 1 61 ? 20.677 13.077 30.646 0.50 24.86 101 LYS D N 1
ATOM 2805 C CA A LYS D 1 61 ? 19.235 13.222 30.398 0.50 26.41 101 LYS D CA 1
ATOM 2806 C CA B LYS D 1 61 ? 19.241 13.180 30.382 0.50 25.49 101 LYS D CA 1
ATOM 2807 C C A LYS D 1 61 ? 18.353 12.249 31.193 0.50 26.62 101 LYS D C 1
ATOM 2808 C C B LYS D 1 61 ? 18.434 12.337 31.367 0.50 25.49 101 LYS D C 1
ATOM 2809 O O A LYS D 1 61 ? 18.706 11.083 31.409 0.50 27.38 101 LYS D O 1
ATOM 2810 O O B LYS D 1 61 ? 18.936 11.335 31.887 0.50 26.24 101 LYS D O 1
ATOM 2821 N N . ARG D 1 62 ? 17.178 12.719 31.596 1.00 24.98 102 ARG D N 1
ATOM 2822 C CA . ARG D 1 62 ? 16.256 11.861 32.327 1.00 24.21 102 ARG D CA 1
ATOM 2823 C C . ARG D 1 62 ? 14.770 12.090 32.018 1.00 24.45 102 ARG D C 1
ATOM 2824 O O . ARG D 1 62 ? 14.346 13.221 31.759 1.00 23.18 102 ARG D O 1
ATOM 2832 N N . LYS D 1 63 ? 13.983 11.013 32.014 1.00 24.23 103 LYS D N 1
ATOM 2833 C CA . LYS D 1 63 ? 12.508 11.106 31.919 1.00 23.74 103 LYS D CA 1
ATOM 2834 C C . LYS D 1 63 ? 11.822 10.861 33.277 1.00 24.37 103 LYS D C 1
ATOM 2835 O O . LYS D 1 63 ? 12.167 9.869 33.966 1.00 25.28 103 LYS D O 1
ATOM 2841 N N . LEU D 1 64 ? 10.845 11.693 33.637 1.00 22.33 104 LEU D N 1
ATOM 2842 C CA . LEU D 1 64 ? 10.080 11.561 34.899 1.00 23.29 104 LEU D CA 1
ATOM 2843 C C . LEU D 1 64 ? 8.559 11.655 34.673 1.00 23.23 104 LEU D C 1
ATOM 2844 O O . LEU D 1 64 ? 8.078 12.655 34.106 1.00 22.95 104 LEU D O 1
ATOM 2849 N N . VAL D 1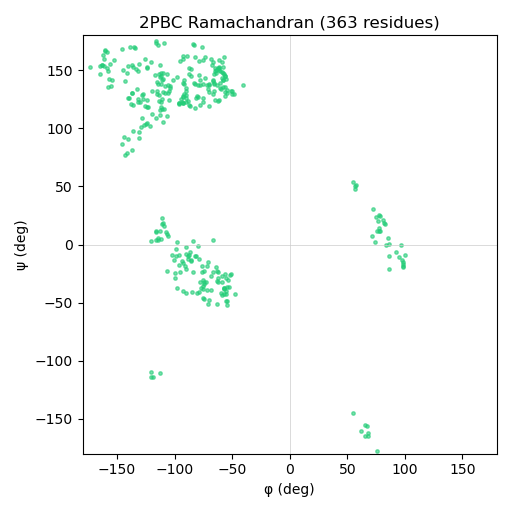 65 ? 7.824 10.622 35.090 1.00 24.75 105 VAL D N 1
ATOM 2850 C CA . VAL D 1 65 ? 6.379 10.679 35.203 1.00 20.55 105 VAL D CA 1
ATOM 2851 C C . VAL D 1 65 ? 6.073 11.111 36.627 1.00 22.90 105 VAL D C 1
ATOM 2852 O O . VAL D 1 65 ? 6.603 10.520 37.610 1.00 25.50 105 VAL D O 1
ATOM 2856 N N . ILE D 1 66 ? 5.218 12.135 36.708 1.00 20.92 106 ILE D N 1
ATOM 2857 C CA . ILE D 1 66 ? 4.869 12.823 37.964 1.00 22.18 106 ILE D CA 1
ATOM 2858 C C . ILE D 1 66 ? 3.334 12.974 38.163 1.00 22.86 106 ILE D C 1
ATOM 2859 O O . ILE D 1 66 ? 2.697 13.953 37.728 1.00 22.09 106 ILE D O 1
ATOM 2864 N N . PRO D 1 67 ? 2.720 11.988 38.839 1.00 25.82 107 PRO D N 1
ATOM 2865 C CA . PRO D 1 67 ? 1.295 12.088 39.210 1.00 25.33 107 PRO D CA 1
ATOM 2866 C C . PRO D 1 67 ? 1.074 13.354 40.038 1.00 23.12 107 PRO D C 1
ATOM 2867 O O . PRO D 1 67 ? 2.041 13.891 40.635 1.00 21.59 107 PRO D O 1
ATOM 2871 N N . SER D 1 68 ? -0.184 13.818 40.132 1.00 19.62 108 SER D N 1
ATOM 2872 C CA . SER D 1 68 ? -0.402 15.190 40.547 1.00 23.78 108 SER D CA 1
ATOM 2873 C C . SER D 1 68 ? -0.084 15.295 42.042 1.00 24.60 108 SER D C 1
ATOM 2874 O O . SER D 1 68 ? 0.178 16.427 42.545 1.00 25.46 108 SER D O 1
ATOM 2877 N N . GLU D 1 69 ? -0.073 14.147 42.723 1.00 23.75 109 GLU D N 1
ATOM 2878 C CA . GLU D 1 69 ? 0.299 14.124 44.170 1.00 26.38 109 GLU D CA 1
ATOM 2879 C C . GLU D 1 69 ? 1.665 14.762 44.375 1.00 27.07 109 GLU D C 1
ATOM 2880 O O . GLU D 1 69 ? 2.023 15.273 45.492 1.00 27.11 109 GLU D O 1
ATOM 2886 N N . LEU D 1 70 ? 2.466 14.654 43.323 1.00 22.67 110 LEU D N 1
ATOM 2887 C CA . LEU D 1 70 ? 3.848 15.153 43.357 1.00 22.96 110 LEU D CA 1
ATOM 2888 C C . LEU D 1 70 ? 4.082 16.286 42.356 1.00 24.12 110 LEU D C 1
ATOM 2889 O O . LEU D 1 70 ? 5.232 16.690 42.127 1.00 24.17 110 LEU D O 1
ATOM 2894 N N . GLY D 1 71 ? 2.995 16.803 41.773 1.00 25.11 111 GLY D N 1
ATOM 2895 C CA . GLY D 1 71 ? 3.091 17.833 40.755 1.00 25.82 111 GLY D CA 1
ATOM 2896 C C . GLY D 1 71 ? 2.372 19.064 41.257 1.00 25.95 111 GLY D C 1
ATOM 2897 O O . GLY D 1 71 ? 2.758 19.647 42.274 1.00 27.90 111 GLY D O 1
ATOM 2898 N N . TYR D 1 72 ? 1.283 19.389 40.586 1.00 26.59 112 TYR D N 1
ATOM 2899 C CA . TYR D 1 72 ? 0.381 20.550 40.943 1.00 25.89 112 TYR D CA 1
ATOM 2900 C C . TYR D 1 72 ? -0.878 20.245 41.751 1.00 24.76 112 TYR D C 1
ATOM 2901 O O . TYR D 1 72 ? -1.641 21.131 42.082 1.00 25.75 112 TYR D O 1
ATOM 2910 N N . GLY D 1 73 ? -1.067 18.978 42.117 1.00 26.03 113 GLY D N 1
ATOM 2911 C CA . GLY D 1 73 ? -2.160 18.595 43.035 1.00 26.69 113 GLY D CA 1
ATOM 2912 C C . GLY D 1 73 ? -3.554 18.809 42.467 1.00 29.98 113 GLY D C 1
ATOM 2913 O O . GLY D 1 73 ? -3.764 18.867 41.237 1.00 28.03 113 GLY D O 1
ATOM 2914 N N . GLU D 1 74 ? -4.509 18.982 43.380 1.00 33.77 114 GLU D N 1
ATOM 2915 C CA . GLU D 1 74 ? -5.877 19.335 43.033 1.00 37.25 114 GLU D CA 1
ATOM 2916 C C . GLU D 1 74 ? -6.051 20.760 42.460 1.00 37.17 114 GLU D C 1
ATOM 2917 O O . GLU D 1 74 ? -7.018 21.008 41.718 1.00 36.44 114 GLU D O 1
ATOM 2923 N N . ARG D 1 75 ? -5.156 21.682 42.830 1.00 35.29 115 ARG D N 1
ATOM 2924 C CA . ARG D 1 75 ? -5.213 23.082 42.363 1.00 36.24 115 ARG D CA 1
ATOM 2925 C C . ARG D 1 75 ? -4.898 23.140 40.885 1.00 32.77 115 ARG D C 1
ATOM 2926 O O . ARG D 1 75 ? -5.487 23.902 40.138 1.00 33.91 115 ARG D O 1
ATOM 2934 N N . GLY D 1 76 ? -3.945 22.328 40.447 1.00 29.51 116 GLY D N 1
ATOM 2935 C CA . GLY D 1 76 ? -3.481 22.433 39.068 1.00 27.88 116 GLY D CA 1
ATOM 2936 C C . GLY D 1 76 ? -2.731 23.727 38.834 1.00 27.75 116 GLY D C 1
ATOM 2937 O O . GLY D 1 76 ? -2.266 24.393 39.788 1.00 28.75 116 GLY D O 1
ATOM 2938 N N . ALA D 1 77 ? -2.549 24.060 37.564 1.00 24.16 117 ALA D N 1
ATOM 2939 C CA . ALA D 1 77 ? -1.848 25.262 37.211 1.00 29.73 117 ALA D CA 1
ATOM 2940 C C . ALA D 1 77 ? -2.541 25.862 35.966 1.00 31.89 117 ALA D C 1
ATOM 2941 O O . ALA D 1 77 ? -2.026 25.762 34.839 1.00 33.58 117 ALA D O 1
ATOM 2943 N N . PRO D 1 78 ? -3.698 26.507 36.191 1.00 33.93 118 PRO D N 1
ATOM 2944 C CA . PRO D 1 78 ? -4.568 27.025 35.121 1.00 37.59 118 PRO D CA 1
ATOM 2945 C C . PRO D 1 78 ? -3.907 28.138 34.294 1.00 41.36 118 PRO D C 1
ATOM 2946 O O . PRO D 1 78 ? -3.144 28.944 34.840 1.00 42.08 118 PRO D O 1
ATOM 2950 N N . PRO D 1 79 ? -4.245 28.226 32.997 1.00 43.40 119 PRO D N 1
ATOM 2951 C CA . PRO D 1 79 ? -5.287 27.409 32.365 1.00 43.90 119 PRO D CA 1
ATOM 2952 C C . PRO D 1 79 ? -4.806 26.064 31.820 1.00 40.29 119 PRO D C 1
ATOM 2953 O O . PRO D 1 79 ? -5.633 25.228 31.440 1.00 39.96 119 PRO D O 1
ATOM 2957 N N . LYS D 1 80 ? -3.489 25.845 31.808 1.00 36.92 120 LYS D N 1
ATOM 2958 C CA . LYS D 1 80 ? -2.929 24.705 31.076 1.00 36.84 120 LYS D CA 1
ATOM 2959 C C . LYS D 1 80 ? -2.986 23.351 31.790 1.00 35.33 120 LYS D C 1
ATOM 2960 O O . LYS D 1 80 ? -3.210 22.311 31.145 1.00 36.50 120 LYS D O 1
ATOM 2966 N N A ILE D 1 81 ? -2.707 23.348 33.092 0.50 35.23 121 ILE D N 1
ATOM 2967 N N B ILE D 1 81 ? -2.858 23.370 33.115 0.50 35.16 121 ILE D N 1
ATOM 2968 C CA A ILE D 1 81 ? -2.651 22.095 33.838 0.50 33.84 121 ILE D CA 1
ATOM 2969 C CA B ILE D 1 81 ? -2.636 22.143 33.877 0.50 33.91 121 ILE D CA 1
ATOM 2970 C C A ILE D 1 81 ? -3.917 21.986 34.684 0.50 35.10 121 ILE D C 1
ATOM 2971 C C B ILE D 1 81 ? -3.803 21.861 34.831 0.50 34.86 121 ILE D C 1
ATOM 2972 O O A ILE D 1 81 ? -4.221 22.882 35.491 0.50 36.13 121 ILE D O 1
ATOM 2973 O O B ILE D 1 81 ? -3.871 22.453 35.924 0.50 35.54 121 ILE D O 1
ATOM 2982 N N . PRO D 1 82 ? -4.700 20.923 34.445 1.00 34.45 122 PRO D N 1
ATOM 2983 C CA . PRO D 1 82 ? -5.921 20.602 35.199 1.00 34.66 122 PRO D CA 1
ATOM 2984 C C . PRO D 1 82 ? -5.573 20.097 36.591 1.00 31.59 122 PRO D C 1
ATOM 2985 O O . PRO D 1 82 ? -4.465 19.621 36.786 1.00 29.33 122 PRO D O 1
ATOM 2989 N N . GLY D 1 83 ? -6.486 20.224 37.558 1.00 28.36 123 GLY D N 1
ATOM 2990 C CA . GLY D 1 83 ? -6.235 19.676 38.870 1.00 27.93 123 GLY D CA 1
ATOM 2991 C C . GLY D 1 83 ? -6.202 18.162 38.671 1.00 26.95 123 GLY D C 1
ATOM 2992 O O . GLY D 1 83 ? -6.907 17.629 37.781 1.00 25.69 123 GLY D O 1
ATOM 2993 N N . GLY D 1 84 ? -5.314 17.469 39.370 1.00 25.32 124 GLY D N 1
ATOM 2994 C CA . GLY D 1 84 ? -5.260 15.984 39.229 1.00 27.30 124 GLY D CA 1
ATOM 2995 C C . GLY D 1 84 ? -4.448 15.397 38.051 1.00 27.05 124 GLY D C 1
ATOM 2996 O O . GLY D 1 84 ? -4.368 14.157 37.888 1.00 25.93 124 GLY D O 1
ATOM 2997 N N . ALA D 1 85 ? -3.854 16.257 37.216 1.00 26.78 125 ALA D N 1
ATOM 2998 C CA . ALA D 1 85 ? -3.154 15.779 36.009 1.00 26.70 125 ALA D CA 1
ATOM 2999 C C . ALA D 1 85 ? -1.802 15.137 36.328 1.00 24.86 125 ALA D C 1
ATOM 3000 O O . ALA D 1 85 ? -1.019 15.636 37.139 1.00 24.31 125 ALA D O 1
ATOM 3002 N N . THR D 1 86 ? -1.522 14.024 35.652 1.00 26.50 126 THR D N 1
ATOM 3003 C CA . THR D 1 86 ? -0.175 13.468 35.676 1.00 25.62 126 THR D CA 1
ATOM 3004 C C . THR D 1 86 ? 0.648 14.210 34.651 1.00 26.91 126 THR D C 1
ATOM 3005 O O . THR D 1 86 ? 0.148 14.470 33.535 1.00 26.83 126 THR D O 1
ATOM 3009 N N . LEU D 1 87 ? 1.898 14.532 35.020 1.00 26.18 127 LEU D N 1
ATOM 3010 C CA . LEU D 1 87 ? 2.799 15.287 34.125 1.00 25.12 127 LEU D CA 1
ATOM 3011 C C . LEU D 1 87 ? 3.907 14.370 33.635 1.00 26.36 127 LEU D C 1
ATOM 3012 O O . LEU D 1 87 ? 4.341 13.471 34.395 1.00 25.29 127 LEU D O 1
ATOM 3017 N N . VAL D 1 88 ? 4.395 14.579 32.415 1.00 23.44 128 VAL D N 1
ATOM 3018 C CA . VAL D 1 88 ? 5.505 13.773 31.997 1.00 24.69 128 VAL D CA 1
ATOM 3019 C C . VAL D 1 88 ? 6.579 14.785 31.616 1.00 25.68 128 VAL D C 1
ATOM 3020 O O . VAL D 1 88 ? 6.301 15.639 30.763 1.00 25.08 128 VAL D O 1
ATOM 3024 N N . PHE D 1 89 ? 7.773 14.704 32.218 1.00 22.90 129 PHE D N 1
ATOM 3025 C CA . PHE D 1 89 ? 8.868 15.618 31.844 1.00 23.72 129 PHE D CA 1
ATOM 3026 C C . PHE D 1 89 ? 10.057 14.889 31.222 1.00 22.72 129 PHE D C 1
ATOM 3027 O O . PHE D 1 89 ? 10.385 13.796 31.656 1.00 25.79 129 PHE D O 1
ATOM 3035 N N . GLU D 1 90 ? 10.651 15.468 30.192 1.00 26.56 130 GLU D N 1
ATOM 3036 C CA . GLU D 1 90 ? 12.002 15.080 29.712 1.00 27.10 130 GLU D CA 1
ATOM 3037 C C . GLU D 1 90 ? 12.961 16.159 30.142 1.00 27.08 130 GLU D C 1
ATOM 3038 O O . GLU D 1 90 ? 12.695 17.335 29.893 1.00 26.61 130 GLU D O 1
ATOM 3044 N N . VAL D 1 91 ? 14.088 15.785 30.766 1.00 25.81 131 VAL D N 1
ATOM 3045 C CA . VAL D 1 91 ? 15.003 16.794 31.307 1.00 25.45 131 VAL D CA 1
ATOM 3046 C C . VAL D 1 91 ? 16.442 16.536 30.893 1.00 23.60 131 VAL D C 1
ATOM 3047 O O . VAL D 1 91 ? 16.829 15.423 30.595 1.00 25.01 131 VAL D O 1
ATOM 3051 N N . GLU D 1 92 ? 17.223 17.606 30.887 1.00 24.24 132 GLU D N 1
ATOM 3052 C CA . GLU D 1 92 ? 18.665 17.539 30.707 1.00 22.57 132 GLU D CA 1
ATOM 3053 C C . GLU D 1 92 ? 19.408 18.492 31.618 1.00 24.11 132 GLU D C 1
ATOM 3054 O O . GLU D 1 92 ? 19.128 19.704 31.592 1.00 23.51 132 GLU D O 1
ATOM 3060 N N . LEU D 1 93 ? 20.370 17.964 32.396 1.00 21.64 133 LEU D N 1
ATOM 3061 C CA . LEU D 1 93 ? 21.118 18.808 33.379 1.00 22.14 133 LEU D CA 1
ATOM 3062 C C . LEU D 1 93 ? 22.318 19.436 32.665 1.00 22.25 133 LEU D C 1
ATOM 3063 O O . LEU D 1 93 ? 23.132 18.711 32.145 1.00 23.05 133 LEU D O 1
ATOM 3068 N N . LEU D 1 94 ? 22.394 20.769 32.625 1.00 20.95 134 LEU D N 1
ATOM 3069 C CA . LEU D 1 94 ? 23.459 21.479 31.899 1.00 26.14 134 LEU D CA 1
ATOM 3070 C C . LEU D 1 94 ? 24.639 21.723 32.779 1.00 27.50 134 LEU D C 1
ATOM 3071 O O . LEU D 1 94 ? 25.793 21.612 32.340 1.00 29.15 134 LEU D O 1
ATOM 3076 N N . LYS D 1 95 ? 24.349 22.111 34.027 1.00 24.65 135 LYS D N 1
ATOM 3077 C CA . LYS D 1 95 ? 25.410 22.555 34.952 1.00 24.60 135 LYS D CA 1
ATOM 3078 C C . LYS D 1 95 ? 24.957 22.393 36.398 1.00 23.91 135 LYS D C 1
ATOM 3079 O O . LYS D 1 95 ? 23.781 22.693 36.727 1.00 24.64 135 LYS D O 1
ATOM 3085 N N . ILE D 1 96 ? 25.890 22.002 37.256 1.00 22.80 136 ILE D N 1
ATOM 3086 C CA . ILE D 1 96 ? 25.686 22.050 38.716 1.00 23.68 136 ILE D CA 1
ATOM 3087 C C . ILE D 1 96 ? 26.610 23.116 39.267 1.00 24.41 136 ILE D C 1
ATOM 3088 O O . ILE D 1 96 ? 27.867 23.019 39.071 1.00 25.27 136 ILE D O 1
ATOM 3093 N N . GLU D 1 97 ? 26.051 24.098 39.956 1.00 23.24 137 GLU D N 1
ATOM 3094 C CA . GLU D 1 97 ? 26.917 25.168 40.488 1.00 27.99 137 GLU D CA 1
ATOM 3095 C C . GLU D 1 97 ? 27.990 24.568 41.419 1.00 28.48 137 GLU D C 1
ATOM 3096 O O . GLU D 1 97 ? 27.712 23.694 42.265 1.00 26.69 137 GLU D O 1
ATOM 3102 N N . ARG D 1 98 ? 29.215 25.036 41.257 1.00 30.78 138 ARG D N 1
ATOM 3103 C CA . ARG D 1 98 ? 30.311 24.574 42.114 1.00 35.18 138 ARG D CA 1
ATOM 3104 C C . ARG D 1 98 ? 29.915 24.868 43.548 1.00 37.12 138 ARG D C 1
ATOM 3105 O O . ARG D 1 98 ? 29.318 25.929 43.828 1.00 35.96 138 ARG D O 1
ATOM 3113 N N . ARG D 1 99 ? 30.262 23.938 44.440 1.00 38.08 139 ARG D N 1
ATOM 3114 C CA . ARG D 1 99 ? 29.546 23.783 45.706 1.00 41.63 139 ARG D CA 1
ATOM 3115 C C . ARG D 1 99 ? 30.456 23.526 46.912 1.00 47.34 139 ARG D C 1
ATOM 3116 O O . ARG D 1 99 ? 31.072 24.477 47.470 1.00 49.35 139 ARG D O 1
#

InterPro domains:
  IPR001179 FKBP-type peptidyl-prolyl cis-trans isomerase domain [PF00254] (42-134)
  IPR001179 FKBP-type peptidyl-prolyl cis-trans isomerase domain [PS50059] (49-137)
  IPR044609 Peptidyl-prolyl cis-trans isomerase FKBP2/11 [PTHR45779] (8-142)
  IPR046357 Peptidyl-prolyl cis-trans isomerase domain superfamily [G3DSA:3.10.50.40] (17-137)

Sequence (398 aa):
GSPIKSRKGDVLHMHYTGKLLEDGTEFDSSLPQNQPFVFSLGTGQVIKGWDQGLLGMCEGEKRKLVIPSSELGYGERGAPPKIPGGATLVFEVELLKIERRTGSPIKSRKGDVLHMMHYTGKLEDGTEFDSSLPQNQPFVFSLGTGQVIKGWDQGLLGMCEGEKKRKLVIPSELGYGERGAPPKIPGGATLVFEVELLKIERRGSPIKSRKGDVLHMHYTGKLEDGTEFDSSLPQNQPFVFSLGTGQVIKGWDQGLLGMCEGEKKRKLVIPSELGYGERGAPPKIPGGATLVFEVVELLKIERRTGSPIKSRKGDVLHMHYTGKLEDGTEFDSSLPQNQPFVFSLGTGQVIKKGWDQGLLGMCEGEKKRKLVIPSELGYGERGAPPKIIPGGATLVFEVELLKIERR

Solvent-accessible surface area: 20502 Å² total; per-residue (Å²): 93,69,92,51,34,3,22,64,40,10,35,0,40,0,12,32,15,0,48,15,135,122,49,78,103,29,62,8,2,94,102,118,106,108,28,92,65,5,33,0,24,66,63,104,21,22,153,4,11,27,36,5,0,32,0,0,20,58,53,46,141,8,113,2,32,2,1,8,99,12,19,85,24,137,230,13,32,119,141,41,18,73,41,33,18,16,0,25,7,82,2,52,0,67,97,1,92,83,139,122,139,100,110,69,114,2,46,75,37,5,10,0,18,0,16,27,19,0,79,26,145,117,44,59,87,18,66,8,2,100,104,119,109,63,26,58,2,0,2,0,18,46,62,44,21,24,142,4,10,26,116,15,0,78,23,0,44,90,44,69,141,70,123,25,89,3,57,16,141,57,18,66,24,170,176,0,28,82,135,94,14,72,42,49,18,29,0,31,7,84,4,51,0,72,92,4,13,191,123,134,103,108,50,119,3,134,157,46,9,11,0,19,0,6,28,20,0,85,30,145,115,38,73,67,29,65,9,4,32,54,72,54,30,30,56,1,0,4,0,18,50,64,42,20,21,143,3,9,26,120,12,0,81,24,0,34,54,52,60,116,68,123,30,89,3,58,8,140,56,19,90,24,142,186,13,36,113,142,48,16,71,42,33,20,28,0,25,8,92,5,22,0,56,64,0,24,96,139,99,93,55,100,70,48,2,136,146,45,6,33,0,39,0,8,26,11,0,63,21,142,119,48,71,90,18,69,11,2,42,85,118,104,108,27,88,65,4,34,0,17,83,65,104,23,24,141,4,9,25,36,6,0,33,0,0,24,94,31,10,41,3,115,2,36,3,1,12,98,10,18,87,24,158,216,6,33,108,134,135,11,73,43,41,19,21,0,35,8,82,4,20,0,70,100,5,83,228,134

Radius of gyration: 23.22 Å; Cα contacts (8 Å, |Δi|>4): 967; chains: 4; bounding box: 52×41×63 Å

B-factor: mean 28.64, std 9.69, range [14.43, 84.92]

Secondary structure (DSSP, 8-state):
-------TT-EEEEEEEEE-TTS-EEEESTTTT--EEEETTSSSS-HHHHTTSTTPPTT-EEEEEE-GGGTTTTT-BTTTB-TTPPEEEEEEEEEEGGG-/----B--TT-EEEEEEEEEETTS-EEEESTTTT--EEEETTTTSS-HHHHHHSTTPBTT-EEEEEE-GGGTTTTT-BTTTB-TT--EEEEEEEEEE---/----B--TT-EEEEEEEEEETTS-EEEESTTTT--EEEETTTTSS-HHHHHHSTTPBTT-EEEEEE-GGGTTTTT-BTTTB-TT--EEEEEEEEEEGGG-/----B--TT-EEEEEEEEEETTS-EEEESTTTT--EEEETTTTSS-HHHHHHSTTPBTT-EEEEEE-GGGTTTTT-BTTTB-TT--EEEEEEEEEE---

GO terms:
  GO:0005528 FK506 binding (F, TAS)
  GO:0005783 endoplasmic reticulum (C, TAS)
  GO:0005515 protein binding (F, IPI)

CATH classification: 3.10.50.40

Foldseek 3Di:
DDFDWDDQFWKFFKWKFKAFPVRHTLDTCPVVVGTDIDGANDPPAFQQRNVPRGGHGAFDKDKGWAFCVRHVAQVFDPDRTHHGITMIMIMGTHDTPVVD/DDADWDDQFWWFFKWKWKAFPVGHTLDTCPVVVGTDTDGALPPPAFQQRNVPRGGHGAFDKDKTWAFCVRHVAQVFDPDRGHHGIIMIMIMTTHDIPDD/DDFDWDDQFWKFFKWKWKDFPVGHTLDTCPVVVGTDIDGALPPPAFQQCNVPRGGHGAFDKDKGWAFCVRHVAQPFDPDRTHGGITMIMIMHTHDTPVVD/DDADWDDQFWKFFKWKWKAFPVGHTDDTCPVVVGTDIDTAPPPPAFQQRNVPRGGHGAFDKDKTWAFCVRHVAQVFDPDRGHHGIIMIMIMHTHDIPDD

Nearest PDB structures (foldseek):
  2pbc-assembly4_D  TM=9.804E-01  e=3.963E-18  Homo sapiens
  4nnr-assembly2_B  TM=9.731E-01  e=4.042E-17  Homo sapiens
  1yat-assembly1_A  TM=9.710E-01  e=2.618E-11  Saccharomyces cerevisiae
  5j6e-assembly1_B  TM=9.313E-01  e=1.879E-11  Aspergillus fumigatus Af293
  4r0x-assembly1_A  TM=9.413E-01  e=3.452E-11  Homo sapiens